Protein AF-A0A3B8VCW3-F1 (afdb_monomer)

pLDDT: mean 78.39, std 17.63, range [24.77, 97.19]

Sequence (398 aa):
MPLDTHRVPENSAFFQGHLKQFFSKDKFSFEIVANYEDRDKSAQINVAKYKPIFLRLINNFVSKRQKEGYSVDLVSADNLIIHGIKFVDNEKDDGLSGLFRLSPQAAICKKDKCNQYFLVDEGRKCGHTDDDEWEQITFLAFCDDCGRYVPMHLMTNINHDCKKCAQKNSLKKLKWAKKDDLGSYSVECIHCHATERLYFYECDHTIHKTNQVLSSKPKKRFKGVPSRAQTIIHPYVVSIPDIPQEYEIDSSGRRNRDGMFLSEAFRELFSPDLEESLLYLSEFHEAIKQDASFWELRRIEDLCEELNLNILNKSGWGSNEVQRLIRSIIKDVKLKVSEGGNPDLLKSRYGIEKISNALNQVKDIGIDENDLQGLFLLTSVSSIESGKLVPKKRKIPN

Radius of gyration: 28.36 Å; Cα contacts (8 Å, |Δi|>4): 592; chains: 1; bounding box: 59×70×83 Å

Solvent-accessible surface area (backbone atoms only — not comparable to full-atom values): 23328 Å² total; per-residue (Å²): 134,94,75,69,83,63,60,47,75,41,60,38,76,74,45,79,52,55,73,75,38,30,33,47,61,92,92,43,41,29,26,34,72,42,64,30,69,24,65,68,56,17,58,68,57,63,34,83,83,49,47,62,57,51,47,51,53,53,34,53,53,38,54,52,42,37,76,73,34,36,55,65,78,75,72,46,80,91,75,61,77,63,77,26,67,27,76,29,87,50,98,84,53,90,74,53,4,28,31,32,28,67,36,48,58,32,29,28,38,48,54,93,73,55,28,37,55,34,39,63,89,77,43,69,88,79,86,58,63,87,86,50,56,63,45,69,43,57,47,27,27,34,27,88,85,54,68,52,69,45,53,41,58,81,42,30,61,44,53,30,59,28,89,89,76,69,42,72,51,28,14,34,25,57,46,58,85,42,89,91,39,69,90,47,28,27,32,23,21,78,84,78,65,53,72,43,76,58,50,54,42,69,40,76,36,55,45,76,93,75,68,46,56,37,28,76,60,80,72,41,59,33,42,82,40,51,49,64,80,63,35,60,79,69,96,83,76,90,78,77,81,78,73,75,45,66,83,19,40,42,93,83,72,42,78,54,63,53,51,63,51,44,55,53,30,46,62,72,76,45,60,93,88,58,64,77,72,52,72,73,37,68,68,30,53,50,44,53,71,66,36,62,75,49,71,69,28,67,53,49,52,54,48,27,57,77,65,74,46,66,71,93,49,53,88,76,55,53,72,64,60,53,43,51,53,54,50,49,46,46,46,51,46,44,52,43,37,74,74,70,43,63,58,69,64,45,34,60,52,60,34,48,62,52,52,50,53,28,48,65,75,47,59,84,61,84,73,51,75,68,52,52,54,50,51,54,60,63,70,54,61,85,68,81,72,76,92,60,98,58,82,78,76,78,79,76,81,132

Mean predicted aligned error: 16.87 Å

Foldseek 3Di:
DDDDQPWDFAQDPVLVDDAQFWADDDQFIKGFHWFDFDPVVQVVCLDPVCLVVVLVVVQVVVVVVVVVFFDDDRADSVNDGDGDFDHRDDPPDDDGRGIMGTPPQKKAFPVVPQQFIDGVNVADPSPDDNPHDMHGDQKWFADPSLRDIDRLCVFKCQLQADPVPRRHRFQGHWDAPDPVDLQRIWTAGPPPRDIGRIAGHWDPQAPVVVRDRGGPDDIDTTDMDGSCVRYDYDPDDDDDPPDQAPVQQDLLRDGDCLVVLLVVLDPVLADPLFDPLLLLDPQLLVLCLPPPVLVPQPVLVVLCVVVVHDPVCSVVDDSQSSSVSVSCLSNVLSVCVVVVDDNVVSCVNSVVVSSNVSRVVCSPPDQDPVNSVVSRVVRRPDPPPDPDSDPPDDDDDD

Nearest PDB structures (foldseek):
  5t3t-assembly2_C  TM=1.889E-01  e=2.517E+00  Ebola virus - Mayinga, Zaire, 1976
  5t3t-assembly5_I  TM=1.869E-01  e=3.558E+00  Ebola virus - Mayinga, Zaire, 1976
  5t3t-assembly1_A  TM=1.933E-01  e=4.482E+00  Ebola virus - Mayinga, Zaire, 1976
  1yby-assembly1_A  TM=1.930E-01  e=3.994E+00  Acetivibrio thermocellus

Structure (mmCIF, N/CA/C/O backbone):
data_AF-A0A3B8VCW3-F1
#
_entry.id   AF-A0A3B8VCW3-F1
#
loop_
_atom_site.group_PDB
_atom_site.id
_atom_site.type_symbol
_atom_site.label_atom_id
_atom_site.label_alt_id
_atom_site.label_comp_id
_atom_site.label_asym_id
_atom_site.label_entity_id
_atom_site.label_seq_id
_atom_site.pdbx_PDB_ins_code
_atom_site.Cartn_x
_atom_site.Cartn_y
_atom_site.Cartn_z
_atom_site.occupancy
_atom_site.B_iso_or_equiv
_atom_site.auth_seq_id
_atom_site.auth_comp_id
_atom_site.auth_asym_id
_atom_site.auth_atom_id
_atom_site.pdbx_PDB_model_num
ATOM 1 N N . MET A 1 1 ? 13.083 -22.599 -19.992 1.00 27.66 1 MET A N 1
ATOM 2 C CA . MET A 1 1 ? 11.923 -23.391 -19.527 1.00 27.66 1 MET A CA 1
ATOM 3 C C . MET A 1 1 ? 10.663 -22.583 -19.793 1.00 27.66 1 MET A C 1
ATOM 5 O O . MET A 1 1 ? 10.642 -21.434 -19.375 1.00 27.66 1 MET A O 1
ATOM 9 N N . PRO A 1 2 ? 9.653 -23.099 -20.509 1.00 29.97 2 PRO A N 1
ATOM 10 C CA . PRO A 1 2 ? 8.351 -22.453 -20.558 1.00 29.97 2 PRO A CA 1
ATOM 11 C C . PRO A 1 2 ? 7.545 -22.912 -19.340 1.00 29.97 2 PRO A C 1
ATOM 13 O O . PRO A 1 2 ? 7.327 -24.110 -19.209 1.00 29.97 2 PRO A O 1
ATOM 16 N N . LEU A 1 3 ? 7.160 -21.990 -18.455 1.00 35.69 3 LEU A N 1
ATOM 17 C CA . LEU A 1 3 ? 5.918 -22.001 -17.663 1.00 35.69 3 LEU A CA 1
ATOM 18 C C . LEU A 1 3 ? 5.981 -20.940 -16.560 1.00 35.69 3 LEU A C 1
ATOM 20 O O . LEU A 1 3 ? 6.992 -20.779 -15.888 1.00 35.69 3 LEU A O 1
ATOM 24 N N . ASP A 1 4 ? 4.839 -20.281 -16.399 1.00 36.16 4 ASP A N 1
ATOM 25 C CA . ASP A 1 4 ? 4.403 -19.526 -15.235 1.00 36.16 4 ASP A CA 1
ATOM 26 C C . ASP A 1 4 ? 5.202 -18.276 -14.853 1.00 36.16 4 ASP A C 1
ATOM 28 O O . ASP A 1 4 ? 6.322 -18.307 -14.355 1.00 36.16 4 ASP A O 1
ATOM 32 N N . THR A 1 5 ? 4.525 -17.122 -14.940 1.00 48.28 5 THR A N 1
ATOM 33 C CA . THR A 1 5 ? 4.690 -16.069 -13.929 1.00 48.28 5 THR A CA 1
ATOM 34 C C . THR A 1 5 ? 4.888 -16.754 -12.577 1.00 48.28 5 THR A C 1
ATOM 36 O O . THR A 1 5 ? 3.926 -17.364 -12.123 1.00 48.28 5 THR A O 1
ATOM 39 N N . HIS A 1 6 ? 6.095 -16.709 -11.992 1.00 54.59 6 HIS A N 1
ATOM 40 C CA . HIS A 1 6 ? 6.428 -17.360 -10.720 1.00 54.59 6 HIS A CA 1
ATOM 41 C C . HIS A 1 6 ? 5.480 -16.867 -9.624 1.00 54.59 6 HIS A C 1
ATOM 43 O O . HIS A 1 6 ? 5.740 -15.861 -8.962 1.00 54.59 6 HIS A O 1
ATOM 49 N N . ARG A 1 7 ? 4.331 -17.531 -9.516 1.00 65.44 7 ARG A N 1
ATOM 50 C CA . ARG A 1 7 ? 3.314 -17.297 -8.508 1.00 65.44 7 ARG A CA 1
ATOM 51 C C . ARG A 1 7 ? 3.640 -18.251 -7.390 1.00 65.44 7 ARG A C 1
ATOM 53 O O . ARG A 1 7 ? 3.498 -19.458 -7.555 1.00 65.44 7 ARG A O 1
ATOM 60 N N . VAL A 1 8 ? 4.142 -17.702 -6.302 1.00 63.84 8 VAL A N 1
ATOM 61 C CA . VAL A 1 8 ? 4.567 -18.509 -5.172 1.00 63.84 8 VAL A CA 1
ATOM 62 C C . VAL A 1 8 ? 3.393 -18.591 -4.198 1.00 63.84 8 VAL A C 1
ATOM 64 O O . VAL A 1 8 ? 2.874 -17.543 -3.792 1.00 63.84 8 VAL A O 1
ATOM 67 N N . PRO A 1 9 ? 2.924 -19.809 -3.890 1.00 67.56 9 PRO A N 1
ATOM 68 C CA . PRO A 1 9 ? 1.949 -20.033 -2.839 1.00 67.56 9 PRO A CA 1
ATOM 69 C C . PRO A 1 9 ? 2.592 -19.827 -1.471 1.00 67.56 9 PRO A C 1
ATOM 71 O O . PRO A 1 9 ? 3.718 -20.275 -1.264 1.00 67.56 9 PRO A O 1
ATOM 74 N N . GLU A 1 10 ? 1.908 -19.155 -0.543 1.00 67.69 10 GLU A N 1
ATOM 75 C CA . GLU A 1 10 ? 2.518 -18.866 0.758 1.00 67.69 10 GLU A CA 1
ATOM 76 C C . GLU A 1 10 ? 1.519 -18.852 1.925 1.00 67.69 10 GLU A C 1
ATOM 78 O O . GLU A 1 10 ? 0.373 -18.411 1.801 1.00 67.69 10 GLU A O 1
ATOM 83 N N . ASN A 1 11 ? 2.005 -19.359 3.058 1.00 65.19 11 ASN A N 1
ATOM 84 C CA . ASN A 1 11 ? 1.342 -19.445 4.357 1.00 65.19 11 ASN A CA 1
ATOM 85 C C . ASN A 1 11 ? 1.899 -18.291 5.185 1.00 65.19 11 ASN A C 1
ATOM 87 O O . ASN A 1 11 ? 2.961 -18.417 5.791 1.00 65.19 11 ASN A O 1
ATOM 91 N N . SER A 1 12 ? 1.323 -17.096 5.038 1.00 61.22 12 SER A N 1
ATOM 92 C CA . SER A 1 12 ? 1.926 -15.901 5.634 1.00 61.22 12 SER A CA 1
ATOM 93 C C . SER A 1 12 ? 0.951 -14.756 5.871 1.00 61.22 12 SER A C 1
ATOM 95 O O . SER A 1 12 ? -0.068 -14.623 5.188 1.00 61.22 12 SER A O 1
ATOM 97 N N . ALA A 1 13 ? 1.324 -13.877 6.807 1.00 56.03 13 ALA A N 1
ATOM 98 C CA . ALA A 1 13 ? 0.597 -12.662 7.168 1.00 56.03 13 ALA A CA 1
ATOM 99 C C . ALA A 1 13 ? 0.682 -11.594 6.072 1.00 56.03 13 ALA A C 1
ATOM 101 O O . ALA A 1 13 ? -0.134 -10.676 6.044 1.00 56.03 13 ALA A O 1
ATOM 102 N N . PHE A 1 14 ? 1.601 -11.742 5.106 1.00 53.91 14 PHE A N 1
ATOM 103 C CA . PHE A 1 14 ? 1.700 -10.842 3.952 1.00 53.91 14 PHE A CA 1
ATOM 104 C C . PHE A 1 14 ? 0.395 -10.750 3.142 1.00 53.91 14 PHE A C 1
ATOM 106 O O . PHE A 1 14 ? 0.152 -9.728 2.503 1.00 53.91 14 PHE A O 1
ATOM 113 N N . PHE A 1 15 ? -0.472 -11.766 3.202 1.00 61.38 15 PHE A N 1
ATOM 114 C CA . PHE A 1 15 ? -1.764 -11.769 2.505 1.00 61.38 15 PHE A CA 1
ATOM 115 C C . PHE A 1 15 ? -2.864 -10.972 3.200 1.00 61.38 15 PHE A C 1
ATOM 117 O O . PHE A 1 15 ? -3.930 -10.807 2.620 1.00 61.38 15 PHE A O 1
ATOM 124 N N . GLN A 1 16 ? -2.600 -10.391 4.374 1.00 56.78 16 GLN A N 1
ATOM 125 C CA . GLN A 1 16 ? -3.441 -9.318 4.912 1.00 56.78 16 GLN A CA 1
ATOM 126 C C . GLN A 1 16 ? -3.346 -8.030 4.065 1.00 56.78 16 GLN A C 1
ATOM 128 O O . GLN A 1 16 ? -4.188 -7.143 4.188 1.00 56.78 16 GLN A O 1
ATOM 133 N N . GLY A 1 17 ? -2.345 -7.921 3.179 1.00 62.34 17 GLY A N 1
ATOM 134 C CA . GLY A 1 17 ? -2.224 -6.830 2.216 1.00 62.34 17 GLY A CA 1
ATOM 135 C C . GLY A 1 17 ? -3.258 -6.894 1.086 1.00 62.34 17 GLY A C 1
ATOM 136 O O . GLY A 1 17 ? -3.784 -7.950 0.725 1.00 62.34 17 GLY A O 1
ATOM 137 N N . HIS A 1 18 ? -3.546 -5.743 0.484 1.00 70.31 18 HIS A N 1
ATOM 138 C CA . HIS A 1 18 ? -4.458 -5.660 -0.652 1.00 70.31 18 HIS A CA 1
ATOM 139 C C . HIS A 1 18 ? -3.820 -6.231 -1.924 1.00 70.31 18 HIS A C 1
ATOM 141 O O . HIS A 1 18 ? -2.610 -6.135 -2.141 1.00 70.31 18 HIS A O 1
ATOM 147 N N . LEU A 1 19 ? -4.648 -6.759 -2.831 1.00 76.50 19 LEU A N 1
ATOM 148 C CA . LEU A 1 19 ? -4.204 -7.064 -4.193 1.00 76.50 19 LEU A CA 1
ATOM 149 C C . LEU A 1 19 ? -3.494 -5.843 -4.785 1.00 76.50 19 LEU A C 1
ATOM 151 O O . LEU A 1 19 ? -3.951 -4.717 -4.576 1.00 76.50 19 LEU A O 1
ATOM 155 N N . LYS A 1 20 ? -2.424 -6.072 -5.556 1.00 75.81 20 LYS A N 1
ATOM 156 C CA . LYS A 1 20 ? -1.570 -5.024 -6.152 1.00 75.81 20 LYS A CA 1
ATOM 157 C C . LYS A 1 20 ? -0.665 -4.276 -5.170 1.00 75.81 20 LYS A C 1
ATOM 159 O O . LYS A 1 20 ? 0.076 -3.389 -5.591 1.00 75.81 20 LYS A O 1
ATOM 164 N N . GLN A 1 21 ? -0.692 -4.623 -3.887 1.00 76.94 21 GLN A N 1
ATOM 165 C CA . GLN A 1 21 ? 0.281 -4.127 -2.925 1.00 76.94 21 GLN A CA 1
ATOM 166 C C . GLN A 1 21 ? 1.617 -4.857 -3.104 1.00 76.94 21 GLN A C 1
ATOM 168 O O . GLN A 1 21 ? 1.661 -6.019 -3.524 1.00 76.94 21 GLN A O 1
ATOM 173 N N . PHE A 1 22 ? 2.710 -4.154 -2.811 1.00 76.12 22 PHE A N 1
ATOM 174 C CA . PHE A 1 22 ? 4.064 -4.667 -2.974 1.00 76.12 22 PHE A CA 1
ATOM 175 C C . PHE A 1 22 ? 4.667 -5.041 -1.624 1.00 76.12 22 PHE A C 1
ATOM 177 O O . PHE A 1 22 ? 4.412 -4.385 -0.617 1.00 76.12 22 PHE A O 1
ATOM 184 N N . PHE A 1 23 ? 5.521 -6.056 -1.610 1.00 71.44 23 PHE A N 1
ATOM 185 C CA . PHE A 1 23 ? 6.408 -6.340 -0.488 1.00 71.44 23 PHE A CA 1
ATOM 186 C C . PHE A 1 23 ? 7.810 -6.689 -0.999 1.00 71.44 23 PHE A C 1
ATOM 188 O O . PHE A 1 23 ? 8.036 -6.807 -2.207 1.00 71.44 23 PHE A O 1
ATOM 195 N N . SER A 1 24 ? 8.783 -6.799 -0.099 1.00 69.00 24 SER A N 1
ATOM 196 C CA . SER A 1 24 ? 10.140 -7.229 -0.444 1.00 69.00 24 SER A CA 1
ATOM 197 C C . SER A 1 24 ? 10.551 -8.406 0.427 1.00 69.00 24 SER A C 1
ATOM 199 O O . SER A 1 24 ? 10.340 -8.380 1.636 1.00 69.00 24 SER A O 1
ATOM 201 N N . LYS A 1 25 ? 11.152 -9.417 -0.199 1.00 66.69 25 LYS A N 1
ATOM 202 C CA . LYS A 1 25 ? 11.750 -10.589 0.449 1.00 66.69 25 LYS A CA 1
ATOM 203 C C . LYS A 1 25 ? 13.138 -10.758 -0.168 1.00 66.69 25 LYS A C 1
ATOM 205 O O . LYS A 1 25 ? 13.285 -10.748 -1.393 1.00 66.69 25 LYS A O 1
ATOM 210 N N . ASP A 1 26 ? 14.160 -10.791 0.681 1.00 69.12 26 ASP A N 1
ATOM 211 C CA . ASP A 1 26 ? 15.572 -10.718 0.290 1.00 69.12 26 ASP A CA 1
ATOM 212 C C . ASP A 1 26 ? 15.898 -9.487 -0.582 1.00 69.12 26 ASP A C 1
ATOM 214 O O . ASP A 1 26 ? 15.672 -8.340 -0.193 1.00 69.12 26 ASP A O 1
ATOM 218 N N . LYS A 1 27 ? 16.453 -9.709 -1.780 1.00 71.56 27 LYS A N 1
ATOM 219 C CA . LYS A 1 27 ? 16.816 -8.658 -2.745 1.00 71.56 27 LYS A CA 1
ATOM 220 C C . LYS A 1 27 ? 15.682 -8.332 -3.720 1.00 71.56 27 LYS A C 1
ATOM 222 O O . LYS A 1 27 ? 15.837 -7.414 -4.527 1.00 71.56 27 LYS A O 1
ATOM 227 N N . PHE A 1 28 ? 14.561 -9.047 -3.637 1.00 76.75 28 PHE A N 1
ATOM 228 C CA . PHE A 1 28 ? 13.482 -8.997 -4.612 1.00 76.75 28 PHE A CA 1
ATOM 229 C C . PHE A 1 28 ? 12.233 -8.296 -4.076 1.00 76.75 28 PHE A C 1
ATOM 231 O O . PHE A 1 28 ? 11.945 -8.296 -2.881 1.00 76.75 28 PHE A O 1
ATOM 238 N N . SER A 1 29 ? 11.485 -7.696 -4.994 1.00 78.44 29 SER A N 1
ATOM 239 C CA . SER A 1 29 ? 10.187 -7.076 -4.773 1.00 78.44 29 SER A CA 1
ATOM 240 C C . SER A 1 29 ? 9.104 -7.926 -5.426 1.00 78.44 29 SER A C 1
ATOM 242 O O . SER A 1 29 ? 9.250 -8.376 -6.567 1.00 78.44 29 SER A O 1
ATOM 244 N N . PHE A 1 30 ? 8.021 -8.135 -4.689 1.00 78.56 30 PHE A N 1
ATOM 245 C CA . PHE A 1 30 ? 6.890 -8.969 -5.057 1.00 78.56 30 PHE A CA 1
ATOM 246 C C . PHE A 1 30 ? 5.594 -8.165 -4.986 1.00 78.56 30 PHE A C 1
ATOM 248 O O . PHE A 1 30 ? 5.501 -7.189 -4.248 1.00 78.56 30 PHE A O 1
ATOM 255 N N . GLU A 1 31 ? 4.597 -8.578 -5.757 1.00 82.25 31 GLU A N 1
ATOM 256 C CA . GLU A 1 31 ? 3.242 -8.029 -5.779 1.00 82.25 31 GLU A CA 1
ATOM 257 C C . GLU A 1 31 ? 2.251 -9.125 -5.389 1.00 82.25 31 GLU A C 1
ATOM 259 O O . GLU A 1 31 ? 2.334 -10.248 -5.900 1.00 82.25 31 GLU A O 1
ATOM 264 N N . ILE A 1 32 ? 1.295 -8.789 -4.524 1.00 81.06 32 ILE A N 1
ATOM 265 C CA . ILE A 1 32 ? 0.192 -9.678 -4.152 1.00 81.06 32 ILE A CA 1
ATOM 266 C C . ILE A 1 32 ? -0.768 -9.794 -5.340 1.00 81.06 32 ILE A C 1
ATOM 268 O O . ILE A 1 32 ? -1.357 -8.804 -5.788 1.00 81.06 32 ILE A O 1
ATOM 272 N N . VAL A 1 33 ? -0.922 -11.011 -5.863 1.00 84.81 33 VAL A N 1
ATOM 273 C CA . VAL A 1 33 ? -1.740 -11.299 -7.054 1.00 84.81 33 VAL A CA 1
ATOM 274 C C . VAL A 1 33 ? -3.109 -11.834 -6.670 1.00 84.81 33 VAL A C 1
ATOM 276 O O . VAL A 1 33 ? -4.087 -11.550 -7.360 1.00 84.81 33 VAL A O 1
ATOM 279 N N . ALA A 1 34 ? -3.175 -12.614 -5.594 1.00 84.94 34 ALA A N 1
ATOM 280 C CA . ALA A 1 34 ? -4.407 -13.189 -5.084 1.00 84.94 34 ALA A CA 1
ATOM 281 C C . ALA A 1 34 ? -4.314 -13.391 -3.570 1.00 84.94 34 ALA A C 1
ATOM 283 O O . ALA A 1 34 ? -3.280 -13.841 -3.079 1.00 84.94 34 ALA A O 1
ATOM 284 N N . ASN A 1 35 ? -5.425 -13.136 -2.884 1.00 83.56 35 ASN A N 1
ATOM 285 C CA . ASN A 1 35 ? -5.671 -13.578 -1.516 1.00 83.56 35 ASN A CA 1
ATOM 286 C C . ASN A 1 35 ? -6.698 -14.705 -1.596 1.00 83.56 35 ASN A C 1
ATOM 288 O O . ASN A 1 35 ? -7.682 -14.581 -2.332 1.00 83.56 35 ASN A O 1
ATOM 292 N N . TYR A 1 36 ? -6.458 -15.806 -0.894 1.00 85.69 36 TYR A N 1
ATOM 293 C CA . TYR A 1 36 ? -7.431 -16.885 -0.817 1.00 85.69 36 TYR A CA 1
ATOM 294 C C . TYR A 1 36 ? -8.487 -16.577 0.237 1.00 85.69 36 TYR A C 1
ATOM 296 O O . TYR A 1 36 ? -8.228 -15.906 1.233 1.00 85.69 36 TYR A O 1
ATOM 304 N N . GLU A 1 37 ? -9.704 -17.031 -0.030 1.00 85.06 37 GLU A N 1
ATOM 305 C CA . GLU A 1 37 ? -10.868 -16.732 0.792 1.00 85.06 37 GLU A CA 1
ATOM 306 C C . GLU A 1 37 ? -10.995 -17.726 1.949 1.00 85.06 37 GLU A C 1
ATOM 308 O O . GLU A 1 37 ? -10.949 -18.943 1.751 1.00 85.06 37 GLU A O 1
ATOM 313 N N . ASP A 1 38 ? -11.211 -17.196 3.148 1.00 83.94 38 ASP A N 1
ATOM 314 C CA . ASP A 1 38 ? -11.774 -17.931 4.274 1.00 83.94 38 ASP A CA 1
ATOM 315 C C . ASP A 1 38 ? -13.297 -17.897 4.139 1.00 83.94 38 ASP A C 1
ATOM 317 O O . ASP A 1 38 ? -13.931 -16.857 4.345 1.00 83.94 38 ASP A O 1
ATOM 321 N N . ARG A 1 39 ? -13.890 -19.021 3.734 1.00 84.75 39 ARG A N 1
ATOM 322 C CA . ARG A 1 39 ? -15.329 -19.096 3.451 1.00 84.75 39 ARG A CA 1
ATOM 323 C C . ARG A 1 39 ? -16.176 -18.902 4.702 1.00 84.75 39 ARG A C 1
ATOM 325 O O . ARG A 1 39 ? -17.222 -18.261 4.614 1.00 84.75 39 ARG A O 1
ATOM 332 N N . ASP A 1 40 ? -15.716 -19.398 5.844 1.00 82.19 40 ASP A N 1
ATOM 333 C CA . ASP A 1 40 ? -16.471 -19.340 7.092 1.00 82.19 40 ASP A CA 1
ATOM 334 C C . ASP A 1 40 ? -16.471 -17.910 7.638 1.00 82.19 40 ASP A C 1
ATOM 336 O O . ASP A 1 40 ? -17.536 -17.356 7.922 1.00 82.19 40 ASP A O 1
ATOM 340 N N . LYS A 1 41 ? -15.308 -17.242 7.663 1.00 78.56 41 LYS A N 1
ATOM 341 C CA . LYS A 1 41 ? -15.235 -15.811 8.015 1.00 78.56 41 LYS A CA 1
ATOM 342 C C . LYS A 1 41 ? -15.997 -14.936 7.024 1.00 78.56 41 LYS A C 1
ATOM 344 O O . LYS A 1 41 ? -16.705 -14.013 7.425 1.00 78.56 41 LYS A O 1
ATOM 349 N N . SER A 1 42 ? -15.901 -15.231 5.728 1.00 83.56 42 SER A N 1
ATOM 350 C CA . SER A 1 42 ? -16.654 -14.496 4.705 1.00 83.56 42 SER A CA 1
ATOM 351 C C . SER A 1 42 ? -18.159 -14.609 4.939 1.00 83.56 42 SER A C 1
ATOM 353 O O . SER A 1 42 ? -18.864 -13.603 4.857 1.00 83.56 42 SER A O 1
ATOM 355 N N . ALA A 1 43 ? -18.665 -15.795 5.285 1.00 82.25 43 ALA A N 1
ATOM 356 C CA . ALA A 1 43 ? -20.078 -15.989 5.597 1.00 82.25 43 ALA A CA 1
ATOM 357 C C . ALA A 1 43 ? -20.523 -15.180 6.829 1.00 82.25 43 ALA A C 1
ATOM 359 O O . ALA A 1 43 ? -21.603 -14.590 6.811 1.00 82.25 43 ALA A O 1
ATOM 360 N N . GLN A 1 44 ? -19.681 -15.089 7.863 1.00 78.94 44 GLN A N 1
ATOM 361 C CA . GLN A 1 44 ? -19.966 -14.311 9.076 1.00 78.94 44 GLN A CA 1
ATOM 362 C C . GLN A 1 44 ? -20.026 -12.797 8.815 1.00 78.94 44 GLN A C 1
ATOM 364 O O . GLN A 1 44 ? -20.862 -12.099 9.390 1.00 78.94 44 GLN A O 1
ATOM 369 N N . ILE A 1 45 ? -19.168 -12.276 7.930 1.00 72.75 45 ILE A N 1
ATOM 370 C CA . ILE A 1 45 ? -19.086 -10.834 7.637 1.00 72.75 45 ILE A CA 1
ATOM 371 C C . ILE A 1 45 ? -20.160 -10.396 6.630 1.00 72.75 45 ILE A C 1
ATOM 373 O O . ILE A 1 45 ? -20.731 -9.309 6.759 1.00 72.75 45 ILE A O 1
ATOM 377 N N . ASN A 1 46 ? -20.484 -11.236 5.640 1.00 75.88 46 ASN A N 1
ATOM 378 C CA . ASN A 1 46 ? -21.465 -10.933 4.587 1.00 75.88 46 ASN A CA 1
ATOM 379 C C . ASN A 1 46 ? -22.927 -11.071 5.044 1.00 75.88 46 ASN A C 1
ATOM 381 O O . ASN A 1 46 ? -23.798 -11.495 4.284 1.00 75.88 46 ASN A O 1
ATOM 385 N N . VAL A 1 47 ? -23.224 -10.662 6.273 1.00 76.81 47 VAL A N 1
ATOM 386 C CA . VAL A 1 47 ? -24.585 -10.610 6.807 1.00 76.81 47 VAL A CA 1
ATOM 387 C C . VAL A 1 47 ? -25.228 -9.242 6.574 1.00 76.81 47 VAL A C 1
ATOM 389 O O . VAL A 1 47 ? -24.565 -8.202 6.482 1.00 76.81 47 VAL A O 1
ATOM 392 N N . ALA A 1 48 ? -26.562 -9.225 6.532 1.00 73.19 48 ALA A N 1
ATOM 393 C CA . ALA A 1 48 ? -27.362 -8.024 6.271 1.00 73.19 48 ALA A CA 1
ATOM 394 C C . ALA A 1 48 ? -27.121 -6.875 7.270 1.00 73.19 48 ALA A C 1
ATOM 396 O O . ALA A 1 48 ? -27.414 -5.725 6.959 1.00 73.19 48 ALA A O 1
ATOM 397 N N . LYS A 1 49 ? -26.559 -7.166 8.450 1.00 72.62 49 LYS A N 1
ATOM 398 C CA . LYS A 1 49 ? -26.229 -6.171 9.478 1.00 72.62 49 LYS A CA 1
ATOM 399 C C . LYS A 1 49 ? -25.132 -5.195 9.029 1.00 72.62 49 LYS A C 1
ATOM 401 O O . LYS A 1 49 ? -25.273 -3.992 9.225 1.00 72.62 49 LYS A O 1
ATOM 406 N N . TYR A 1 50 ? -24.054 -5.690 8.416 1.00 64.44 50 TYR A N 1
ATOM 407 C CA . TYR A 1 50 ? -22.861 -4.882 8.108 1.00 64.44 50 TYR A CA 1
ATOM 408 C C . TYR A 1 50 ? -22.836 -4.375 6.664 1.00 64.44 50 TYR A C 1
ATOM 410 O O . TYR A 1 50 ? -22.358 -3.270 6.389 1.00 64.44 50 TYR A O 1
ATOM 418 N N . LYS A 1 51 ? -23.411 -5.153 5.741 1.00 73.19 51 LYS A N 1
ATOM 419 C CA . LYS A 1 51 ? -23.387 -4.878 4.301 1.00 73.19 51 LYS A CA 1
ATOM 420 C C . LYS A 1 51 ? -23.928 -3.485 3.922 1.00 73.19 51 LYS A C 1
ATOM 422 O O . LYS A 1 51 ? -23.244 -2.791 3.169 1.00 73.19 51 LYS A O 1
ATOM 427 N N . PRO A 1 52 ? -25.070 -3.000 4.457 1.00 75.94 52 PRO A N 1
ATOM 428 C CA . PRO A 1 52 ? -25.594 -1.673 4.118 1.00 75.94 52 PRO A CA 1
ATOM 429 C C . PRO A 1 52 ? -24.700 -0.529 4.610 1.00 75.94 52 PRO A C 1
ATOM 431 O O . PRO A 1 52 ? -24.541 0.478 3.918 1.00 75.94 52 PRO A O 1
ATOM 434 N N . ILE A 1 53 ? -24.092 -0.686 5.792 1.00 73.88 53 ILE A N 1
ATOM 435 C CA . ILE A 1 53 ? -23.198 0.319 6.381 1.00 73.88 53 ILE A CA 1
ATOM 436 C C . ILE A 1 53 ? -21.938 0.440 5.524 1.00 73.88 53 ILE A C 1
ATOM 438 O O . ILE A 1 53 ? -21.581 1.546 5.114 1.00 73.88 53 ILE A O 1
ATOM 442 N N . PHE A 1 54 ? -21.316 -0.695 5.195 1.00 75.25 54 PHE A N 1
ATOM 443 C CA . PHE A 1 54 ? -20.133 -0.734 4.343 1.00 75.25 54 PHE A CA 1
ATOM 444 C C . PHE A 1 54 ? -20.420 -0.171 2.948 1.00 75.25 54 PHE A C 1
ATOM 446 O O . PHE A 1 54 ? -19.678 0.679 2.459 1.00 75.25 54 PHE A O 1
ATOM 453 N N . LEU A 1 55 ? -21.540 -0.573 2.337 1.00 81.19 55 LEU A N 1
ATOM 454 C CA . LEU A 1 55 ? -21.966 -0.093 1.024 1.00 81.19 55 LEU A CA 1
ATOM 455 C C . LEU A 1 55 ? -22.127 1.432 0.995 1.00 81.19 55 LEU A C 1
ATOM 457 O O . LEU A 1 55 ? -21.656 2.099 0.075 1.00 81.19 55 LEU A O 1
ATOM 461 N N . ARG A 1 56 ? -22.759 2.003 2.027 1.00 79.81 56 ARG A N 1
ATOM 462 C CA . ARG A 1 56 ? -22.908 3.455 2.162 1.00 79.81 56 ARG A CA 1
ATOM 463 C C . ARG A 1 56 ? -21.549 4.144 2.283 1.00 79.81 56 ARG A C 1
ATOM 465 O O . ARG A 1 56 ? -21.319 5.153 1.619 1.00 79.81 56 ARG A O 1
ATOM 472 N N . LEU A 1 57 ? -20.650 3.610 3.111 1.00 75.94 57 LEU A N 1
ATOM 473 C CA . LEU A 1 57 ? -19.310 4.168 3.303 1.00 75.94 57 LEU A CA 1
ATOM 474 C C . LEU A 1 57 ? -18.502 4.142 2.002 1.00 75.94 57 LEU A C 1
ATOM 476 O O . LEU A 1 57 ? -18.013 5.190 1.576 1.00 75.94 57 LEU A O 1
ATOM 480 N N . ILE A 1 58 ? -18.409 2.988 1.335 1.00 79.00 58 ILE A N 1
ATOM 481 C CA . ILE A 1 58 ? -17.609 2.860 0.114 1.00 79.00 58 ILE A CA 1
ATOM 482 C C . ILE A 1 58 ? -18.168 3.734 -1.011 1.00 79.00 58 ILE A C 1
ATOM 484 O O . ILE A 1 58 ? -17.408 4.462 -1.648 1.00 79.00 58 ILE A O 1
ATOM 488 N N . ASN A 1 59 ? -19.491 3.782 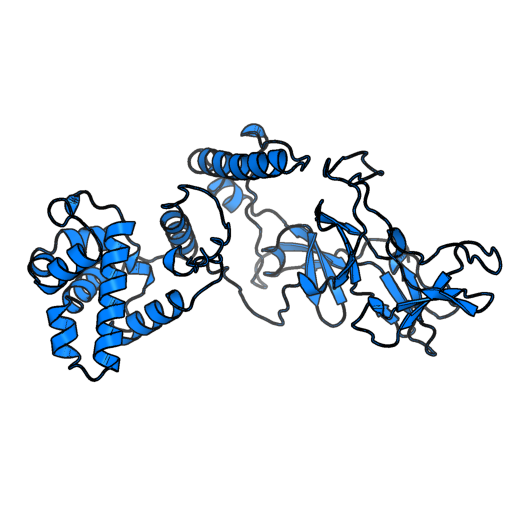-1.191 1.00 83.75 59 ASN A N 1
ATOM 489 C CA . ASN A 1 59 ? -20.111 4.618 -2.219 1.00 83.75 59 ASN A CA 1
ATOM 490 C C . ASN A 1 59 ? -19.961 6.112 -1.943 1.00 83.75 59 ASN A C 1
ATOM 492 O O . ASN A 1 59 ? -19.816 6.890 -2.888 1.00 83.75 59 ASN A O 1
ATOM 496 N N . ASN A 1 60 ? -19.917 6.530 -0.677 1.00 78.88 60 ASN A N 1
ATOM 497 C CA . ASN A 1 60 ? -19.571 7.906 -0.331 1.00 78.88 60 ASN A CA 1
ATOM 498 C C . ASN A 1 60 ? -18.137 8.250 -0.765 1.00 78.88 60 ASN A C 1
ATOM 500 O O . ASN A 1 60 ? -17.905 9.337 -1.299 1.00 78.88 60 ASN A O 1
ATOM 504 N N . PHE A 1 61 ? -17.174 7.342 -0.574 1.00 73.94 61 PHE A N 1
ATOM 505 C CA . PHE A 1 61 ? -15.799 7.539 -1.046 1.00 73.94 61 PHE A CA 1
ATOM 506 C C . PHE A 1 61 ? -15.700 7.525 -2.575 1.00 73.94 61 PHE A C 1
ATOM 508 O O . PHE A 1 61 ? -15.087 8.428 -3.149 1.00 73.94 61 PHE A O 1
ATOM 515 N N . VAL A 1 62 ? -16.346 6.564 -3.239 1.00 79.69 62 VAL A N 1
ATOM 516 C CA . VAL A 1 62 ? -16.395 6.474 -4.706 1.00 79.69 62 VAL A CA 1
ATOM 517 C C . VAL A 1 62 ? -17.007 7.740 -5.302 1.00 79.69 62 VAL A C 1
ATOM 519 O O . VAL A 1 62 ? -16.397 8.355 -6.170 1.00 79.69 62 VAL A O 1
ATOM 522 N N . SER A 1 63 ? -18.142 8.208 -4.778 1.00 79.94 63 SER A N 1
ATOM 523 C CA . SER A 1 63 ? -18.803 9.436 -5.246 1.00 79.94 63 SER A CA 1
ATOM 524 C C . SER A 1 63 ? -17.904 10.668 -5.120 1.00 79.94 63 SER A C 1
ATOM 526 O O . SER A 1 63 ? -17.916 11.551 -5.978 1.00 79.94 63 SER A O 1
ATOM 528 N N . LYS A 1 64 ? -17.101 10.756 -4.051 1.00 75.19 64 LYS A N 1
ATOM 529 C CA . LYS A 1 64 ? -16.113 11.835 -3.896 1.00 75.19 64 LYS A CA 1
ATOM 530 C C . LYS A 1 64 ? -15.030 11.748 -4.972 1.00 75.19 64 LYS A C 1
ATOM 532 O O . LYS A 1 64 ? -14.728 12.759 -5.597 1.00 75.19 64 LYS A O 1
ATOM 537 N N . ARG A 1 65 ? -14.505 10.550 -5.245 1.00 73.94 65 ARG A N 1
ATOM 538 C CA . ARG A 1 65 ? -13.523 10.331 -6.318 1.00 73.94 65 ARG A CA 1
ATOM 539 C C . ARG A 1 65 ? -14.100 10.627 -7.702 1.00 73.94 65 ARG A C 1
ATOM 541 O O . ARG A 1 65 ? -13.434 11.280 -8.497 1.00 73.94 65 ARG A O 1
ATOM 548 N N . GLN A 1 66 ? -15.348 10.261 -7.978 1.00 79.88 66 GLN A N 1
ATOM 549 C CA . GLN A 1 66 ? -16.014 10.621 -9.235 1.00 79.88 66 GLN A CA 1
ATOM 550 C C . GLN A 1 66 ? -16.041 12.141 -9.453 1.00 79.88 66 GLN A C 1
ATOM 552 O O . GLN A 1 66 ? -15.687 12.617 -10.529 1.00 79.88 66 GLN A O 1
ATOM 557 N N . LYS A 1 67 ? -16.358 12.925 -8.411 1.00 84.19 67 LYS A N 1
ATOM 558 C CA . LYS A 1 67 ? -16.333 14.402 -8.470 1.00 84.19 67 LYS A CA 1
ATOM 559 C C . LYS A 1 67 ? -14.941 14.981 -8.734 1.00 84.19 67 LYS A C 1
ATOM 561 O O . LYS A 1 67 ? -14.829 16.066 -9.291 1.00 84.19 67 LYS A O 1
ATOM 566 N N . GLU A 1 68 ? -13.886 14.268 -8.351 1.00 78.38 68 GLU A N 1
ATOM 567 C CA . GLU A 1 68 ? -12.496 14.630 -8.648 1.00 78.38 68 GLU A CA 1
ATOM 568 C C . GLU A 1 68 ? -12.066 14.243 -10.079 1.00 78.38 68 GLU A C 1
ATOM 570 O O . GLU A 1 68 ? -10.925 14.511 -10.456 1.00 78.38 68 GLU A O 1
ATOM 575 N N . GLY A 1 69 ? -12.940 13.619 -10.879 1.00 78.38 69 GLY A N 1
ATOM 576 C CA . GLY A 1 69 ? -12.653 13.188 -12.251 1.00 78.38 69 GLY A CA 1
ATOM 577 C C . GLY A 1 69 ? -12.060 11.780 -12.360 1.00 78.38 69 GLY A C 1
ATOM 578 O O . GLY A 1 69 ? -11.378 11.472 -13.338 1.00 78.38 69 GLY A O 1
ATOM 579 N N . TYR A 1 70 ? -12.257 10.922 -11.356 1.00 78.31 70 TYR A N 1
ATOM 580 C CA . TYR A 1 70 ? -11.904 9.499 -11.436 1.00 78.31 70 TYR A CA 1
ATOM 581 C C . TYR A 1 70 ? -13.064 8.691 -12.015 1.00 78.31 70 TYR A C 1
ATOM 583 O O . TYR A 1 70 ? -14.223 8.927 -11.681 1.00 78.31 70 TYR A O 1
ATOM 591 N N . SER A 1 71 ? -12.747 7.708 -12.852 1.00 77.12 71 SER A N 1
ATOM 592 C CA . SER A 1 71 ? -13.732 6.824 -13.472 1.00 77.12 71 SER A CA 1
ATOM 593 C C . SER A 1 71 ? -13.825 5.528 -12.668 1.00 77.12 71 SER A C 1
ATOM 595 O O . SER A 1 71 ? -13.111 4.560 -12.927 1.00 77.12 71 SER A O 1
ATOM 597 N N . VAL A 1 72 ? -14.660 5.556 -11.631 1.00 78.56 72 VAL A N 1
ATOM 598 C CA . VAL A 1 72 ? -14.933 4.437 -10.719 1.00 78.56 72 VAL A CA 1
ATOM 599 C C . VAL A 1 72 ? -16.436 4.288 -10.550 1.00 78.56 72 VAL A C 1
ATOM 601 O O . VAL A 1 72 ? -17.114 5.288 -10.330 1.00 78.56 72 VAL A O 1
ATOM 604 N N . ASP A 1 73 ? -16.950 3.066 -10.642 1.00 79.00 73 ASP A N 1
ATOM 605 C CA . ASP A 1 73 ? -18.383 2.787 -10.530 1.00 79.00 73 A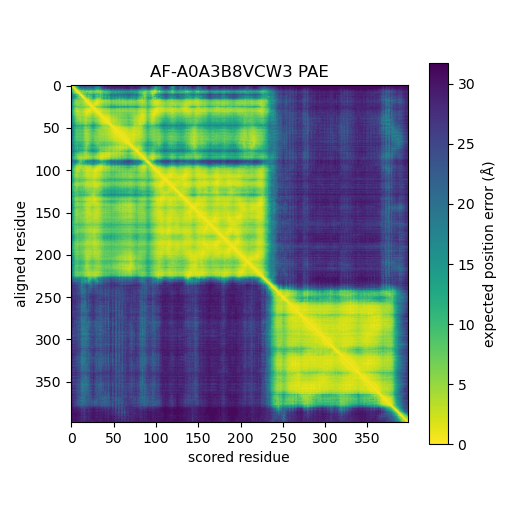SP A CA 1
ATOM 606 C C . ASP A 1 73 ? -18.824 2.667 -9.072 1.00 79.00 73 ASP A C 1
ATOM 608 O O . ASP A 1 73 ? -18.070 2.209 -8.208 1.00 79.00 73 ASP A O 1
ATOM 612 N N . LEU A 1 74 ? -20.069 3.065 -8.799 1.00 81.25 74 LEU A N 1
ATOM 613 C CA . LEU A 1 74 ? -20.690 2.805 -7.505 1.00 81.25 74 LEU A CA 1
ATOM 614 C C . LEU A 1 74 ? -20.857 1.297 -7.313 1.00 81.25 74 LEU A C 1
ATOM 616 O O . LEU A 1 74 ? -21.271 0.570 -8.215 1.00 81.25 74 LEU A O 1
ATOM 620 N N . VAL A 1 75 ? -20.566 0.841 -6.104 1.00 83.00 75 VAL A N 1
ATOM 621 C CA . VAL A 1 75 ? -20.764 -0.543 -5.697 1.00 83.00 75 VAL A CA 1
ATOM 622 C C . VAL A 1 75 ? -22.258 -0.744 -5.447 1.00 83.00 75 VAL A C 1
ATOM 624 O O . VAL A 1 75 ? -22.881 0.040 -4.730 1.00 83.00 75 VAL A O 1
ATOM 627 N N . SER A 1 76 ? -22.860 -1.778 -6.030 1.00 81.50 76 SER A N 1
ATOM 628 C CA . SER A 1 76 ? -24.230 -2.181 -5.694 1.00 81.50 76 SER A CA 1
ATOM 629 C C . SER A 1 76 ? -24.224 -3.190 -4.545 1.00 81.50 76 SER A C 1
ATOM 631 O O . SER A 1 76 ? -23.222 -3.861 -4.295 1.00 81.50 76 SER A O 1
ATOM 633 N N . ALA A 1 77 ? -25.351 -3.318 -3.843 1.00 72.44 77 ALA A N 1
ATOM 634 C CA . ALA A 1 77 ? -25.495 -4.319 -2.787 1.00 72.44 77 ALA A CA 1
ATOM 635 C C . ALA A 1 77 ? -25.301 -5.748 -3.322 1.00 72.44 77 ALA A C 1
ATOM 637 O O . ALA A 1 77 ? -24.696 -6.574 -2.641 1.00 72.44 77 ALA A O 1
ATOM 638 N N . ASP A 1 78 ? -25.759 -6.016 -4.544 1.00 72.19 78 ASP A N 1
ATOM 639 C CA . ASP A 1 78 ? -25.650 -7.329 -5.188 1.00 72.19 78 ASP A CA 1
ATOM 640 C C . ASP A 1 78 ? -24.209 -7.656 -5.601 1.00 72.19 78 ASP A C 1
ATOM 642 O O . ASP A 1 78 ? -23.808 -8.815 -5.584 1.00 72.19 78 ASP A O 1
ATOM 646 N N . ASN A 1 79 ? -23.403 -6.629 -5.889 1.00 71.00 79 ASN A N 1
ATOM 647 C CA . ASN A 1 79 ? -22.006 -6.777 -6.305 1.00 71.00 79 ASN A CA 1
ATOM 648 C C . ASN A 1 79 ? -21.014 -6.705 -5.135 1.00 71.00 79 ASN A C 1
ATOM 650 O O . ASN A 1 79 ? -19.817 -6.914 -5.330 1.00 71.00 79 ASN A O 1
ATOM 654 N N . LEU A 1 80 ? -21.478 -6.373 -3.926 1.00 77.44 80 LEU A N 1
ATOM 655 C CA . LEU A 1 80 ? -20.625 -6.301 -2.747 1.00 77.44 80 LEU A CA 1
ATOM 656 C C . LEU A 1 80 ? -20.493 -7.687 -2.110 1.00 77.44 80 LEU A C 1
ATOM 658 O O . LEU A 1 80 ? -21.461 -8.220 -1.566 1.00 77.44 80 LEU A O 1
ATOM 662 N N . ILE A 1 81 ? -19.280 -8.228 -2.122 1.00 79.25 81 ILE A N 1
ATOM 663 C CA . ILE A 1 81 ? -18.882 -9.389 -1.325 1.00 79.25 81 ILE A CA 1
ATOM 664 C C . ILE A 1 81 ? -17.614 -8.995 -0.571 1.00 79.25 81 ILE A C 1
ATOM 666 O O . ILE A 1 81 ? -16.635 -8.552 -1.171 1.00 79.25 81 ILE A O 1
ATOM 670 N N . ILE A 1 82 ? -17.657 -9.098 0.753 1.00 75.69 82 ILE A N 1
ATOM 671 C CA . ILE A 1 82 ? -16.511 -8.846 1.623 1.00 75.69 82 ILE A CA 1
ATOM 672 C C . ILE A 1 82 ? -15.816 -10.184 1.850 1.00 75.69 82 ILE A C 1
ATOM 674 O O . ILE A 1 82 ? -16.314 -11.022 2.595 1.00 75.69 82 ILE A O 1
ATOM 678 N N . HIS A 1 83 ? -14.684 -10.403 1.193 1.00 76.81 83 HIS A N 1
ATOM 679 C CA . HIS A 1 83 ? -13.922 -11.633 1.378 1.00 76.81 83 HIS A CA 1
ATOM 680 C C . HIS A 1 83 ? -13.127 -11.573 2.685 1.00 76.81 83 HIS A C 1
ATOM 682 O O . HIS A 1 83 ? -12.267 -10.708 2.859 1.00 76.81 83 HIS A O 1
ATOM 688 N N . GLY A 1 84 ? -13.405 -12.510 3.587 1.00 75.44 84 GLY A N 1
ATOM 689 C CA . GLY A 1 84 ? -12.500 -12.869 4.669 1.00 75.44 84 GLY A CA 1
ATOM 690 C C . GLY A 1 84 ? -11.250 -13.513 4.077 1.00 75.44 84 GLY A C 1
ATOM 691 O O . GLY A 1 84 ? -11.340 -14.369 3.197 1.00 75.44 84 GLY A O 1
ATOM 692 N N . ILE A 1 85 ? -10.076 -13.077 4.518 1.00 76.94 85 ILE A N 1
ATOM 693 C CA . ILE A 1 85 ? -8.803 -13.582 4.000 1.00 76.94 85 ILE A CA 1
ATOM 694 C C . ILE A 1 85 ? -8.432 -14.846 4.775 1.00 76.94 85 ILE A C 1
ATOM 696 O O . ILE A 1 85 ? -8.381 -14.821 6.006 1.00 76.94 85 ILE A O 1
ATOM 700 N N . LYS A 1 86 ? -8.152 -15.937 4.054 1.00 79.81 86 LYS A N 1
ATOM 701 C CA . LYS A 1 86 ? -7.607 -17.161 4.643 1.00 79.81 86 LYS A CA 1
ATOM 702 C C . LYS A 1 86 ? -6.204 -16.880 5.146 1.00 79.81 86 LYS A C 1
ATOM 704 O O . LYS A 1 86 ? -5.339 -16.433 4.395 1.00 79.81 86 LYS A O 1
ATOM 709 N N . PHE A 1 87 ? -5.993 -17.173 6.420 1.00 75.69 87 PHE A N 1
ATOM 710 C CA . PHE A 1 87 ? -4.709 -17.027 7.072 1.00 75.69 87 PHE A CA 1
ATOM 711 C C . PHE A 1 87 ? -4.252 -18.390 7.582 1.00 75.69 87 PHE A C 1
ATOM 713 O O . PHE A 1 87 ? -4.921 -18.998 8.411 1.00 75.69 87 PHE A O 1
ATOM 720 N N . VAL A 1 88 ? -3.147 -18.880 7.025 1.00 71.44 88 VAL A N 1
ATOM 721 C CA . VAL A 1 88 ? -2.491 -20.128 7.421 1.00 71.44 88 VAL A CA 1
ATOM 722 C C . VAL A 1 88 ? -1.209 -19.750 8.155 1.00 71.44 88 VAL A C 1
ATOM 724 O O . VAL A 1 88 ? -0.259 -19.302 7.512 1.00 71.44 88 VAL A O 1
ATOM 727 N N . ASP A 1 89 ? -1.214 -19.875 9.484 1.00 61.59 89 ASP A N 1
ATOM 728 C CA . ASP A 1 89 ? -0.091 -19.480 10.357 1.00 61.59 89 ASP A CA 1
ATOM 729 C C . ASP A 1 89 ? 0.661 -20.690 10.938 1.00 61.59 89 ASP A C 1
ATOM 731 O O . ASP A 1 89 ? 1.850 -20.615 11.234 1.00 61.59 89 ASP A O 1
ATOM 735 N N . ASN A 1 90 ? -0.020 -21.833 11.084 1.00 56.66 90 ASN A N 1
ATOM 736 C CA . ASN A 1 90 ? 0.524 -23.031 11.722 1.00 56.66 90 ASN A CA 1
ATOM 737 C C . ASN A 1 90 ? 0.913 -24.106 10.700 1.00 56.66 90 ASN A C 1
ATOM 739 O O . ASN A 1 90 ? 0.157 -24.391 9.776 1.00 56.66 90 ASN A O 1
ATOM 743 N N . GLU A 1 91 ? 2.028 -24.810 10.939 1.00 52.88 91 GLU A N 1
ATOM 744 C CA . GLU A 1 91 ? 2.469 -25.973 10.136 1.00 52.88 91 GLU A CA 1
ATOM 745 C C . GLU A 1 91 ? 1.438 -27.120 10.083 1.00 52.88 91 GLU A C 1
ATOM 747 O O . GLU A 1 91 ? 1.568 -28.036 9.275 1.00 52.88 91 GLU A O 1
ATOM 752 N N . LYS A 1 92 ? 0.423 -27.085 10.956 1.00 54.81 92 LYS A N 1
ATOM 753 C CA . LYS A 1 92 ? -0.670 -28.064 11.027 1.00 54.81 92 LYS A CA 1
ATOM 754 C C . LYS A 1 92 ? -1.908 -27.680 10.212 1.00 54.81 92 LYS A C 1
ATOM 756 O O . LYS A 1 92 ? -2.782 -28.528 10.055 1.00 54.81 92 LYS A O 1
ATOM 761 N N . ASP A 1 93 ? -2.006 -26.436 9.745 1.00 60.53 93 ASP A N 1
ATOM 762 C CA . ASP A 1 93 ? -3.145 -25.973 8.955 1.00 60.53 93 ASP A CA 1
ATOM 763 C C . ASP A 1 93 ? -2.903 -26.233 7.466 1.00 60.53 93 ASP A C 1
ATOM 765 O O . ASP A 1 93 ? -1.936 -25.753 6.871 1.00 60.53 93 ASP A O 1
ATOM 769 N N . ASP A 1 94 ? -3.818 -26.972 6.839 1.00 64.06 94 ASP A N 1
ATOM 770 C CA . ASP A 1 94 ? -3.723 -27.294 5.420 1.00 64.06 94 ASP A CA 1
ATOM 771 C C . ASP A 1 94 ? -4.077 -26.091 4.523 1.00 64.06 94 ASP A C 1
ATOM 773 O O . ASP A 1 94 ? -5.132 -25.441 4.624 1.00 64.06 94 ASP A O 1
ATOM 777 N N . GLY A 1 95 ? -3.217 -25.849 3.533 1.00 73.38 95 GLY A N 1
ATOM 778 C CA . GLY A 1 95 ? -3.455 -24.925 2.428 1.00 73.38 95 GLY A CA 1
ATOM 779 C C . GLY A 1 95 ? -2.558 -23.694 2.454 1.00 73.38 95 GLY A C 1
ATOM 780 O O . GLY A 1 95 ? -1.464 -23.733 2.998 1.00 73.38 95 GLY A O 1
ATOM 781 N N . LEU A 1 96 ? -3.020 -22.632 1.788 1.00 76.69 96 LEU A N 1
ATOM 782 C CA . LEU A 1 96 ? -2.259 -21.422 1.477 1.00 76.69 96 LEU A CA 1
ATOM 783 C C . LEU A 1 96 ? -3.090 -20.176 1.793 1.00 76.69 96 LEU A C 1
ATOM 785 O O . LEU A 1 96 ? -4.319 -20.225 1.686 1.00 76.69 96 LEU A O 1
ATOM 789 N N . SER A 1 97 ? -2.434 -19.058 2.103 1.00 79.81 97 SER A N 1
ATOM 790 C CA . SER A 1 97 ? -3.094 -17.759 2.317 1.00 79.81 97 SER A CA 1
ATOM 791 C C . SER A 1 97 ? -3.302 -16.981 1.005 1.00 79.81 97 SER A C 1
ATOM 793 O O . SER A 1 97 ? -4.239 -16.192 0.881 1.00 79.81 97 SER A O 1
ATOM 795 N N . GLY A 1 98 ? -2.469 -17.213 -0.015 1.00 84.25 98 GLY A N 1
ATOM 796 C CA . GLY A 1 98 ? -2.619 -16.578 -1.327 1.00 84.25 98 GLY A CA 1
ATOM 797 C C . GLY A 1 98 ? -1.468 -16.844 -2.300 1.00 84.25 98 GLY A C 1
ATOM 798 O O . GLY A 1 98 ? -0.706 -17.798 -2.138 1.00 84.25 98 GLY A O 1
ATOM 799 N N . LEU A 1 99 ? -1.353 -15.984 -3.322 1.00 83.69 99 LEU A N 1
ATOM 800 C CA . LEU A 1 99 ? -0.288 -15.999 -4.333 1.00 83.69 99 LEU A CA 1
ATOM 801 C C . LEU A 1 99 ? 0.344 -14.618 -4.520 1.00 83.69 99 LEU A C 1
ATOM 803 O O . LEU A 1 99 ? -0.351 -13.620 -4.741 1.00 83.69 99 LEU A O 1
ATOM 807 N N . PHE A 1 100 ? 1.671 -14.580 -4.570 1.00 82.62 100 PHE A N 1
ATOM 808 C CA . PHE A 1 100 ? 2.427 -13.395 -4.970 1.00 82.62 100 PHE A CA 1
ATOM 809 C C . PHE A 1 100 ? 3.316 -13.675 -6.176 1.00 82.62 100 PHE A C 1
ATOM 811 O O . PHE A 1 100 ? 3.654 -14.822 -6.454 1.00 82.62 100 PHE A O 1
ATOM 818 N N . ARG A 1 101 ? 3.714 -12.624 -6.896 1.00 84.19 101 ARG A N 1
ATOM 819 C CA . ARG A 1 101 ? 4.641 -12.721 -8.036 1.00 84.19 101 ARG A CA 1
ATOM 820 C C . ARG A 1 101 ? 5.768 -11.712 -7.932 1.00 84.19 101 ARG A C 1
ATOM 822 O O . ARG A 1 101 ? 5.558 -10.620 -7.414 1.00 84.19 101 ARG A O 1
ATOM 829 N N . LEU A 1 102 ? 6.927 -12.029 -8.503 1.00 82.69 102 LEU A N 1
ATOM 830 C CA . LEU A 1 102 ? 8.007 -11.055 -8.681 1.00 82.69 102 LEU A CA 1
ATOM 831 C C . LEU A 1 102 ? 7.490 -9.840 -9.472 1.00 82.69 102 LEU A C 1
ATOM 833 O O . LEU A 1 102 ? 6.924 -10.006 -10.554 1.00 82.69 102 LEU A O 1
ATOM 837 N N . SER A 1 103 ? 7.670 -8.628 -8.947 1.00 84.62 103 SER A N 1
ATOM 838 C CA . SER A 1 103 ? 7.192 -7.403 -9.588 1.00 84.62 103 SER A CA 1
ATOM 839 C C . SER A 1 103 ? 8.052 -6.193 -9.196 1.00 84.62 103 SER A C 1
ATOM 841 O O . SER A 1 103 ? 8.280 -5.974 -8.008 1.00 84.62 103 SER A O 1
ATOM 843 N N . PRO A 1 104 ? 8.536 -5.388 -10.159 1.00 83.88 104 PRO A N 1
ATOM 844 C CA . PRO A 1 104 ? 8.398 -5.574 -11.603 1.00 83.88 104 PRO A CA 1
ATOM 845 C C . PRO A 1 104 ? 9.169 -6.808 -12.100 1.00 83.88 104 PRO A C 1
ATOM 847 O O . PRO A 1 104 ? 10.224 -7.141 -11.562 1.00 83.88 104 PRO A O 1
ATOM 850 N N . GLN A 1 105 ? 8.692 -7.450 -13.171 1.00 87.88 105 GLN A N 1
ATOM 851 C CA . GLN A 1 105 ? 9.396 -8.552 -13.853 1.00 87.88 105 GLN A CA 1
ATOM 852 C C . GLN A 1 105 ? 10.508 -8.028 -14.774 1.00 87.88 105 GLN A C 1
ATOM 854 O O . GLN A 1 105 ? 10.604 -8.375 -15.947 1.00 87.88 105 GLN A O 1
ATOM 859 N N . ALA A 1 106 ? 11.331 -7.133 -14.243 1.00 90.06 106 ALA A N 1
ATOM 860 C CA . ALA A 1 106 ? 12.380 -6.451 -14.974 1.00 90.06 106 ALA A CA 1
ATOM 861 C C . ALA A 1 106 ? 13.688 -6.491 -14.196 1.00 90.06 106 ALA A C 1
ATOM 863 O O . ALA A 1 106 ? 13.701 -6.351 -12.973 1.00 90.06 106 ALA A O 1
ATOM 864 N N . ALA A 1 107 ? 14.789 -6.630 -14.920 1.00 91.44 107 ALA A N 1
ATOM 865 C CA . ALA A 1 107 ? 16.106 -6.828 -14.349 1.00 91.44 107 ALA A CA 1
ATOM 866 C C . ALA A 1 107 ? 17.207 -6.202 -15.209 1.00 91.44 107 ALA A C 1
ATOM 868 O O . ALA A 1 107 ? 16.987 -5.806 -16.355 1.00 91.44 107 ALA A O 1
ATOM 869 N N . ILE A 1 108 ? 18.407 -6.122 -14.638 1.00 93.25 108 ILE A N 1
ATOM 870 C CA . ILE A 1 108 ? 19.645 -5.760 -15.324 1.00 93.25 108 ILE A CA 1
ATOM 871 C C . ILE A 1 108 ? 20.700 -6.846 -15.137 1.00 93.25 108 ILE A C 1
ATOM 873 O O . ILE A 1 108 ? 20.876 -7.388 -14.045 1.00 93.25 108 ILE A O 1
ATOM 877 N N . CYS A 1 109 ? 21.429 -7.156 -16.207 1.00 94.44 109 CYS A N 1
ATOM 878 C CA . CYS A 1 109 ? 22.569 -8.065 -16.131 1.00 94.44 109 CYS A CA 1
ATOM 879 C C . CYS A 1 109 ? 23.739 -7.375 -15.415 1.00 94.44 109 CYS A C 1
ATOM 881 O O . CYS A 1 109 ? 24.135 -6.278 -15.811 1.00 94.44 109 CYS A O 1
ATOM 883 N N . LYS A 1 110 ? 24.320 -8.013 -14.395 1.00 93.00 110 LYS A N 1
ATOM 884 C CA . LYS A 1 110 ? 25.418 -7.443 -13.593 1.00 93.00 110 LYS A CA 1
ATOM 885 C C . LYS A 1 110 ? 26.788 -7.987 -13.974 1.00 93.00 110 LYS A C 1
ATOM 887 O O . LYS A 1 110 ? 27.773 -7.271 -13.789 1.00 93.00 110 LYS A O 1
ATOM 892 N N . LYS A 1 111 ? 26.837 -9.174 -14.587 1.00 93.00 111 LYS A N 1
ATOM 893 C CA . LYS A 1 111 ? 28.070 -9.741 -15.143 1.00 93.00 111 LYS A CA 1
ATOM 894 C C . LYS A 1 111 ? 28.794 -8.737 -16.034 1.00 93.00 111 LYS A C 1
ATOM 896 O O . LYS A 1 111 ? 28.165 -8.071 -16.862 1.00 93.00 111 LYS A O 1
ATOM 901 N N . ASP A 1 112 ? 30.091 -8.587 -15.788 1.00 91.62 112 ASP A N 1
ATOM 902 C CA . ASP A 1 112 ? 31.006 -7.703 -16.516 1.00 91.62 112 ASP A CA 1
ATOM 903 C C . ASP A 1 112 ? 30.501 -6.259 -16.659 1.00 91.62 112 ASP A C 1
ATOM 905 O O . ASP A 1 112 ? 30.769 -5.574 -17.645 1.00 91.62 112 ASP A O 1
ATOM 909 N N . LYS A 1 113 ? 29.732 -5.782 -15.666 1.00 89.50 113 LYS A N 1
ATOM 910 C CA . LYS A 1 113 ? 29.099 -4.450 -15.663 1.00 89.50 113 LYS A CA 1
ATOM 911 C C . LYS A 1 113 ? 28.229 -4.201 -16.909 1.00 89.50 113 LYS A C 1
ATOM 913 O O . LYS A 1 113 ? 28.103 -3.064 -17.362 1.00 89.50 113 LYS A O 1
ATOM 918 N N . CYS A 1 114 ? 27.609 -5.255 -17.448 1.00 93.38 114 CYS A N 1
ATOM 919 C CA . CYS A 1 114 ? 26.800 -5.213 -18.667 1.00 93.38 114 CYS A CA 1
ATOM 920 C C . CYS A 1 114 ? 25.660 -4.186 -18.596 1.00 93.38 114 CYS A C 1
ATOM 922 O O . CYS A 1 114 ? 25.448 -3.430 -19.546 1.00 93.38 114 CYS A O 1
ATOM 924 N N . ASN A 1 115 ? 24.928 -4.174 -17.476 1.00 94.50 115 ASN A N 1
ATOM 925 C CA . ASN A 1 115 ? 23.773 -3.322 -17.179 1.00 94.50 115 ASN A CA 1
ATOM 926 C C . ASN A 1 115 ? 22.679 -3.315 -18.264 1.00 94.50 115 ASN A C 1
ATOM 928 O O . ASN A 1 115 ? 21.883 -2.377 -18.349 1.00 94.50 115 ASN A O 1
ATOM 932 N N . GLN A 1 116 ? 22.623 -4.349 -19.107 1.00 95.31 116 GLN A N 1
ATOM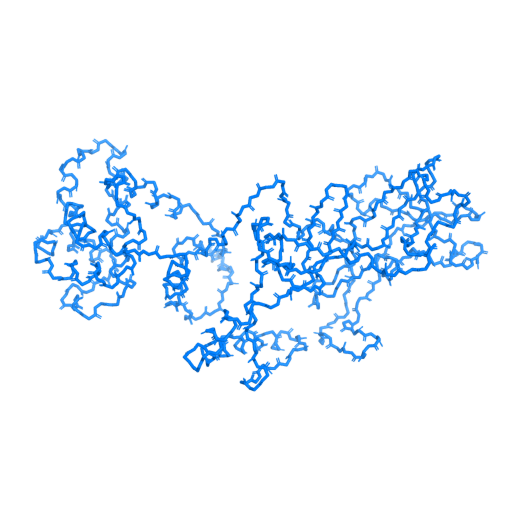 933 C CA . GLN A 1 116 ? 21.564 -4.486 -20.098 1.00 95.31 116 GLN A CA 1
ATOM 934 C C . GLN A 1 116 ? 20.257 -4.858 -19.400 1.00 95.31 116 GLN A C 1
ATOM 936 O O . GLN A 1 116 ? 20.201 -5.850 -18.671 1.00 95.31 116 GLN A O 1
ATOM 941 N N . TYR A 1 117 ? 19.227 -4.051 -19.640 1.00 94.75 117 TYR A N 1
ATOM 942 C CA . TYR A 1 117 ? 17.862 -4.271 -19.193 1.00 94.75 117 TYR A CA 1
ATOM 943 C C . TYR A 1 117 ? 17.254 -5.471 -19.916 1.00 94.75 117 TYR A C 1
ATOM 945 O O . TYR A 1 117 ? 17.412 -5.629 -21.132 1.00 94.75 117 TYR A O 1
ATOM 953 N N . PHE A 1 118 ? 16.536 -6.301 -19.172 1.00 92.75 118 PHE A N 1
ATOM 954 C CA . PHE A 1 118 ? 15.784 -7.423 -19.710 1.00 92.75 118 PHE A CA 1
ATOM 955 C C . PHE A 1 118 ? 14.530 -7.687 -18.876 1.00 92.75 118 PHE A C 1
ATOM 957 O O . PHE A 1 118 ? 14.422 -7.247 -17.727 1.00 92.75 118 PHE A O 1
ATOM 964 N N . LEU A 1 119 ? 13.571 -8.380 -19.483 1.00 90.75 119 LEU A N 1
ATOM 965 C CA . LEU A 1 119 ? 12.414 -8.908 -18.774 1.00 90.75 119 LEU A CA 1
ATOM 966 C C . LEU A 1 119 ? 12.759 -10.301 -18.274 1.00 90.75 119 LEU A C 1
ATOM 968 O O . LEU A 1 119 ? 13.362 -11.082 -19.005 1.00 90.75 119 LEU A O 1
ATOM 972 N N . VAL A 1 120 ? 12.434 -10.576 -17.014 1.00 87.44 120 VAL A N 1
ATOM 973 C CA . VAL A 1 120 ? 12.863 -11.814 -16.343 1.00 87.44 120 VAL A CA 1
ATOM 974 C C . VAL A 1 120 ? 12.308 -13.048 -17.062 1.00 87.44 120 VAL A C 1
ATOM 976 O O . VAL A 1 120 ? 13.008 -14.044 -17.188 1.00 87.44 120 VAL A O 1
ATOM 979 N N . ASP A 1 121 ? 11.088 -12.954 -17.584 1.00 82.19 121 ASP A N 1
ATOM 980 C CA . ASP A 1 121 ? 10.407 -13.997 -18.355 1.00 82.19 121 ASP A CA 1
ATOM 981 C C . ASP A 1 121 ? 10.934 -14.154 -19.791 1.00 82.19 121 ASP A C 1
ATOM 983 O O . ASP A 1 121 ? 10.914 -15.254 -20.339 1.00 82.19 121 ASP A O 1
ATOM 987 N N . GLU A 1 122 ? 11.437 -13.082 -20.405 1.00 86.19 122 GLU A N 1
ATOM 988 C CA . GLU A 1 122 ? 12.053 -13.135 -21.738 1.00 86.19 122 GLU A CA 1
ATOM 989 C C . GLU A 1 122 ? 13.523 -13.583 -21.727 1.00 86.19 122 GLU A C 1
ATOM 991 O O . GLU A 1 122 ? 14.097 -13.824 -22.794 1.00 86.19 122 GLU A O 1
ATOM 996 N N . GLY A 1 123 ? 14.145 -13.649 -20.550 1.00 84.94 123 GLY A N 1
ATOM 997 C CA . GLY A 1 123 ? 15.560 -13.970 -20.394 1.00 84.94 123 GLY A CA 1
ATOM 998 C C . GLY A 1 123 ? 16.507 -12.887 -20.926 1.00 84.94 123 GLY A C 1
ATOM 999 O O . GLY A 1 123 ? 16.118 -11.807 -21.396 1.00 84.94 123 GLY A O 1
ATOM 1000 N N . ARG A 1 124 ? 17.813 -13.152 -20.827 1.00 87.31 124 ARG A N 1
ATOM 1001 C CA . ARG A 1 124 ? 18.844 -12.184 -21.226 1.00 87.31 124 ARG A CA 1
ATOM 1002 C C . ARG A 1 124 ? 19.070 -12.184 -22.729 1.00 87.31 124 ARG A C 1
ATOM 1004 O O . ARG A 1 124 ? 19.187 -13.213 -23.379 1.00 87.31 124 ARG A O 1
ATOM 1011 N N . LYS A 1 125 ? 19.266 -10.982 -23.274 1.00 85.81 125 LYS A N 1
ATOM 1012 C CA . LYS A 1 125 ? 19.608 -10.754 -24.692 1.00 85.81 125 LYS A CA 1
ATOM 1013 C C . LYS A 1 125 ? 21.004 -10.143 -24.864 1.00 85.81 125 LYS A C 1
ATOM 1015 O O . LYS A 1 125 ? 21.250 -9.444 -25.841 1.00 85.81 125 LYS A O 1
ATOM 1020 N N . CYS A 1 126 ? 21.878 -10.312 -23.868 1.00 89.00 126 CYS A N 1
ATOM 1021 C CA . CYS A 1 126 ? 23.228 -9.732 -23.835 1.00 89.00 126 CYS A CA 1
ATOM 1022 C C . CYS A 1 126 ? 24.349 -10.747 -24.114 1.00 89.00 126 CYS A C 1
ATOM 1024 O O . CYS A 1 126 ? 25.514 -10.376 -24.050 1.00 89.00 126 CYS A O 1
ATOM 1026 N N . GLY A 1 127 ? 24.009 -12.009 -24.404 1.00 86.50 127 GLY A N 1
ATOM 1027 C CA . GLY A 1 127 ? 24.977 -13.095 -24.603 1.00 86.50 127 GLY A CA 1
ATOM 1028 C C . GLY A 1 127 ? 25.477 -13.756 -23.310 1.00 86.50 127 GLY A C 1
ATOM 1029 O O . GLY A 1 127 ? 26.171 -14.762 -23.385 1.00 86.50 127 GLY A O 1
ATOM 1030 N N . HIS A 1 128 ? 25.107 -13.228 -22.140 1.00 90.75 128 HIS A N 1
ATOM 1031 C CA . HIS A 1 128 ? 25.329 -13.867 -20.838 1.00 90.75 128 HIS A CA 1
ATOM 1032 C C . HIS A 1 128 ? 24.258 -14.919 -20.536 1.00 90.75 128 HIS A C 1
ATOM 1034 O O . HIS A 1 128 ? 23.126 -14.793 -21.012 1.00 90.75 128 HIS A O 1
ATOM 1040 N N . THR A 1 129 ? 24.616 -15.931 -19.745 1.00 86.19 129 THR A N 1
ATOM 1041 C CA . THR A 1 129 ? 23.724 -17.039 -19.383 1.00 86.19 129 THR A CA 1
ATOM 1042 C C . THR A 1 129 ? 22.731 -16.613 -18.303 1.00 86.19 129 THR A C 1
ATOM 1044 O O . THR A 1 129 ? 22.901 -15.586 -17.638 1.00 86.19 129 THR A O 1
ATOM 1047 N N . ASP A 1 130 ? 21.670 -17.398 -18.117 1.00 78.75 130 ASP A N 1
ATOM 1048 C CA . ASP A 1 130 ? 20.648 -17.092 -17.113 1.00 78.75 130 ASP A CA 1
ATOM 1049 C C . ASP A 1 130 ? 21.168 -17.237 -15.670 1.00 78.75 130 ASP A C 1
ATOM 1051 O O . ASP A 1 130 ? 20.699 -16.506 -14.795 1.00 78.75 130 ASP A O 1
ATOM 1055 N N . ASP A 1 131 ? 22.200 -18.061 -15.456 1.00 84.00 131 ASP A N 1
ATOM 1056 C CA . ASP A 1 131 ? 22.869 -18.278 -14.160 1.00 84.00 131 ASP A CA 1
ATOM 1057 C C . ASP A 1 131 ? 23.816 -17.137 -13.749 1.00 84.00 131 ASP A C 1
ATOM 1059 O O . ASP A 1 131 ? 24.224 -17.039 -12.592 1.00 84.00 131 ASP A O 1
ATOM 1063 N N . ASP A 1 132 ? 24.192 -16.264 -14.687 1.00 88.31 132 ASP A N 1
ATOM 1064 C CA . ASP A 1 132 ? 25.125 -15.171 -14.418 1.00 88.31 132 ASP A CA 1
ATOM 1065 C C . ASP A 1 132 ? 24.528 -14.139 -13.435 1.00 88.31 132 ASP A C 1
ATOM 1067 O O . ASP A 1 132 ? 23.317 -14.028 -13.278 1.00 88.31 132 ASP A O 1
ATOM 1071 N N . GLU A 1 133 ? 25.322 -13.285 -12.789 1.00 89.56 133 GLU A N 1
ATOM 1072 C CA . GLU A 1 133 ? 24.760 -12.333 -11.814 1.00 89.56 133 GLU A CA 1
ATOM 1073 C C . GLU A 1 133 ? 23.790 -11.320 -12.468 1.00 89.56 133 GLU A C 1
ATOM 1075 O O . GLU A 1 133 ? 24.092 -10.715 -13.508 1.00 89.56 133 GLU A O 1
ATOM 1080 N N . TRP A 1 134 ? 22.626 -11.104 -11.848 1.00 91.06 134 TRP A N 1
ATOM 1081 C CA . TRP A 1 134 ? 21.633 -10.104 -12.243 1.00 91.06 134 TRP A CA 1
ATOM 1082 C C . TRP A 1 134 ? 20.994 -9.426 -11.032 1.00 91.06 134 TRP A C 1
ATOM 1084 O O . TRP A 1 134 ? 21.060 -9.912 -9.906 1.00 91.06 134 TRP A O 1
ATOM 1094 N N . GLU A 1 135 ? 20.371 -8.278 -11.274 1.00 89.50 135 GLU A N 1
ATOM 1095 C CA . GLU A 1 135 ? 19.680 -7.503 -10.250 1.00 89.50 135 GLU A CA 1
ATOM 1096 C C . GLU A 1 135 ? 18.298 -7.067 -10.744 1.00 89.50 135 GLU A C 1
ATOM 1098 O O . GLU A 1 135 ? 18.164 -6.590 -11.872 1.00 89.50 135 GLU A O 1
ATOM 1103 N N . GLN A 1 136 ? 17.269 -7.209 -9.904 1.00 87.44 136 GLN A N 1
ATOM 1104 C CA . GLN A 1 136 ? 15.924 -6.734 -10.225 1.00 87.44 136 GLN A CA 1
ATOM 1105 C C . GLN A 1 136 ? 15.879 -5.202 -10.248 1.00 87.44 136 GLN A C 1
ATOM 1107 O O . GLN A 1 136 ? 16.396 -4.527 -9.359 1.00 87.44 136 GLN A O 1
ATOM 1112 N N . ILE A 1 137 ? 15.181 -4.644 -11.235 1.00 86.81 137 ILE A N 1
ATOM 1113 C CA . ILE A 1 137 ? 14.808 -3.232 -11.236 1.00 86.81 137 ILE A CA 1
ATOM 1114 C C . ILE A 1 137 ? 13.616 -3.042 -10.301 1.00 86.81 137 ILE A C 1
ATOM 1116 O O . ILE A 1 137 ? 12.502 -3.459 -10.603 1.00 86.81 137 ILE A O 1
ATOM 1120 N N . THR A 1 138 ? 13.838 -2.362 -9.179 1.00 78.94 138 THR A N 1
ATOM 1121 C CA . THR A 1 138 ? 12.820 -2.099 -8.149 1.00 78.94 138 THR A CA 1
ATOM 1122 C C . THR A 1 138 ? 12.086 -0.776 -8.366 1.00 78.94 138 THR A C 1
ATOM 1124 O O . THR A 1 138 ? 11.660 -0.143 -7.406 1.00 78.94 138 THR A O 1
ATOM 1127 N N . PHE A 1 139 ? 11.983 -0.300 -9.605 1.00 83.62 139 PHE A N 1
ATOM 1128 C CA . PHE A 1 139 ? 11.308 0.952 -9.943 1.00 83.62 139 PHE A CA 1
ATOM 1129 C C . PHE A 1 139 ? 10.142 0.697 -10.900 1.00 83.62 139 PHE A C 1
ATOM 1131 O O . PHE A 1 139 ? 10.224 -0.125 -11.813 1.00 83.62 139 PHE A O 1
ATOM 1138 N N . LEU A 1 140 ? 9.061 1.445 -10.701 1.00 87.00 140 LEU A N 1
ATOM 1139 C CA . LEU A 1 140 ? 7.841 1.429 -11.504 1.00 87.00 140 LEU A CA 1
ATOM 1140 C C . LEU A 1 140 ? 7.586 2.818 -12.079 1.00 87.00 140 LEU A C 1
ATOM 1142 O O . LEU A 1 140 ? 7.887 3.823 -11.439 1.00 87.00 140 LEU A O 1
ATOM 1146 N N . ALA A 1 141 ? 6.979 2.881 -13.259 1.00 88.94 141 ALA A N 1
ATOM 1147 C CA . ALA A 1 141 ? 6.368 4.108 -13.748 1.00 88.94 141 ALA A CA 1
ATOM 1148 C C . ALA A 1 141 ? 4.972 4.234 -13.127 1.00 88.94 141 ALA A C 1
ATOM 1150 O O . ALA A 1 141 ? 4.132 3.366 -13.348 1.00 88.94 141 ALA A O 1
ATOM 1151 N N . PHE A 1 142 ? 4.721 5.300 -12.368 1.00 86.69 142 PHE A N 1
ATOM 1152 C CA . PHE A 1 142 ? 3.466 5.560 -11.659 1.00 86.69 142 PHE A CA 1
ATOM 1153 C C . PHE A 1 142 ? 2.839 6.896 -12.068 1.00 86.69 142 PHE A C 1
ATOM 1155 O O . PHE A 1 142 ? 3.538 7.899 -12.230 1.00 86.69 142 PHE A O 1
ATOM 1162 N N . CYS A 1 143 ? 1.519 6.917 -12.231 1.00 82.62 143 CYS A N 1
ATOM 1163 C CA . CYS A 1 143 ? 0.745 8.128 -12.463 1.00 82.62 143 CYS A CA 1
ATOM 1164 C C . CYS A 1 143 ? 0.038 8.559 -11.172 1.00 82.62 143 CYS A C 1
ATOM 1166 O O . CYS A 1 143 ? -0.856 7.866 -10.695 1.00 82.62 143 CYS A O 1
ATOM 1168 N N . ASP A 1 144 ? 0.385 9.739 -10.653 1.00 76.81 144 ASP A N 1
ATOM 1169 C CA . ASP A 1 144 ? -0.236 10.305 -9.442 1.00 76.81 144 ASP A CA 1
ATOM 1170 C C . ASP A 1 144 ? -1.732 10.596 -9.587 1.00 76.81 144 ASP A C 1
ATOM 1172 O O . ASP A 1 144 ? -2.448 10.674 -8.591 1.00 76.81 144 ASP A O 1
ATOM 1176 N N . ASP A 1 145 ? -2.204 10.786 -10.820 1.00 78.94 145 ASP A N 1
ATOM 1177 C CA . ASP A 1 145 ? -3.576 11.220 -11.055 1.00 78.94 145 ASP A CA 1
ATOM 1178 C C . ASP A 1 145 ? -4.537 10.048 -11.173 1.00 78.94 145 ASP A C 1
ATOM 1180 O O . ASP A 1 145 ? -5.596 10.122 -10.571 1.00 78.94 145 ASP A O 1
ATOM 1184 N N . CYS A 1 146 ? -4.189 8.974 -11.889 1.00 76.62 146 CYS A N 1
ATOM 1185 C CA . CYS A 1 146 ? -5.067 7.808 -12.047 1.00 76.62 146 CYS A CA 1
ATOM 1186 C C . CYS A 1 146 ? -4.624 6.569 -11.254 1.00 76.62 146 CYS A C 1
ATOM 1188 O O . CYS A 1 146 ? -5.302 5.546 -11.294 1.00 76.62 146 CYS A O 1
ATOM 1190 N N . GLY A 1 147 ? -3.480 6.624 -10.564 1.00 78.50 147 GLY A N 1
ATOM 1191 C CA . GLY A 1 147 ? -2.940 5.502 -9.789 1.00 78.50 147 GLY A CA 1
ATOM 1192 C C . GLY A 1 147 ? -2.384 4.351 -10.635 1.00 78.50 147 GLY A C 1
ATOM 1193 O O . GLY A 1 147 ? -1.953 3.337 -10.088 1.00 78.50 147 GLY A O 1
ATOM 1194 N N . ARG A 1 148 ? -2.371 4.480 -11.969 1.00 83.00 148 ARG A N 1
ATOM 1195 C CA . ARG A 1 148 ? -1.807 3.466 -12.864 1.00 83.00 148 ARG A CA 1
ATOM 1196 C C . ARG A 1 148 ? -0.310 3.321 -12.609 1.00 83.00 148 ARG A C 1
ATOM 1198 O O . ARG A 1 148 ? 0.425 4.305 -12.677 1.00 83.00 148 ARG A O 1
ATOM 1205 N N . TYR A 1 149 ? 0.138 2.085 -12.414 1.00 85.94 149 TYR A N 1
ATOM 1206 C CA . TYR A 1 149 ? 1.550 1.723 -12.423 1.00 85.94 149 TYR A CA 1
ATOM 1207 C C . TYR A 1 149 ? 1.840 0.681 -13.500 1.00 85.94 149 TYR A C 1
ATOM 1209 O O . TYR A 1 149 ? 0.995 -0.157 -13.816 1.00 85.94 149 TYR A O 1
ATOM 1217 N N . VAL A 1 150 ? 3.041 0.740 -14.066 1.00 87.50 150 VAL A N 1
ATOM 1218 C CA . VAL A 1 150 ? 3.554 -0.236 -15.033 1.00 87.50 150 VAL A CA 1
ATOM 1219 C C . VAL A 1 150 ? 5.076 -0.378 -14.903 1.00 87.50 150 VAL A C 1
ATOM 1221 O O . VAL A 1 150 ? 5.736 0.527 -14.379 1.00 87.50 150 VAL A O 1
ATOM 1224 N N . PRO A 1 151 ? 5.670 -1.484 -15.389 1.00 89.06 151 PRO A N 1
ATOM 1225 C CA . PRO A 1 151 ? 7.116 -1.589 -15.545 1.00 89.06 151 PRO A CA 1
ATOM 1226 C C . PRO A 1 151 ? 7.695 -0.419 -16.346 1.00 89.06 151 PRO A C 1
ATOM 1228 O O . PRO A 1 151 ? 7.074 0.068 -17.291 1.00 89.06 151 PRO A O 1
ATOM 1231 N N . MET A 1 152 ? 8.910 0.009 -15.994 1.00 90.06 152 MET A N 1
ATOM 1232 C CA . MET A 1 152 ? 9.520 1.205 -16.584 1.00 90.06 152 MET A CA 1
ATOM 1233 C C . MET A 1 152 ? 9.584 1.175 -18.111 1.00 90.06 152 MET A C 1
ATOM 1235 O O . MET A 1 152 ? 9.265 2.183 -18.727 1.00 90.06 152 MET A O 1
ATOM 1239 N N . HIS A 1 153 ? 9.952 0.045 -18.721 1.00 92.00 153 HIS A N 1
ATOM 1240 C CA . HIS A 1 153 ? 10.122 -0.056 -20.174 1.00 92.00 153 HIS A CA 1
ATOM 1241 C C . HIS A 1 153 ? 8.853 0.225 -20.986 1.00 92.00 153 HIS A C 1
ATOM 1243 O O . HIS A 1 153 ? 8.953 0.485 -22.175 1.00 92.00 153 HIS A O 1
ATOM 1249 N N . LEU A 1 154 ? 7.667 0.179 -20.371 1.00 91.44 15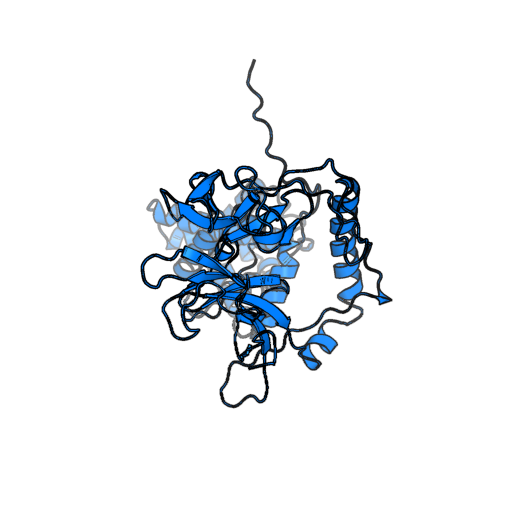4 LEU A N 1
ATOM 1250 C CA . LEU A 1 154 ? 6.423 0.516 -21.063 1.00 91.44 154 LEU A CA 1
ATOM 1251 C C . LEU A 1 154 ? 6.174 2.023 -21.134 1.00 91.44 154 LEU A C 1
ATOM 1253 O O . LEU A 1 154 ? 5.383 2.464 -21.960 1.00 91.44 154 LEU A O 1
ATOM 1257 N N . MET A 1 155 ? 6.790 2.807 -20.245 1.00 93.00 155 MET A N 1
ATOM 1258 C CA . MET A 1 155 ? 6.527 4.244 -20.099 1.00 93.00 155 MET A CA 1
ATOM 1259 C C . MET A 1 155 ? 7.813 5.071 -20.030 1.00 93.00 155 MET A C 1
ATOM 1261 O O . MET A 1 155 ? 7.795 6.195 -19.528 1.00 93.00 155 MET A O 1
ATOM 1265 N N . THR A 1 156 ? 8.917 4.535 -20.547 1.00 94.75 156 THR A N 1
ATOM 1266 C CA . THR A 1 156 ? 10.193 5.234 -20.725 1.00 94.75 156 THR A CA 1
ATOM 1267 C C . THR A 1 156 ? 10.827 4.861 -22.059 1.00 94.75 156 THR A C 1
ATOM 1269 O O . THR A 1 156 ? 10.372 3.946 -22.732 1.00 94.75 156 THR A O 1
ATOM 1272 N N . ASN A 1 157 ? 11.916 5.530 -22.432 1.00 95.50 157 ASN A N 1
ATOM 1273 C CA . ASN A 1 157 ? 12.689 5.228 -23.641 1.00 95.50 157 ASN A CA 1
ATOM 1274 C C . ASN A 1 157 ? 13.566 3.959 -23.559 1.00 95.50 157 ASN A C 1
ATOM 1276 O O . ASN A 1 157 ? 14.471 3.786 -24.376 1.00 95.50 157 ASN A O 1
ATOM 1280 N N . ILE A 1 158 ? 13.343 3.075 -22.584 1.00 95.31 158 ILE A N 1
ATOM 1281 C CA . ILE A 1 158 ? 14.000 1.761 -22.537 1.00 95.31 158 ILE A CA 1
ATOM 1282 C C . ILE A 1 158 ? 13.386 0.867 -23.618 1.00 95.31 158 ILE A C 1
ATOM 1284 O O . ILE A 1 158 ? 12.178 0.857 -23.803 1.00 95.31 158 ILE A O 1
ATOM 1288 N N . ASN A 1 159 ? 14.216 0.083 -24.305 1.00 93.62 159 ASN A N 1
ATOM 1289 C CA . ASN A 1 159 ? 13.847 -0.754 -25.449 1.00 93.62 159 ASN A CA 1
ATOM 1290 C C . ASN A 1 159 ? 13.290 0.032 -26.644 1.00 93.62 159 ASN A C 1
ATOM 1292 O O . ASN A 1 159 ? 12.633 -0.560 -27.488 1.00 93.62 159 ASN A O 1
ATOM 1296 N N . HIS A 1 160 ? 13.571 1.331 -26.750 1.00 94.12 160 HIS A N 1
ATOM 1297 C CA . HIS A 1 160 ? 13.196 2.139 -27.910 1.00 94.12 160 HIS A CA 1
ATOM 1298 C C . HIS A 1 160 ? 14.300 2.174 -28.976 1.00 94.12 160 HIS A C 1
ATOM 1300 O O . HIS A 1 160 ? 15.448 1.773 -28.748 1.00 94.12 160 HIS A O 1
ATOM 1306 N N . ASP A 1 161 ? 13.938 2.667 -30.157 1.00 96.12 161 ASP A N 1
ATOM 1307 C CA . ASP A 1 161 ? 14.840 2.865 -31.288 1.00 96.12 161 ASP A CA 1
ATOM 1308 C C . ASP A 1 161 ? 15.883 3.946 -30.978 1.00 96.12 161 ASP A C 1
ATOM 1310 O O . ASP A 1 161 ? 15.583 4.984 -30.383 1.00 96.12 161 ASP A O 1
ATOM 1314 N N . CYS A 1 162 ? 17.126 3.725 -31.401 1.00 95.94 162 CYS A N 1
ATOM 1315 C CA . CYS A 1 162 ? 18.183 4.710 -31.204 1.00 95.94 162 CYS A CA 1
ATOM 1316 C C . CYS A 1 162 ? 18.079 5.816 -32.254 1.00 95.94 162 CYS A C 1
ATOM 1318 O O . CYS A 1 162 ? 18.247 5.559 -33.446 1.00 95.94 162 CYS A O 1
ATOM 1320 N N . LYS A 1 163 ? 17.930 7.071 -31.822 1.00 93.81 163 LYS A N 1
ATOM 1321 C CA . LYS A 1 163 ? 17.823 8.219 -32.740 1.00 93.81 163 LYS A CA 1
ATOM 1322 C C . LYS A 1 163 ? 19.081 8.460 -33.580 1.00 93.81 163 LYS A C 1
ATOM 1324 O O . LYS A 1 163 ? 18.989 9.029 -34.659 1.00 93.81 163 LYS A O 1
ATOM 1329 N N . LYS A 1 164 ? 20.256 8.031 -33.098 1.00 95.38 164 LYS A N 1
ATOM 1330 C CA . LYS A 1 164 ? 21.547 8.245 -33.777 1.00 95.38 164 LYS A CA 1
ATOM 1331 C C . LYS A 1 164 ? 21.819 7.242 -34.901 1.00 95.38 164 LYS A C 1
ATOM 1333 O O . LYS A 1 164 ? 22.406 7.617 -35.905 1.00 95.38 164 LYS A O 1
ATOM 1338 N N . CYS A 1 165 ? 21.455 5.972 -34.716 1.00 95.12 165 CYS A N 1
ATOM 1339 C CA . CYS A 1 165 ? 21.754 4.904 -35.686 1.00 95.12 165 CYS A CA 1
ATOM 1340 C C . CYS A 1 165 ? 20.510 4.227 -36.276 1.00 95.12 165 CYS A C 1
ATOM 1342 O O . CYS A 1 165 ? 20.653 3.277 -37.033 1.00 95.12 165 CYS A O 1
ATOM 1344 N N . ALA A 1 166 ? 19.307 4.682 -35.908 1.00 93.88 166 ALA A N 1
ATOM 1345 C CA . ALA A 1 166 ? 18.008 4.144 -36.328 1.00 93.88 166 ALA A CA 1
ATOM 1346 C C . ALA A 1 166 ? 17.779 2.649 -36.022 1.00 93.88 166 ALA A C 1
ATOM 1348 O O . ALA A 1 166 ? 16.797 2.059 -36.471 1.00 93.88 166 ALA A O 1
ATOM 1349 N N . GLN A 1 167 ? 18.660 2.023 -35.238 1.00 94.44 167 GLN A N 1
ATOM 1350 C CA . GLN A 1 167 ? 18.533 0.618 -34.891 1.00 94.44 167 GLN A CA 1
ATOM 1351 C C . GLN A 1 167 ? 17.348 0.398 -33.953 1.00 94.44 167 GLN A C 1
ATOM 1353 O O . GLN A 1 167 ? 17.244 1.043 -32.900 1.00 94.44 167 GLN A O 1
ATOM 1358 N N . LYS A 1 168 ? 16.493 -0.558 -34.318 1.00 95.44 168 LYS A N 1
ATOM 1359 C CA . LYS A 1 168 ? 15.247 -0.825 -33.605 1.00 95.44 168 LYS A CA 1
ATOM 1360 C C . LYS A 1 168 ? 15.469 -1.412 -32.216 1.00 95.44 168 LYS A C 1
ATOM 1362 O O . LYS A 1 168 ? 16.342 -2.263 -32.040 1.00 95.44 168 LYS A O 1
ATOM 1367 N N . ASN A 1 169 ? 14.661 -0.980 -31.248 1.00 92.12 169 ASN A N 1
ATOM 1368 C CA . ASN A 1 169 ? 14.657 -1.446 -29.858 1.00 92.12 169 ASN A CA 1
ATOM 1369 C C . ASN A 1 169 ? 16.058 -1.535 -29.218 1.00 92.12 169 ASN A C 1
ATOM 1371 O O . ASN A 1 169 ? 16.346 -2.474 -28.478 1.00 92.12 169 ASN A O 1
ATOM 1375 N N . SER A 1 170 ? 16.974 -0.624 -29.549 1.00 94.56 170 SER A N 1
ATOM 1376 C CA . SER A 1 170 ? 18.406 -0.758 -29.237 1.00 94.56 170 SER A CA 1
ATOM 1377 C C . SER A 1 170 ? 18.854 -0.044 -27.963 1.00 94.56 170 SER A C 1
ATOM 1379 O O . SER A 1 170 ? 19.940 -0.338 -27.454 1.00 94.56 170 SER A O 1
ATOM 1381 N N . LEU A 1 171 ? 18.031 0.853 -27.415 1.00 96.31 171 LEU A N 1
ATOM 1382 C CA . LEU A 1 171 ? 18.273 1.530 -26.140 1.00 96.31 171 LEU A CA 1
ATOM 1383 C C . LEU A 1 171 ? 18.022 0.567 -24.968 1.00 96.31 171 LEU A C 1
ATOM 1385 O O . LEU A 1 171 ? 16.936 0.549 -24.396 1.00 96.31 171 LEU A O 1
ATOM 1389 N N . LYS A 1 172 ? 19.009 -0.268 -24.618 1.00 95.38 172 LYS A N 1
ATOM 1390 C CA . LYS A 1 172 ? 18.833 -1.330 -23.604 1.00 95.38 172 LYS A CA 1
ATOM 1391 C C . LYS A 1 172 ? 19.773 -1.254 -22.408 1.00 95.38 172 LYS A C 1
ATOM 1393 O O . LYS A 1 172 ? 19.498 -1.904 -21.406 1.00 95.38 172 LYS A O 1
ATOM 1398 N N . LYS A 1 173 ? 20.888 -0.527 -22.480 1.00 96.00 173 LYS A N 1
ATOM 1399 C CA . LYS A 1 173 ? 2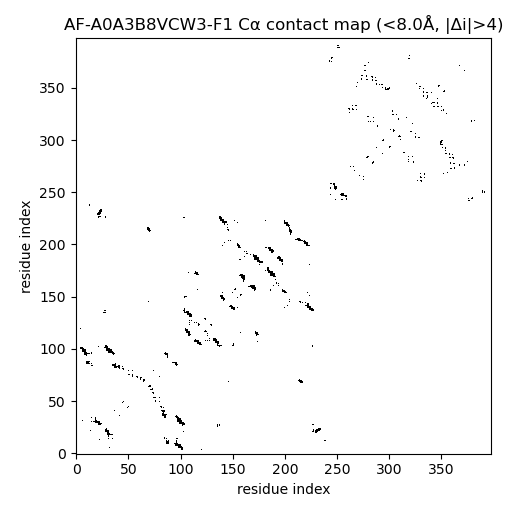1.848 -0.463 -21.366 1.00 96.00 173 LYS A CA 1
ATOM 1400 C C . LYS A 1 173 ? 21.508 0.688 -20.439 1.00 96.00 173 LYS A C 1
ATOM 1402 O O . LYS A 1 173 ? 21.464 1.828 -20.881 1.00 96.00 173 LYS A O 1
ATOM 1407 N N . LEU A 1 174 ? 21.284 0.408 -19.161 1.00 95.12 174 LEU A N 1
ATOM 1408 C CA . LEU A 1 174 ? 21.060 1.454 -18.168 1.00 95.12 174 LEU A CA 1
ATOM 1409 C C . LEU A 1 174 ? 22.390 1.933 -17.588 1.00 95.12 174 LEU A C 1
ATOM 1411 O O . LEU A 1 174 ? 23.256 1.137 -17.231 1.00 95.12 174 LEU A O 1
ATOM 1415 N N . LYS A 1 175 ? 22.534 3.251 -17.472 1.00 94.19 175 LYS A N 1
ATOM 1416 C CA . LYS A 1 175 ? 23.649 3.912 -16.791 1.00 94.19 175 LYS A CA 1
ATOM 1417 C C . LYS A 1 175 ? 23.104 4.921 -15.796 1.00 94.19 175 LYS A C 1
ATOM 1419 O O . LYS A 1 175 ? 22.115 5.592 -16.077 1.00 94.19 175 LYS A O 1
ATOM 1424 N N . TRP A 1 176 ? 23.768 5.064 -14.660 1.00 92.44 176 TRP A N 1
ATOM 1425 C CA . TRP A 1 176 ? 23.372 5.990 -13.604 1.00 92.44 176 TRP A CA 1
ATOM 1426 C C . TRP A 1 176 ? 24.606 6.544 -12.901 1.00 92.44 176 TRP A C 1
ATOM 1428 O O . TRP A 1 176 ? 25.614 5.851 -12.763 1.00 92.44 176 TRP A O 1
ATOM 1438 N N . ALA A 1 177 ? 24.507 7.785 -12.427 1.00 88.38 177 ALA A N 1
ATOM 1439 C CA . ALA A 1 177 ? 25.493 8.342 -11.502 1.00 88.38 177 ALA A CA 1
ATOM 1440 C C . ALA A 1 177 ? 25.160 7.956 -10.052 1.00 88.38 177 ALA A C 1
ATOM 1442 O O . ALA A 1 177 ? 26.046 7.602 -9.279 1.00 88.38 177 ALA A O 1
ATOM 1443 N N . LYS A 1 178 ? 23.868 7.981 -9.695 1.00 82.75 178 LYS A N 1
ATOM 1444 C CA . LYS A 1 178 ? 23.345 7.606 -8.377 1.00 82.75 178 LYS A CA 1
ATOM 1445 C C . LYS A 1 178 ? 22.223 6.591 -8.547 1.00 82.75 178 LYS A C 1
ATOM 1447 O O . LYS A 1 178 ? 21.201 6.881 -9.158 1.00 82.75 178 LYS A O 1
ATOM 1452 N N . LYS A 1 179 ? 22.410 5.396 -7.991 1.00 79.06 179 LYS A N 1
ATOM 1453 C CA . LYS A 1 179 ? 21.492 4.267 -8.190 1.00 79.06 179 LYS A CA 1
ATOM 1454 C C . LYS A 1 179 ? 20.086 4.529 -7.638 1.00 79.06 179 LYS A C 1
ATOM 1456 O O . LYS A 1 179 ? 19.114 4.132 -8.267 1.00 79.06 179 LYS A O 1
ATOM 1461 N N . ASP A 1 180 ? 19.967 5.250 -6.531 1.00 73.25 180 ASP A N 1
ATOM 1462 C CA . ASP A 1 180 ? 18.663 5.523 -5.910 1.00 73.25 180 ASP A CA 1
ATOM 1463 C C . ASP A 1 180 ? 17.969 6.775 -6.473 1.00 73.25 180 ASP A C 1
ATOM 1465 O O . ASP A 1 180 ? 16.834 7.077 -6.114 1.00 73.25 180 ASP A O 1
ATOM 1469 N N . ASP A 1 181 ? 18.627 7.495 -7.387 1.00 79.62 181 ASP A N 1
ATOM 1470 C CA . ASP A 1 181 ? 18.092 8.691 -8.035 1.00 79.62 181 ASP A CA 1
ATOM 1471 C C . ASP A 1 181 ? 17.873 8.433 -9.528 1.00 79.62 181 ASP A C 1
ATOM 1473 O O . ASP A 1 181 ? 18.779 8.591 -10.354 1.00 79.62 181 ASP A O 1
ATOM 1477 N N . LEU A 1 182 ? 16.632 8.086 -9.875 1.00 83.56 182 LEU A N 1
ATOM 1478 C CA . LEU A 1 182 ? 16.175 7.915 -11.256 1.00 83.56 182 LEU A CA 1
ATOM 1479 C C . LEU A 1 182 ? 16.402 9.150 -12.136 1.00 83.56 182 LEU A C 1
ATOM 1481 O O . LEU A 1 182 ? 16.530 9.013 -13.352 1.00 83.56 182 LEU A O 1
ATOM 1485 N N . GLY A 1 183 ? 16.483 10.349 -11.554 1.00 84.69 183 GLY A N 1
ATOM 1486 C CA . GLY A 1 183 ? 16.798 11.572 -12.287 1.00 84.69 183 GLY A CA 1
ATOM 1487 C C . GLY A 1 183 ? 18.194 11.557 -12.916 1.00 84.69 183 GLY A C 1
ATOM 1488 O O . GLY A 1 183 ? 18.409 12.270 -13.904 1.00 84.69 183 GLY A O 1
ATOM 1489 N N . SER A 1 184 ? 19.098 10.722 -12.384 1.00 88.38 184 SER A N 1
ATOM 1490 C CA . SER A 1 184 ? 20.473 10.517 -12.855 1.00 88.38 184 SER A CA 1
ATOM 1491 C C . SER A 1 184 ? 20.621 9.410 -13.907 1.00 88.38 184 SER A C 1
ATOM 1493 O O . SER A 1 184 ? 21.728 9.174 -14.399 1.00 88.38 184 SER A O 1
ATOM 1495 N N . TYR A 1 185 ? 19.532 8.712 -14.244 1.00 93.25 185 TYR A N 1
ATOM 1496 C CA . TYR A 1 185 ? 19.576 7.576 -15.156 1.00 93.25 185 TYR A CA 1
ATOM 1497 C C . TYR A 1 185 ? 19.617 8.018 -16.621 1.00 93.25 185 TYR A C 1
ATOM 1499 O O . TYR A 1 185 ? 19.038 9.023 -17.045 1.00 93.25 185 TYR A O 1
ATOM 1507 N N . SER A 1 186 ? 20.282 7.196 -17.420 1.00 96.31 186 SER A N 1
ATOM 1508 C CA . SER A 1 186 ? 20.374 7.301 -18.869 1.00 96.31 186 SER A CA 1
ATOM 1509 C C . SER A 1 186 ? 20.306 5.914 -19.500 1.00 96.31 186 SER A C 1
ATOM 1511 O O . SER A 1 186 ? 20.586 4.904 -18.848 1.00 96.31 186 SER A O 1
ATOM 1513 N N . VAL A 1 187 ? 19.896 5.872 -20.764 1.00 96.81 187 VAL A N 1
ATOM 1514 C CA . VAL A 1 187 ? 19.788 4.654 -21.560 1.00 96.81 187 VAL A CA 1
ATOM 1515 C C . VAL A 1 187 ? 20.770 4.744 -22.722 1.00 96.81 187 VAL A C 1
ATOM 1517 O O . VAL A 1 187 ? 20.790 5.725 -23.463 1.00 96.81 187 VAL A O 1
ATOM 1520 N N . GLU A 1 188 ? 21.601 3.723 -22.874 1.00 97.19 188 GLU A N 1
ATOM 1521 C CA . GLU A 1 188 ? 22.604 3.602 -23.922 1.00 97.19 188 GLU A CA 1
ATOM 1522 C C . GLU A 1 188 ? 22.166 2.588 -24.989 1.00 97.19 188 GLU A C 1
ATOM 1524 O O . GLU A 1 188 ? 21.661 1.496 -24.695 1.00 97.19 188 GLU A O 1
ATOM 1529 N N . CYS A 1 189 ? 22.409 2.956 -26.248 1.00 96.88 189 CYS A N 1
ATOM 1530 C CA . CYS A 1 189 ? 22.272 2.080 -27.401 1.00 96.88 189 CYS A CA 1
ATOM 1531 C C . CYS A 1 189 ? 23.349 0.989 -27.398 1.00 96.88 189 CYS A C 1
ATOM 1533 O O . CYS A 1 189 ? 24.542 1.289 -27.408 1.00 96.88 189 CYS A O 1
ATOM 1535 N N . ILE A 1 190 ? 22.938 -0.275 -27.491 1.00 94.81 190 ILE A N 1
ATOM 1536 C CA . ILE A 1 190 ? 23.869 -1.415 -27.510 1.00 94.81 190 ILE A CA 1
ATOM 1537 C C . ILE A 1 190 ? 24.714 -1.515 -28.789 1.00 94.81 190 ILE A C 1
ATOM 1539 O O . ILE A 1 190 ? 25.693 -2.251 -28.793 1.00 94.81 190 ILE A O 1
ATOM 1543 N N . HIS A 1 191 ? 24.348 -0.796 -29.856 1.00 94.06 191 HIS A N 1
ATOM 1544 C CA . HIS A 1 191 ? 25.034 -0.861 -31.151 1.00 94.06 191 HIS A CA 1
ATOM 1545 C C . HIS A 1 191 ? 26.006 0.298 -31.388 1.00 94.06 191 HIS A C 1
ATOM 1547 O O . HIS A 1 191 ? 27.105 0.081 -31.881 1.00 94.06 191 HIS A O 1
ATOM 1553 N N . CYS A 1 192 ? 25.608 1.534 -31.074 1.00 95.38 192 CYS A N 1
ATOM 1554 C CA . CYS A 1 192 ? 26.412 2.728 -31.372 1.00 95.38 192 CYS A CA 1
ATOM 1555 C C . CYS A 1 192 ? 26.855 3.508 -30.127 1.00 95.38 192 CYS A C 1
ATOM 1557 O O . CYS A 1 192 ? 27.442 4.582 -30.265 1.00 95.38 192 CYS A O 1
ATOM 1559 N N . HIS A 1 193 ? 26.526 3.012 -28.928 1.00 96.00 193 HIS A N 1
ATOM 1560 C CA . HIS A 1 193 ? 26.862 3.611 -27.630 1.00 96.00 193 HIS A CA 1
ATOM 1561 C C . HIS A 1 193 ? 26.367 5.053 -27.424 1.00 96.00 193 HIS A C 1
ATOM 1563 O O . HIS A 1 193 ? 26.767 5.743 -26.485 1.00 96.00 193 HIS A O 1
ATOM 1569 N N . ALA A 1 194 ? 25.455 5.527 -28.278 1.00 96.69 194 ALA A N 1
ATOM 1570 C CA . ALA A 1 194 ? 24.754 6.779 -28.044 1.00 96.69 194 ALA A CA 1
ATOM 1571 C C . ALA A 1 194 ? 23.951 6.672 -26.747 1.00 96.69 194 ALA A C 1
ATOM 1573 O O . ALA A 1 194 ? 23.226 5.698 -26.542 1.00 96.69 194 ALA A O 1
ATOM 1574 N N . THR A 1 195 ? 24.091 7.677 -25.890 1.00 96.19 195 THR A N 1
ATOM 1575 C CA . THR A 1 195 ? 23.403 7.744 -24.603 1.00 96.19 195 THR A CA 1
ATOM 1576 C C . THR A 1 195 ? 22.321 8.814 -24.663 1.00 96.19 195 THR A C 1
ATOM 1578 O O . THR A 1 195 ? 22.573 9.938 -25.094 1.00 96.19 195 THR A O 1
ATOM 1581 N N . GLU A 1 196 ? 21.123 8.468 -24.208 1.00 95.62 196 GLU A N 1
ATOM 1582 C CA . GLU A 1 196 ? 19.994 9.379 -24.046 1.00 95.62 196 GLU A CA 1
ATOM 1583 C C . GLU A 1 196 ? 19.596 9.431 -22.568 1.00 95.62 196 GLU A C 1
ATOM 1585 O O . GLU A 1 196 ? 19.694 8.434 -21.851 1.00 95.62 196 GLU A O 1
ATOM 1590 N N . ARG A 1 197 ? 19.126 10.583 -22.077 1.00 95.12 197 ARG A N 1
ATOM 1591 C CA . ARG A 1 197 ? 18.577 10.662 -20.714 1.00 95.12 197 ARG A CA 1
ATOM 1592 C C . ARG A 1 197 ? 17.373 9.722 -20.595 1.00 95.12 197 ARG A C 1
ATOM 1594 O O . ARG A 1 197 ? 16.601 9.603 -21.545 1.00 95.12 197 ARG A O 1
ATOM 1601 N N . LEU A 1 198 ? 17.190 9.083 -19.440 1.00 94.38 198 LEU A N 1
ATOM 1602 C CA . LEU A 1 198 ? 15.952 8.365 -19.156 1.00 94.38 198 LEU A CA 1
ATOM 1603 C C . LEU A 1 198 ? 14.824 9.388 -18.957 1.00 94.38 198 LEU A C 1
ATOM 1605 O O . LEU A 1 198 ? 14.937 10.288 -18.123 1.00 94.38 198 LEU A O 1
ATOM 1609 N N . TYR A 1 199 ? 13.733 9.262 -19.705 1.00 92.81 199 TYR A N 1
ATOM 1610 C CA . TYR A 1 199 ? 12.553 10.111 -19.533 1.00 92.81 199 TYR A CA 1
ATOM 1611 C C . TYR A 1 199 ? 11.275 9.281 -19.553 1.00 92.81 199 TYR A C 1
ATOM 1613 O O . TYR A 1 199 ? 11.233 8.201 -20.135 1.00 92.81 199 TYR A O 1
ATOM 1621 N N . PHE A 1 200 ? 10.242 9.801 -18.894 1.00 92.25 200 PHE A N 1
ATOM 1622 C CA . PHE A 1 200 ? 8.949 9.145 -18.749 1.00 92.25 200 PHE A CA 1
ATOM 1623 C C . PHE A 1 200 ? 7.921 9.748 -19.708 1.00 92.25 200 PHE A C 1
ATOM 1625 O O . PHE A 1 200 ? 7.891 10.967 -19.900 1.00 92.25 200 PHE A O 1
ATOM 1632 N N . TYR A 1 201 ? 7.072 8.897 -20.279 1.00 94.06 201 TYR A N 1
ATOM 1633 C CA . TYR A 1 201 ? 5.964 9.302 -21.143 1.00 94.06 201 TYR A CA 1
ATOM 1634 C C . TYR A 1 201 ? 4.761 9.817 -20.344 1.00 94.06 201 TYR A C 1
ATOM 1636 O O . TYR A 1 201 ? 4.714 9.747 -19.112 1.00 94.06 201 TYR A O 1
ATOM 1644 N N . GLU A 1 202 ? 3.792 10.387 -21.052 1.00 95.06 202 GLU A N 1
ATOM 1645 C CA . GLU A 1 202 ? 2.538 10.853 -20.467 1.00 95.06 202 GLU A CA 1
ATOM 1646 C C . GLU A 1 202 ? 1.529 9.717 -20.320 1.00 95.06 202 GLU A C 1
ATOM 1648 O O . GLU A 1 202 ? 1.381 8.873 -21.198 1.00 95.06 202 GLU A O 1
ATOM 1653 N N . CYS A 1 203 ? 0.817 9.719 -19.197 1.00 91.44 203 CYS A N 1
ATOM 1654 C CA . CYS A 1 203 ? -0.366 8.912 -18.987 1.00 91.44 203 CYS A CA 1
ATOM 1655 C C . CYS A 1 203 ? -1.577 9.647 -19.556 1.00 91.44 203 CYS A C 1
ATOM 1657 O O . CYS A 1 203 ? -1.850 10.787 -19.177 1.00 91.44 203 CYS A O 1
ATOM 1659 N N . ASP A 1 204 ? -2.313 8.970 -20.428 1.00 92.94 204 ASP A N 1
ATOM 1660 C CA . ASP A 1 204 ? -3.627 9.380 -20.926 1.00 92.94 204 ASP A CA 1
ATOM 1661 C C . ASP A 1 204 ? -4.784 8.773 -20.119 1.00 92.94 204 ASP A C 1
ATOM 1663 O O . ASP A 1 204 ? -5.933 8.782 -20.555 1.00 92.94 204 ASP A O 1
ATOM 1667 N N . HIS A 1 205 ? -4.454 8.205 -18.956 1.00 89.38 205 HIS A N 1
ATOM 1668 C CA . HIS A 1 205 ? -5.370 7.564 -18.018 1.00 89.38 205 HIS A CA 1
ATOM 1669 C C . HIS A 1 205 ? -6.201 6.423 -18.617 1.00 89.38 205 HIS A C 1
ATOM 1671 O O . HIS A 1 205 ? -7.191 6.026 -18.009 1.00 89.38 205 HIS A O 1
ATOM 1677 N N . THR A 1 206 ? -5.784 5.846 -19.751 1.00 90.19 206 THR A N 1
ATOM 1678 C CA . THR A 1 206 ? -6.510 4.763 -20.430 1.00 90.19 206 THR A CA 1
ATOM 1679 C C . THR A 1 206 ? -5.701 3.470 -20.441 1.00 90.19 206 THR A C 1
ATOM 1681 O O . THR A 1 206 ? -4.558 3.412 -20.900 1.00 90.19 206 THR A O 1
ATOM 1684 N N . ILE A 1 207 ? -6.285 2.377 -19.951 1.00 86.88 207 ILE A N 1
ATOM 1685 C CA . ILE A 1 207 ? -5.706 1.041 -20.106 1.00 86.88 207 ILE A CA 1
ATOM 1686 C C . ILE A 1 207 ? -6.057 0.537 -21.509 1.00 86.88 207 ILE A C 1
ATOM 1688 O O . ILE A 1 207 ? -7.083 -0.101 -21.704 1.00 86.88 207 ILE A O 1
ATOM 1692 N N . HIS A 1 208 ? -5.189 0.780 -22.493 1.00 85.19 208 HIS A N 1
ATOM 1693 C CA . HIS A 1 208 ? -5.450 0.425 -23.901 1.00 85.19 208 HIS A CA 1
ATOM 1694 C C . HIS A 1 208 ? -5.776 -1.052 -24.155 1.00 85.19 208 HIS A C 1
ATOM 1696 O O . HIS A 1 208 ? -6.455 -1.369 -25.121 1.00 85.19 208 HIS A O 1
ATOM 1702 N N . LYS A 1 209 ? -5.328 -1.971 -23.289 1.00 86.06 209 LYS A N 1
ATOM 1703 C CA . LYS A 1 209 ? -5.672 -3.395 -23.418 1.00 86.06 209 LYS A CA 1
ATOM 1704 C C . LYS A 1 209 ? -7.166 -3.660 -23.189 1.00 86.06 209 LYS A C 1
ATOM 1706 O O . LYS A 1 209 ? -7.716 -4.571 -23.792 1.00 86.06 209 LYS A O 1
ATOM 1711 N N . THR A 1 210 ? -7.797 -2.901 -22.296 1.00 86.94 210 THR A N 1
ATOM 1712 C CA . THR A 1 210 ? -9.205 -3.075 -21.901 1.00 86.94 210 THR A CA 1
ATOM 1713 C C . THR A 1 210 ? -10.089 -1.910 -22.339 1.00 86.94 210 THR A C 1
ATOM 1715 O O . THR A 1 210 ? -11.292 -1.951 -22.116 1.00 86.94 210 THR A O 1
ATOM 1718 N N . ASN A 1 211 ? -9.501 -0.860 -22.921 1.00 87.19 211 ASN A N 1
ATOM 1719 C CA . ASN A 1 211 ? -10.123 0.445 -23.159 1.00 87.19 211 ASN A CA 1
ATOM 1720 C C . ASN A 1 211 ? -10.752 1.078 -21.905 1.00 87.19 211 ASN A C 1
ATOM 1722 O O . ASN A 1 211 ? -11.588 1.972 -22.007 1.00 87.19 211 ASN A O 1
ATOM 1726 N N . GLN A 1 212 ? -10.333 0.646 -20.712 1.00 87.88 212 GLN A N 1
ATOM 1727 C CA . GLN A 1 212 ? -10.826 1.207 -19.463 1.00 87.88 212 GLN A CA 1
ATOM 1728 C C . GLN A 1 212 ? -10.190 2.576 -19.223 1.00 87.88 212 GLN A C 1
ATOM 1730 O O . GLN A 1 212 ? -8.969 2.687 -19.082 1.00 87.88 212 GLN A O 1
ATOM 1735 N N . VAL A 1 213 ? -11.026 3.606 -19.130 1.00 88.31 213 VAL A N 1
ATOM 1736 C CA . VAL A 1 213 ? -10.619 4.942 -18.688 1.00 88.31 213 VAL A CA 1
ATOM 1737 C C . VAL A 1 213 ? -10.604 4.958 -17.163 1.00 88.31 213 VAL A C 1
ATOM 1739 O O . VAL A 1 213 ? -11.569 4.546 -16.528 1.00 88.31 213 VAL A O 1
ATOM 1742 N N . LEU A 1 214 ? -9.501 5.409 -16.569 1.00 84.06 214 LEU A N 1
ATOM 1743 C CA . LEU A 1 214 ? -9.304 5.481 -15.117 1.00 84.06 214 LEU A CA 1
ATOM 1744 C C . LEU A 1 214 ? -9.557 6.890 -14.566 1.00 84.06 214 LEU A C 1
ATOM 1746 O O . LEU A 1 214 ? -9.930 7.056 -13.405 1.00 84.06 214 LEU A O 1
ATOM 1750 N N . SER A 1 215 ? -9.347 7.921 -15.385 1.00 86.38 215 SER A N 1
ATOM 1751 C CA . SER A 1 215 ? -9.578 9.317 -15.013 1.00 86.38 215 SER A CA 1
ATOM 1752 C C . SER A 1 215 ? -9.810 10.188 -16.246 1.00 86.38 215 SER A C 1
ATOM 1754 O O . SER A 1 215 ? -9.224 9.948 -17.296 1.00 86.38 215 SER A O 1
ATOM 1756 N N . SER A 1 216 ? -10.637 11.222 -16.099 1.00 86.44 216 SER A N 1
ATOM 1757 C CA . SER A 1 216 ? -10.862 12.275 -17.096 1.00 86.44 216 SER A CA 1
ATOM 1758 C C . SER A 1 216 ? -9.941 13.491 -16.920 1.00 86.44 216 SER A C 1
ATOM 1760 O O . SER A 1 216 ? -10.084 14.487 -17.631 1.00 86.44 216 SER A O 1
ATOM 1762 N N . LYS A 1 217 ? -9.003 13.444 -15.965 1.00 85.44 217 LYS A N 1
ATOM 1763 C CA . LYS A 1 217 ? -8.035 14.522 -15.731 1.00 85.44 217 LYS A CA 1
ATOM 1764 C C . LYS A 1 217 ? -7.118 14.733 -16.949 1.00 85.44 217 LYS A C 1
ATOM 1766 O O . LYS A 1 217 ? -6.939 13.817 -17.752 1.00 85.44 217 LYS A O 1
ATOM 1771 N N . PRO A 1 218 ? -6.485 15.915 -17.084 1.00 91.00 218 PRO A N 1
ATOM 1772 C CA . PRO A 1 218 ? -5.478 16.147 -18.116 1.00 91.00 218 PRO A CA 1
ATOM 1773 C C . PRO A 1 218 ? -4.351 15.112 -18.072 1.00 91.00 218 PRO A C 1
ATOM 1775 O O . PRO A 1 218 ? -4.042 14.552 -17.016 1.00 91.00 218 PRO A O 1
ATOM 1778 N N . LYS A 1 219 ? -3.712 14.879 -19.223 1.00 92.69 219 LYS A N 1
ATOM 1779 C CA . LYS A 1 219 ? -2.564 13.972 -19.310 1.00 92.69 219 LYS A CA 1
ATOM 1780 C C . LYS A 1 219 ? -1.470 14.409 -18.344 1.00 92.69 219 LYS A C 1
ATOM 1782 O O . LYS A 1 219 ? -1.196 15.599 -18.192 1.00 92.69 219 LYS A O 1
ATOM 1787 N N . LYS A 1 220 ? -0.823 13.434 -17.711 1.00 87.12 220 LYS A N 1
ATOM 1788 C CA . LYS A 1 220 ? 0.249 13.692 -16.747 1.00 87.12 220 LYS A CA 1
ATOM 1789 C C . LYS A 1 220 ? 1.395 12.733 -16.952 1.00 87.12 220 LYS A C 1
ATOM 1791 O O . LYS A 1 220 ? 1.188 11.537 -17.135 1.00 87.12 220 LYS A O 1
ATOM 1796 N N . ARG A 1 221 ? 2.617 13.256 -16.892 1.00 88.12 221 ARG A N 1
ATOM 1797 C CA . ARG A 1 221 ? 3.825 12.441 -17.007 1.00 88.12 221 ARG A CA 1
ATOM 1798 C C . ARG A 1 221 ? 3.869 11.387 -15.903 1.00 88.12 221 ARG A C 1
ATOM 1800 O O . ARG A 1 221 ? 3.639 11.706 -14.736 1.00 88.12 221 ARG A O 1
ATOM 1807 N N . PHE A 1 222 ? 4.190 10.150 -16.270 1.00 86.50 222 PHE A N 1
ATOM 1808 C CA . PHE A 1 222 ? 4.561 9.143 -15.286 1.00 86.50 222 PHE A CA 1
ATOM 1809 C C . PHE A 1 222 ? 5.785 9.624 -14.500 1.00 86.50 222 PHE A C 1
ATOM 1811 O O . PHE A 1 222 ? 6.676 10.281 -15.040 1.00 86.50 222 PHE A O 1
ATOM 1818 N N . LYS A 1 223 ? 5.856 9.273 -13.223 1.00 83.19 223 LYS A N 1
ATOM 1819 C CA . LYS A 1 223 ? 7.075 9.415 -12.430 1.00 83.19 223 LYS A CA 1
ATOM 1820 C C . LYS A 1 223 ? 7.599 8.038 -12.079 1.00 83.19 223 LYS A C 1
ATOM 1822 O O . LYS A 1 223 ? 6.825 7.098 -11.914 1.00 83.19 223 LYS A O 1
ATOM 1827 N N . GLY A 1 224 ? 8.909 7.916 -11.952 1.00 81.56 224 GLY A N 1
ATOM 1828 C CA . GLY A 1 224 ? 9.476 6.692 -11.427 1.00 81.56 224 GLY A CA 1
ATOM 1829 C C . GLY A 1 224 ? 9.383 6.672 -9.907 1.00 81.56 224 GLY A C 1
ATOM 1830 O O . GLY A 1 224 ? 9.807 7.618 -9.245 1.00 81.56 224 GLY A O 1
ATOM 1831 N N . VAL A 1 225 ? 8.809 5.606 -9.362 1.00 77.25 225 VAL A N 1
ATOM 1832 C CA . VAL A 1 225 ? 8.717 5.363 -7.920 1.00 77.25 225 VAL A CA 1
ATOM 1833 C C . VAL A 1 225 ? 9.378 4.030 -7.596 1.00 77.25 225 VAL A C 1
ATOM 1835 O O . VAL A 1 225 ? 9.256 3.093 -8.390 1.00 77.25 225 VAL A O 1
ATOM 1838 N N . PRO A 1 226 ? 10.077 3.900 -6.460 1.00 74.38 226 PRO A N 1
ATOM 1839 C CA . PRO A 1 226 ? 10.499 2.590 -5.996 1.00 74.38 226 PRO A CA 1
ATOM 1840 C C . PRO A 1 226 ? 9.259 1.719 -5.751 1.00 74.38 226 PRO A C 1
ATOM 1842 O O . PRO A 1 226 ? 8.332 2.166 -5.079 1.00 74.38 226 PRO A O 1
ATOM 1845 N N . SER A 1 227 ? 9.251 0.464 -6.206 1.00 62.28 227 SER A N 1
ATOM 1846 C CA . SER A 1 227 ? 8.266 -0.537 -5.759 1.00 62.28 227 SER A CA 1
ATOM 1847 C C . SER A 1 227 ? 8.318 -0.707 -4.232 1.00 62.28 227 SER A C 1
ATOM 1849 O O . SER A 1 227 ? 7.310 -0.973 -3.580 1.00 62.28 227 SER A O 1
ATOM 1851 N N . ARG A 1 228 ? 9.489 -0.412 -3.647 1.00 56.50 228 ARG A N 1
ATOM 1852 C CA . ARG A 1 228 ? 9.737 -0.328 -2.204 1.00 56.50 228 ARG A CA 1
ATOM 1853 C C . ARG A 1 228 ? 9.033 0.823 -1.480 1.00 56.50 228 ARG A C 1
ATOM 1855 O O . ARG A 1 228 ? 8.841 0.737 -0.276 1.00 56.50 228 ARG A O 1
ATOM 1862 N N . ALA A 1 229 ? 8.610 1.881 -2.173 1.00 46.06 229 ALA A N 1
ATOM 1863 C CA . ALA A 1 229 ? 7.963 3.033 -1.535 1.00 46.06 229 ALA A CA 1
ATOM 1864 C C . ALA A 1 229 ? 6.530 2.738 -1.043 1.00 46.06 229 ALA A C 1
ATOM 1866 O O . ALA A 1 229 ? 5.945 3.559 -0.345 1.00 46.06 229 ALA A O 1
ATOM 1867 N N . GLN A 1 230 ? 5.979 1.569 -1.391 1.00 41.62 230 GLN A N 1
ATOM 1868 C CA . GLN A 1 230 ? 4.723 1.027 -0.855 1.00 41.62 230 GLN A CA 1
ATOM 1869 C C . GLN A 1 230 ? 4.919 -0.378 -0.252 1.00 41.62 230 GLN A C 1
ATOM 1871 O O . GLN A 1 230 ? 3.970 -1.150 -0.157 1.00 41.62 230 GLN A O 1
ATOM 1876 N N . THR A 1 231 ? 6.163 -0.733 0.096 1.00 42.28 231 THR A N 1
ATOM 1877 C CA . THR A 1 231 ? 6.520 -2.063 0.599 1.00 42.28 231 THR A CA 1
ATOM 1878 C C . THR A 1 231 ? 6.339 -2.169 2.105 1.00 42.28 231 THR A C 1
ATOM 1880 O O . THR A 1 231 ? 6.879 -1.361 2.859 1.00 42.28 231 THR A O 1
ATOM 1883 N N . ILE A 1 232 ? 5.658 -3.231 2.532 1.00 41.19 232 ILE A N 1
ATOM 1884 C CA . ILE A 1 232 ? 5.765 -3.764 3.892 1.00 41.19 232 ILE A CA 1
ATOM 1885 C C . ILE A 1 232 ? 7.119 -4.488 3.967 1.00 41.19 232 ILE A C 1
ATOM 1887 O O . ILE A 1 232 ? 7.328 -5.488 3.279 1.00 41.19 232 ILE A O 1
ATOM 1891 N N . ILE A 1 233 ? 8.080 -3.946 4.719 1.00 36.91 233 ILE A N 1
ATOM 1892 C CA . ILE A 1 233 ? 9.380 -4.592 4.961 1.00 36.91 233 ILE A CA 1
ATOM 1893 C C . ILE A 1 233 ? 9.226 -5.421 6.234 1.00 36.91 233 ILE A C 1
ATOM 1895 O O . ILE A 1 233 ? 9.009 -4.823 7.285 1.00 36.91 233 ILE A O 1
ATOM 1899 N N . HIS A 1 234 ? 9.343 -6.756 6.177 1.00 34.69 234 HIS A N 1
ATOM 1900 C CA . HIS A 1 234 ? 9.389 -7.528 7.422 1.00 34.69 234 HIS A CA 1
ATOM 1901 C C . HIS A 1 234 ? 10.132 -8.878 7.369 1.00 34.69 234 HIS A C 1
ATOM 1903 O O . HIS A 1 234 ? 9.774 -9.730 6.561 1.00 34.69 234 HIS A O 1
ATOM 1909 N N . PRO A 1 235 ? 11.094 -9.127 8.284 1.00 37.84 235 PRO A N 1
ATOM 1910 C CA . PRO A 1 235 ? 11.671 -10.447 8.547 1.00 37.84 235 PRO A CA 1
ATOM 1911 C C . PRO A 1 235 ? 11.140 -11.083 9.859 1.00 37.84 235 PRO A C 1
ATOM 1913 O O . PRO A 1 235 ? 11.953 -11.443 10.689 1.00 37.84 235 PRO A O 1
ATOM 1916 N N . TYR A 1 236 ? 9.810 -11.230 10.029 1.00 39.25 236 TYR A N 1
ATOM 1917 C CA . TYR A 1 236 ? 9.025 -11.634 11.242 1.00 39.25 236 TYR A CA 1
ATOM 1918 C C . TYR A 1 236 ? 8.355 -10.478 11.989 1.00 39.25 236 TYR A C 1
ATOM 1920 O O . TYR A 1 236 ? 9.028 -9.848 12.790 1.00 39.25 236 TYR A O 1
ATOM 1928 N N . VAL A 1 237 ? 7.056 -10.233 11.765 1.00 41.59 237 VAL A N 1
ATOM 1929 C CA . VAL A 1 237 ? 6.107 -9.622 12.727 1.00 41.59 237 VAL A CA 1
ATOM 1930 C C . VAL A 1 237 ? 4.685 -9.965 12.269 1.00 41.59 237 VAL A C 1
ATOM 1932 O O . VAL A 1 237 ? 4.341 -9.799 11.098 1.00 41.59 237 VAL A O 1
ATOM 1935 N N . VAL A 1 238 ? 3.855 -10.368 13.230 1.00 29.75 238 VAL A N 1
ATOM 1936 C CA . VAL A 1 238 ? 2.390 -10.305 13.165 1.00 29.75 238 VAL A CA 1
ATOM 1937 C C . VAL A 1 238 ? 1.993 -8.838 13.329 1.00 29.75 238 VAL A C 1
ATOM 1939 O O . VAL A 1 238 ? 2.152 -8.264 14.403 1.00 29.75 238 VAL A O 1
ATOM 1942 N N . SER A 1 239 ? 1.573 -8.188 12.243 1.00 31.33 239 SER A N 1
ATOM 1943 C CA . SER A 1 239 ? 1.131 -6.790 12.278 1.00 31.33 239 SER A CA 1
ATOM 1944 C C . SER A 1 239 ? -0.383 -6.749 12.407 1.00 31.33 239 SER A C 1
ATOM 1946 O O . SER A 1 239 ? -1.083 -6.884 11.411 1.00 31.33 239 SER A O 1
ATOM 1948 N N . ILE A 1 240 ? -0.890 -6.522 13.615 1.00 35.91 240 ILE A N 1
ATOM 1949 C CA . ILE A 1 240 ? -2.276 -6.088 13.789 1.00 35.91 240 ILE A CA 1
ATOM 1950 C C . ILE A 1 240 ? -2.307 -4.616 13.352 1.00 35.91 240 ILE A C 1
ATOM 1952 O O . ILE A 1 240 ? -1.571 -3.808 13.932 1.00 35.91 240 ILE A O 1
ATOM 1956 N N . PRO A 1 241 ? -3.063 -4.233 12.305 1.00 41.44 241 PRO A N 1
ATOM 1957 C CA . PRO A 1 241 ? -3.220 -2.835 11.951 1.00 41.44 241 PRO A CA 1
ATOM 1958 C C . PRO A 1 241 ? -3.974 -2.152 13.087 1.00 41.44 241 PRO A C 1
ATOM 1960 O O . PRO A 1 241 ? -5.194 -2.200 13.174 1.00 41.44 241 PRO A O 1
ATOM 1963 N N . ASP A 1 242 ? -3.212 -1.525 13.967 1.00 44.25 242 ASP A N 1
ATOM 1964 C CA . ASP A 1 242 ? -3.715 -0.641 15.000 1.00 44.25 242 ASP A CA 1
ATOM 1965 C C . ASP A 1 242 ? -4.533 0.458 14.294 1.00 44.25 242 ASP A C 1
ATOM 1967 O O . ASP A 1 242 ? -3.987 1.210 13.487 1.00 44.25 242 ASP A O 1
ATOM 1971 N N . ILE A 1 243 ? -5.859 0.487 14.437 1.00 56.31 243 ILE A N 1
ATOM 1972 C CA . ILE A 1 243 ? -6.689 1.517 13.798 1.00 56.31 243 ILE A CA 1
ATOM 1973 C C . ILE A 1 243 ? -6.626 2.731 14.720 1.00 56.31 243 ILE A C 1
ATOM 1975 O O . ILE A 1 243 ? -7.206 2.668 15.806 1.00 56.31 243 ILE A O 1
ATOM 1979 N N . PRO A 1 244 ? -5.941 3.824 14.321 1.00 57.25 244 PRO A N 1
ATOM 1980 C CA . PRO A 1 244 ? -5.797 4.966 15.201 1.00 57.25 244 PRO A CA 1
ATOM 1981 C C . PRO A 1 244 ? -7.178 5.533 15.517 1.00 57.25 244 PRO A C 1
ATOM 1983 O O . PRO A 1 244 ? -7.977 5.799 14.613 1.00 57.25 244 PRO A O 1
ATOM 1986 N N . GLN A 1 245 ? -7.454 5.702 16.803 1.00 64.19 245 GLN A N 1
ATOM 1987 C CA . GLN A 1 245 ? -8.681 6.321 17.277 1.00 64.19 245 GLN A CA 1
ATOM 1988 C C . GLN A 1 245 ? -8.689 7.810 16.908 1.00 64.19 245 GLN A C 1
ATOM 1990 O O . GLN A 1 245 ? -7.647 8.412 16.658 1.00 64.19 245 GLN A O 1
ATOM 1995 N N . GLU A 1 246 ? -9.862 8.444 16.884 1.00 64.31 246 GLU A N 1
ATOM 1996 C CA . GLU A 1 246 ? -10.004 9.838 16.433 1.00 64.31 246 GLU A CA 1
ATOM 1997 C C . GLU A 1 246 ? -9.060 10.811 17.164 1.00 64.31 246 GLU A C 1
ATOM 1999 O O . GLU A 1 246 ? -8.445 11.676 16.545 1.00 64.31 246 GLU A O 1
ATOM 2004 N N . TYR A 1 247 ? -8.889 10.629 18.476 1.00 65.31 247 TYR A N 1
ATOM 2005 C CA . TYR A 1 247 ? -8.004 11.459 19.298 1.00 65.31 247 TYR A CA 1
ATOM 2006 C C . TYR A 1 247 ? -6.514 11.192 19.050 1.00 65.31 247 TYR A C 1
ATOM 2008 O O . TYR A 1 247 ? -5.674 11.965 19.501 1.00 65.31 247 TYR A O 1
ATOM 2016 N N . GLU A 1 248 ? -6.172 10.105 18.362 1.00 67.00 248 GLU A N 1
ATOM 2017 C CA . GLU A 1 248 ? -4.800 9.731 18.019 1.00 67.00 248 GLU A CA 1
ATOM 2018 C C . GLU A 1 248 ? -4.371 10.328 16.685 1.00 67.00 248 GLU A C 1
ATOM 2020 O O . GLU A 1 248 ? -3.225 10.166 16.277 1.00 67.00 248 GLU A O 1
ATOM 2025 N N . ILE A 1 249 ? -5.278 11.016 15.991 1.00 67.50 249 ILE A N 1
ATOM 2026 C CA . ILE A 1 249 ? -5.027 11.647 14.705 1.00 67.50 249 ILE A CA 1
ATOM 2027 C C . ILE A 1 249 ? -5.038 13.162 14.907 1.00 67.50 249 ILE A C 1
ATOM 2029 O O . ILE A 1 249 ? -6.032 13.758 15.314 1.00 67.50 249 ILE A O 1
ATOM 2033 N N . ASP A 1 250 ? -3.916 13.815 14.616 1.00 67.75 250 ASP A N 1
ATOM 2034 C CA . ASP A 1 250 ? -3.835 15.267 14.671 1.00 67.75 250 ASP A CA 1
ATOM 2035 C C . ASP A 1 250 ? -4.662 15.935 13.557 1.00 67.75 250 ASP A C 1
ATOM 2037 O O . ASP A 1 250 ? -5.120 15.315 12.595 1.00 67.75 250 ASP A O 1
ATOM 2041 N N . SER A 1 251 ? -4.801 17.260 13.636 1.00 65.38 251 SER A N 1
ATOM 2042 C CA . SER A 1 251 ? -5.514 18.054 12.621 1.00 65.38 251 SER A CA 1
ATOM 2043 C C . SER A 1 251 ? -4.972 17.925 11.182 1.00 65.38 251 SER A C 1
ATOM 2045 O O . SER A 1 251 ? -5.615 18.391 10.241 1.00 65.38 251 SER A O 1
ATOM 2047 N N . SER A 1 252 ? -3.791 17.323 10.996 1.00 58.34 252 SER A N 1
ATOM 2048 C CA . SER A 1 252 ? -3.164 17.054 9.700 1.00 58.34 252 SER A CA 1
ATOM 2049 C C . SER A 1 252 ? -3.354 15.614 9.208 1.00 58.34 252 SER A C 1
ATOM 2051 O O . SER A 1 252 ? -2.873 15.280 8.123 1.00 58.34 252 SER A O 1
ATOM 2053 N N . GLY A 1 253 ? -4.074 14.775 9.958 1.00 55.16 253 GLY A N 1
ATOM 2054 C CA . GLY A 1 253 ? -4.299 13.373 9.618 1.00 55.16 253 GLY A CA 1
ATOM 2055 C C . GLY A 1 253 ? -3.138 12.451 10.000 1.00 55.16 253 GLY A C 1
ATOM 2056 O O . GLY A 1 253 ? -3.081 11.324 9.509 1.00 55.16 253 GLY A O 1
ATOM 2057 N N . ARG A 1 254 ? -2.180 12.914 10.814 1.00 65.75 254 ARG A N 1
ATOM 2058 C CA . ARG A 1 254 ? 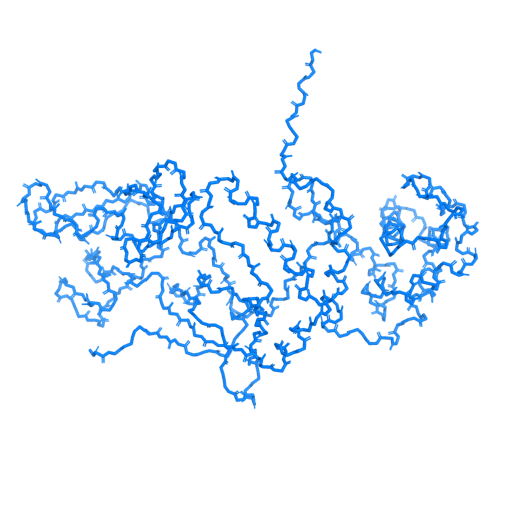-1.029 12.115 11.260 1.00 65.75 254 ARG A CA 1
ATOM 2059 C C . ARG A 1 254 ? -1.293 11.542 12.641 1.00 65.75 254 ARG A C 1
ATOM 2061 O O . ARG A 1 254 ? -1.922 12.204 13.460 1.00 65.75 254 ARG A O 1
ATOM 2068 N N . ARG A 1 255 ? -0.745 10.357 12.923 1.00 66.12 255 ARG A N 1
ATOM 2069 C CA . ARG A 1 255 ? -0.749 9.837 14.290 1.00 66.12 255 ARG A CA 1
ATOM 2070 C C . ARG A 1 255 ? 0.006 10.786 15.217 1.00 66.12 255 ARG A C 1
ATOM 2072 O O . ARG A 1 255 ? 1.166 11.111 14.953 1.00 66.12 255 ARG A O 1
ATOM 2079 N N . ASN A 1 256 ? -0.649 11.225 16.279 1.00 73.00 256 ASN A N 1
ATOM 2080 C CA . ASN A 1 256 ? -0.019 11.931 17.382 1.00 73.00 256 ASN A CA 1
ATOM 2081 C C . ASN A 1 256 ? 0.483 10.912 18.428 1.00 73.00 256 ASN A C 1
ATOM 2083 O O . ASN A 1 256 ? 0.521 9.706 18.181 1.00 73.00 256 ASN A O 1
ATOM 2087 N N . ARG A 1 257 ? 0.930 11.401 19.588 1.00 78.19 257 ARG A N 1
ATOM 2088 C CA . ARG A 1 257 ? 1.419 10.554 20.689 1.00 78.19 257 ARG A CA 1
ATOM 2089 C C . ARG A 1 257 ? 0.358 10.294 21.759 1.00 78.19 257 ARG A C 1
ATOM 2091 O O . ARG A 1 257 ? 0.680 9.725 22.794 1.00 78.19 257 ARG A O 1
ATOM 2098 N N . ASP A 1 258 ? -0.887 10.693 21.523 1.00 76.31 258 ASP A N 1
ATOM 2099 C CA . ASP A 1 258 ? -1.930 10.705 22.547 1.00 76.31 258 ASP A CA 1
ATOM 2100 C C . ASP A 1 258 ? -2.427 9.307 22.905 1.00 76.31 258 ASP A C 1
ATOM 2102 O O . ASP A 1 258 ? -2.865 9.113 24.039 1.00 76.31 258 ASP A O 1
ATOM 2106 N N . GLY A 1 259 ? -2.365 8.366 21.959 1.00 75.25 259 GLY A N 1
ATOM 2107 C CA . GLY A 1 259 ? -2.621 6.940 22.182 1.00 75.25 259 GLY A CA 1
ATOM 2108 C C . GLY A 1 259 ? -1.547 6.303 23.044 1.00 75.25 259 GLY A C 1
ATOM 2109 O O . GLY A 1 259 ? -1.824 5.802 24.125 1.00 75.25 259 GLY A O 1
ATOM 2110 N N . MET A 1 260 ? -0.288 6.458 22.624 1.00 76.88 260 MET A N 1
ATOM 2111 C CA . MET A 1 260 ? 0.875 5.993 23.386 1.00 76.88 260 MET A CA 1
ATOM 2112 C C . MET A 1 260 ? 0.869 6.546 24.818 1.00 76.88 260 MET A C 1
ATOM 2114 O O . MET A 1 260 ? 1.033 5.791 25.769 1.00 76.88 260 MET A O 1
ATOM 2118 N N . PHE A 1 261 ? 0.597 7.845 24.977 1.00 83.50 261 PHE A N 1
ATOM 2119 C CA . PHE A 1 261 ? 0.505 8.478 26.289 1.00 83.50 261 PHE A CA 1
ATOM 2120 C C . PHE A 1 261 ? -0.669 7.948 27.122 1.00 83.50 261 PHE A C 1
ATOM 2122 O O . PHE A 1 261 ? -0.523 7.783 28.330 1.00 83.50 261 PHE A O 1
ATOM 2129 N N . LEU A 1 262 ? -1.827 7.670 26.507 1.00 87.06 262 LEU A N 1
ATOM 2130 C CA . LEU A 1 262 ? -2.959 7.063 27.209 1.00 87.06 262 LEU A CA 1
ATOM 2131 C C . LEU A 1 262 ? -2.599 5.670 27.727 1.00 87.06 262 LEU A C 1
ATOM 2133 O O . LEU A 1 262 ? -2.829 5.401 28.902 1.00 87.06 262 LEU A O 1
ATOM 2137 N N . SER A 1 263 ? -1.998 4.822 26.892 1.00 83.69 263 SER A N 1
ATOM 2138 C CA . SER A 1 263 ? -1.616 3.466 27.288 1.00 83.69 263 SER A CA 1
ATOM 2139 C C . SER A 1 263 ? -0.523 3.446 28.351 1.00 83.69 263 SER A C 1
ATOM 2141 O O . SER A 1 263 ? -0.565 2.619 29.260 1.00 83.69 263 SER A O 1
ATOM 2143 N N . GLU A 1 264 ? 0.444 4.363 28.282 1.00 84.38 264 GLU A N 1
ATOM 2144 C CA . GLU A 1 264 ? 1.439 4.553 29.344 1.00 84.38 264 GLU A CA 1
ATOM 2145 C C . GLU A 1 264 ? 0.768 4.996 30.650 1.00 84.38 264 GLU A C 1
ATOM 2147 O O . GLU A 1 264 ? 0.982 4.386 31.697 1.00 84.38 264 GLU A O 1
ATOM 2152 N N . ALA A 1 265 ? -0.105 6.007 30.585 1.00 89.44 265 ALA A N 1
ATOM 2153 C CA . ALA A 1 265 ? -0.849 6.497 31.739 1.00 89.44 265 ALA A CA 1
ATOM 2154 C C . ALA A 1 265 ? -1.735 5.407 32.361 1.00 89.44 265 ALA A C 1
ATOM 2156 O O . ALA A 1 265 ? -1.789 5.284 33.583 1.00 89.44 265 ALA A O 1
ATOM 2157 N N . PHE A 1 266 ? -2.399 4.594 31.537 1.00 92.50 266 PHE A N 1
ATOM 2158 C CA . PHE A 1 266 ? -3.239 3.494 31.993 1.00 92.50 266 PHE A CA 1
ATOM 2159 C C . PHE A 1 266 ? -2.413 2.456 32.761 1.00 92.50 266 PHE A C 1
ATOM 2161 O O . PHE A 1 266 ? -2.726 2.157 33.912 1.00 92.50 266 PHE A O 1
ATOM 2168 N N . ARG A 1 267 ? -1.309 1.970 32.177 1.00 88.56 267 ARG A N 1
ATOM 2169 C CA . ARG A 1 267 ? -0.436 0.971 32.823 1.00 88.56 267 ARG A CA 1
ATOM 2170 C C . ARG A 1 267 ? 0.172 1.451 34.137 1.00 88.56 267 ARG A C 1
ATOM 2172 O O . ARG A 1 267 ? 0.450 0.635 35.006 1.00 88.56 267 ARG A O 1
ATOM 2179 N N . GLU A 1 268 ? 0.424 2.749 34.278 1.00 88.75 268 GLU A N 1
ATOM 2180 C CA . GLU A 1 268 ? 0.957 3.304 35.524 1.00 88.75 268 GLU A CA 1
ATOM 2181 C C . GLU A 1 268 ? -0.109 3.507 36.609 1.00 88.75 268 GLU A C 1
ATOM 2183 O O . GLU A 1 268 ? 0.188 3.441 37.807 1.00 88.75 268 GLU A O 1
ATOM 2188 N N . LEU A 1 269 ? -1.346 3.816 36.215 1.00 91.88 269 LEU A N 1
ATOM 2189 C CA . LEU A 1 269 ? -2.413 4.144 37.159 1.00 91.88 269 LEU A CA 1
ATOM 2190 C C . LEU A 1 269 ? -3.191 2.916 37.632 1.00 91.88 269 LEU A C 1
ATOM 2192 O O . LEU A 1 269 ? -3.646 2.922 38.782 1.00 91.88 269 LEU A O 1
ATOM 2196 N N . PHE A 1 270 ? -3.305 1.890 36.787 1.00 93.19 270 PHE A N 1
ATOM 2197 C CA . PHE A 1 270 ? -4.087 0.680 37.031 1.00 93.19 270 PHE A CA 1
ATOM 2198 C C . PHE A 1 270 ? -3.203 -0.560 37.197 1.00 93.19 270 PHE A C 1
ATOM 2200 O O . PHE A 1 270 ? -2.020 -0.566 36.867 1.00 93.19 270 PHE A O 1
ATOM 2207 N N . SER A 1 271 ? -3.785 -1.608 37.778 1.00 85.81 271 SER A N 1
ATOM 2208 C CA . SER A 1 271 ? -3.083 -2.860 38.057 1.00 85.81 271 SER A CA 1
ATOM 2209 C C . SER A 1 271 ? -2.799 -3.648 36.762 1.00 85.81 271 SER A C 1
ATOM 2211 O O . SER A 1 271 ? -3.601 -3.564 35.830 1.00 85.81 271 SER A O 1
ATOM 2213 N N . PRO A 1 272 ? -1.698 -4.427 36.674 1.00 82.88 272 PRO A N 1
ATOM 2214 C CA . PRO A 1 272 ? -1.327 -5.167 35.461 1.00 82.88 272 PRO A CA 1
ATOM 2215 C C . PRO A 1 272 ? -2.325 -6.240 35.004 1.00 82.88 272 PRO A C 1
ATOM 2217 O O . PRO A 1 272 ? -2.207 -6.726 33.885 1.00 82.88 272 PRO A O 1
ATOM 2220 N N . ASP A 1 273 ? -3.259 -6.645 35.867 1.00 84.12 273 ASP A N 1
ATOM 2221 C CA . ASP A 1 273 ? -4.341 -7.591 35.567 1.00 84.12 273 ASP A CA 1
ATOM 2222 C C . ASP A 1 273 ? -5.558 -6.935 34.893 1.00 84.12 273 ASP A C 1
ATOM 2224 O O . ASP A 1 273 ? -6.504 -7.633 34.539 1.00 84.12 273 ASP A O 1
ATOM 2228 N N . LEU A 1 274 ? -5.550 -5.611 34.710 1.00 86.50 274 LEU A N 1
ATOM 2229 C CA . LEU A 1 274 ? -6.590 -4.880 33.992 1.00 86.50 274 LEU A CA 1
ATOM 2230 C C . LEU A 1 274 ? -6.115 -4.512 32.587 1.00 86.50 274 LEU A C 1
ATOM 2232 O O . LEU A 1 274 ? -5.038 -3.942 32.404 1.00 86.50 274 LEU A O 1
ATOM 2236 N N . GLU A 1 275 ? -6.960 -4.774 31.595 1.00 83.06 275 GLU A N 1
ATOM 2237 C CA . GLU A 1 275 ? -6.698 -4.403 30.207 1.00 83.06 275 GLU A CA 1
ATOM 2238 C C . GLU A 1 275 ? -7.337 -3.052 29.848 1.00 83.06 275 GLU A C 1
ATOM 2240 O O . GLU A 1 275 ? -8.467 -2.754 30.239 1.00 83.06 275 GLU A O 1
ATOM 2245 N N . GLU A 1 276 ? -6.636 -2.228 29.058 1.00 85.88 276 GLU A N 1
ATOM 2246 C CA . GLU A 1 276 ? -7.149 -0.928 28.581 1.00 85.88 276 GLU A CA 1
ATOM 2247 C C . GLU A 1 276 ? -8.395 -1.092 27.689 1.00 85.88 276 GLU A C 1
ATOM 2249 O O . GLU A 1 276 ? -9.283 -0.240 27.682 1.00 85.88 276 GLU A O 1
ATOM 2254 N N . SER A 1 277 ? -8.491 -2.213 26.970 1.00 81.56 277 SER A N 1
ATOM 2255 C CA . SER A 1 277 ? -9.622 -2.605 26.116 1.00 81.56 277 SER A CA 1
ATOM 2256 C C . SER A 1 277 ? -10.964 -2.629 26.858 1.00 81.56 277 SER A C 1
ATOM 2258 O O . SER A 1 277 ? -12.002 -2.317 26.272 1.00 81.56 277 SER A O 1
ATOM 2260 N N . LEU A 1 278 ? -10.952 -2.906 28.164 1.00 85.94 278 LEU A N 1
ATOM 2261 C CA . LEU A 1 278 ? -12.146 -2.918 29.010 1.00 85.94 278 LEU A CA 1
ATOM 2262 C C . LEU A 1 278 ? -12.820 -1.539 29.092 1.00 85.94 278 LEU A C 1
ATOM 2264 O O . LEU A 1 278 ? -14.033 -1.463 29.276 1.00 85.94 278 LEU A O 1
ATOM 2268 N N . LEU A 1 279 ? -12.068 -0.448 28.878 1.00 88.12 279 LEU A N 1
ATOM 2269 C CA . LEU A 1 279 ? -12.609 0.917 28.823 1.00 88.12 279 LEU A CA 1
ATOM 2270 C C . LEU A 1 279 ? -13.610 1.132 27.682 1.00 88.12 279 LEU A C 1
ATOM 2272 O O . LEU A 1 279 ? -14.278 2.163 27.649 1.00 88.12 279 LEU A O 1
ATOM 2276 N N . TYR A 1 280 ? -13.676 0.208 26.723 1.00 82.94 280 TYR A N 1
ATOM 2277 C CA . TYR A 1 280 ? -14.534 0.302 25.549 1.00 82.94 280 TYR A CA 1
ATOM 2278 C C . TYR A 1 280 ? -15.837 -0.493 25.695 1.00 82.94 280 TYR A C 1
ATOM 2280 O O . TYR A 1 280 ? -16.744 -0.314 24.879 1.00 82.94 280 TYR A O 1
ATOM 2288 N N . LEU A 1 281 ? -15.951 -1.330 26.731 1.00 83.75 281 LEU A N 1
ATOM 2289 C CA . LEU A 1 281 ? -17.121 -2.168 26.966 1.00 83.75 281 LEU A CA 1
ATOM 2290 C C . LEU A 1 281 ? -18.330 -1.341 27.418 1.00 83.75 281 LEU A C 1
ATOM 2292 O O . LEU A 1 281 ? -18.224 -0.428 28.240 1.00 83.75 281 LEU A O 1
ATOM 2296 N N . SER A 1 282 ? -19.514 -1.703 26.922 1.00 84.31 282 SER A N 1
ATOM 2297 C CA . SER A 1 282 ? -20.783 -1.131 27.389 1.00 84.31 282 SER A CA 1
ATOM 2298 C C . SER A 1 282 ? -20.993 -1.347 28.885 1.00 84.31 282 SER A C 1
ATOM 2300 O O . SER A 1 282 ? -21.460 -0.456 29.583 1.00 84.31 282 SER A O 1
ATOM 2302 N N . GLU A 1 283 ? -20.592 -2.509 29.377 1.00 87.00 283 GLU A N 1
ATOM 2303 C CA . GLU A 1 283 ? -20.693 -2.959 30.755 1.00 87.00 283 GLU A CA 1
ATOM 2304 C C . GLU A 1 283 ? -19.861 -2.062 31.675 1.00 87.00 283 GLU A C 1
ATOM 2306 O O . GLU A 1 283 ? -20.336 -1.646 32.730 1.00 87.00 283 GLU A O 1
ATOM 2311 N N . PHE A 1 284 ? -18.661 -1.675 31.229 1.00 92.00 284 PHE A N 1
ATOM 2312 C CA . PHE A 1 284 ? -17.826 -0.709 31.938 1.00 92.00 284 PHE A CA 1
ATOM 2313 C C . PHE A 1 284 ? -18.483 0.676 31.969 1.00 92.00 284 PHE A C 1
ATOM 2315 O O . PHE A 1 284 ? -18.554 1.309 33.025 1.00 92.00 284 PHE A O 1
ATOM 2322 N N . HIS A 1 285 ? -19.001 1.150 30.830 1.00 91.06 285 HIS A N 1
ATOM 2323 C CA . HIS A 1 285 ? -19.671 2.451 30.768 1.00 91.06 285 HIS A CA 1
ATOM 2324 C C . HIS A 1 285 ? -20.894 2.513 31.690 1.00 91.06 285 HIS A C 1
ATOM 2326 O O . HIS A 1 285 ? -21.092 3.515 32.379 1.00 91.06 285 HIS A O 1
ATOM 2332 N N . GLU A 1 286 ? -21.704 1.456 31.725 1.00 89.50 286 GLU A N 1
ATOM 2333 C CA . GLU A 1 286 ? -22.872 1.379 32.599 1.00 89.50 286 GLU A CA 1
ATOM 2334 C C . GLU A 1 286 ? -22.472 1.301 34.078 1.00 89.50 286 GLU A C 1
ATOM 2336 O O . GLU A 1 286 ? -23.058 2.016 34.892 1.00 89.50 286 GLU A O 1
ATOM 2341 N N . ALA A 1 287 ? -21.421 0.548 34.423 1.00 91.94 287 ALA A N 1
ATOM 2342 C CA . ALA A 1 287 ? -20.886 0.512 35.785 1.00 91.94 287 ALA A CA 1
ATOM 2343 C C . ALA A 1 287 ? -20.461 1.910 36.276 1.00 91.94 287 ALA A C 1
ATOM 2345 O O . ALA A 1 287 ? -20.828 2.323 37.376 1.00 91.94 287 ALA A O 1
ATOM 2346 N N . ILE A 1 288 ? -19.765 2.688 35.439 1.00 94.00 288 ILE A N 1
ATOM 2347 C CA . ILE A 1 288 ? -19.378 4.072 35.763 1.00 94.00 288 ILE A CA 1
ATOM 2348 C C . ILE A 1 288 ? -20.593 4.997 35.883 1.00 94.00 288 ILE A C 1
ATOM 2350 O O . ILE A 1 288 ? -20.674 5.812 36.804 1.00 94.00 288 ILE A O 1
ATOM 2354 N N . LYS A 1 289 ? -21.561 4.903 34.967 1.00 90.94 289 LYS A N 1
ATOM 2355 C CA . LYS A 1 289 ? -22.772 5.741 35.012 1.00 90.94 289 LYS A CA 1
ATOM 2356 C C . LYS A 1 289 ? -23.589 5.511 36.285 1.00 90.94 289 LYS A C 1
ATOM 2358 O O . LYS A 1 289 ? -24.193 6.460 36.785 1.00 90.94 289 LYS A O 1
ATOM 2363 N N . GLN A 1 290 ? -23.596 4.283 36.799 1.00 90.69 290 GLN A N 1
ATOM 2364 C CA . GLN A 1 290 ? -24.332 3.895 38.002 1.00 90.69 290 GLN A CA 1
ATOM 2365 C C . GLN A 1 290 ? -23.581 4.200 39.309 1.00 90.69 290 GLN A C 1
ATOM 2367 O O . GLN A 1 290 ? -24.211 4.266 40.365 1.00 90.69 290 GLN A O 1
ATOM 2372 N N . ASP A 1 291 ? -22.268 4.445 39.266 1.00 93.25 291 ASP A N 1
ATOM 2373 C CA . ASP A 1 291 ? -21.485 4.797 40.454 1.00 93.25 291 ASP A CA 1
ATOM 2374 C C . ASP A 1 291 ? -21.748 6.249 40.892 1.00 93.25 291 ASP A C 1
ATOM 2376 O O . ASP A 1 291 ? -21.070 7.189 40.473 1.00 93.25 291 ASP A O 1
ATOM 2380 N N . ALA A 1 292 ? -22.728 6.450 41.779 1.00 91.62 292 ALA A N 1
ATOM 2381 C CA . ALA A 1 292 ? -23.054 7.766 42.335 1.00 91.62 292 ALA A CA 1
ATOM 2382 C C . ALA A 1 292 ? -21.832 8.468 42.954 1.00 91.62 292 ALA A C 1
ATOM 2384 O O . ALA A 1 292 ? -21.641 9.665 42.747 1.00 91.62 292 ALA A O 1
ATOM 2385 N N . SER A 1 293 ? -20.961 7.710 43.626 1.00 92.50 293 SER A N 1
ATOM 2386 C CA . SER A 1 293 ? -19.793 8.255 44.318 1.00 92.50 293 SER A CA 1
ATOM 2387 C C . SER A 1 293 ? -18.699 8.749 43.371 1.00 92.50 293 SER A C 1
ATOM 2389 O O . SER A 1 293 ? -17.905 9.602 43.755 1.00 92.50 293 SER A O 1
ATOM 2391 N N . PHE A 1 294 ? -18.657 8.252 42.131 1.00 94.31 294 PHE A N 1
ATOM 2392 C CA . PHE A 1 294 ? -17.813 8.818 41.078 1.00 94.31 294 PHE A CA 1
ATOM 2393 C C . PHE A 1 294 ? -18.310 10.208 40.666 1.00 94.31 294 PHE A C 1
ATOM 2395 O O . PHE A 1 294 ? -17.523 11.144 40.555 1.00 94.31 294 PHE A O 1
ATOM 2402 N N . TRP A 1 295 ? -19.623 10.370 40.497 1.00 92.75 295 TRP A N 1
ATOM 2403 C CA . TRP A 1 295 ? -20.224 11.628 40.042 1.00 92.75 295 TRP A CA 1
ATOM 2404 C C . TRP A 1 295 ? -20.328 12.708 41.124 1.00 92.75 295 TRP A C 1
ATOM 2406 O O . TRP A 1 295 ? -20.515 13.871 40.788 1.00 92.75 295 TRP A O 1
ATOM 2416 N N . GLU A 1 296 ? -20.207 12.345 42.401 1.00 91.81 296 GLU A N 1
ATOM 2417 C CA . GLU A 1 296 ? -20.142 13.288 43.530 1.00 91.81 296 GLU A CA 1
ATOM 2418 C C . GLU A 1 296 ? -18.767 13.971 43.667 1.00 91.81 296 GLU A C 1
ATOM 2420 O O . GLU A 1 296 ? -18.603 14.918 44.440 1.00 91.81 296 GLU A O 1
ATOM 2425 N N . LEU A 1 297 ? -17.754 13.513 42.924 1.00 93.25 297 LEU A N 1
ATOM 2426 C CA . LEU A 1 297 ? -16.422 14.104 42.953 1.00 93.25 297 LEU A CA 1
ATOM 2427 C C . LEU A 1 297 ? -16.413 15.451 42.223 1.00 93.25 297 LEU A C 1
ATOM 2429 O O . LEU A 1 297 ? -16.552 15.514 41.004 1.00 93.25 297 LEU A O 1
ATOM 2433 N N . ARG A 1 298 ? -16.112 16.530 42.954 1.00 91.50 298 ARG A N 1
ATOM 2434 C CA . ARG A 1 298 ? -16.018 17.895 42.401 1.00 91.50 298 ARG A CA 1
ATOM 2435 C C . ARG A 1 298 ? -15.136 17.998 41.151 1.00 91.50 298 ARG A C 1
ATOM 2437 O O . ARG A 1 298 ? -15.467 18.716 40.220 1.00 91.50 298 ARG A O 1
ATOM 2444 N N . ARG A 1 299 ? -14.020 17.261 41.096 1.00 92.50 299 ARG A N 1
ATOM 2445 C CA . ARG A 1 299 ? -13.129 17.317 39.926 1.00 92.50 299 ARG A CA 1
ATOM 2446 C C . ARG A 1 299 ? -13.766 16.714 38.671 1.00 92.50 299 ARG A C 1
ATOM 2448 O O . ARG A 1 299 ? -13.394 17.107 37.571 1.00 92.50 299 ARG A O 1
ATOM 2455 N N . ILE A 1 300 ? -14.696 15.773 38.823 1.00 92.69 300 ILE A N 1
ATOM 2456 C CA . ILE A 1 300 ? -15.445 15.202 37.700 1.00 92.69 300 ILE A CA 1
ATOM 2457 C C . ILE A 1 300 ? -16.404 16.244 37.134 1.00 92.69 300 ILE A C 1
ATOM 2459 O O . ILE A 1 300 ? -16.482 16.379 35.918 1.00 92.69 300 ILE A O 1
ATOM 2463 N N . GLU A 1 301 ? -17.063 17.021 37.995 1.00 90.25 301 GLU A N 1
ATOM 2464 C CA . GLU A 1 301 ? -17.878 18.168 37.584 1.00 90.25 301 GLU A CA 1
ATOM 2465 C C . GLU A 1 301 ? -17.035 19.205 36.823 1.00 90.25 301 GLU A C 1
ATOM 2467 O O . GLU A 1 301 ? -17.354 19.501 35.672 1.00 90.25 301 GLU A O 1
ATOM 2472 N N . ASP A 1 302 ? -15.897 19.636 37.390 1.00 90.62 302 ASP A N 1
ATOM 2473 C CA . ASP A 1 302 ? -14.973 20.577 36.732 1.00 90.62 302 ASP A CA 1
ATOM 2474 C C . ASP A 1 302 ? -14.527 20.061 35.344 1.00 90.62 302 ASP A C 1
ATOM 2476 O O . ASP A 1 302 ? -14.523 20.795 34.357 1.00 90.62 302 ASP A O 1
ATOM 2480 N N . LEU A 1 303 ? -14.165 18.775 35.240 1.00 91.31 303 LEU A N 1
ATOM 2481 C CA . LEU A 1 303 ? -13.743 18.160 33.976 1.00 91.31 303 LEU A CA 1
ATOM 2482 C C . LEU A 1 303 ? -14.885 18.062 32.961 1.00 91.31 303 LEU A C 1
ATOM 2484 O O . LEU A 1 303 ? -14.651 18.209 31.761 1.00 91.31 303 LEU A O 1
ATOM 2488 N N . CYS A 1 304 ? -16.117 17.818 33.409 1.00 90.75 304 CYS A N 1
ATOM 2489 C CA . CYS A 1 304 ? -17.277 17.832 32.525 1.00 90.75 304 CYS A CA 1
ATOM 2490 C C . CYS A 1 304 ? -17.494 19.230 31.937 1.00 90.75 304 CYS A C 1
ATOM 2492 O O . CYS A 1 304 ? -17.725 19.339 30.734 1.00 90.75 304 CYS A O 1
ATOM 2494 N N . GLU A 1 305 ? -17.345 20.291 32.735 1.00 89.25 305 GLU A N 1
ATOM 2495 C CA . GLU A 1 305 ? -17.409 21.674 32.249 1.00 89.25 305 GLU A CA 1
ATOM 2496 C C . GLU A 1 305 ? -16.282 21.988 31.255 1.00 89.25 305 GLU A C 1
ATOM 2498 O O . GLU A 1 305 ? -16.554 22.474 30.156 1.00 89.25 305 GLU A O 1
ATOM 2503 N N . GLU A 1 306 ? -15.031 21.635 31.582 1.00 90.06 306 GLU A N 1
ATOM 2504 C CA . GLU A 1 306 ? -13.866 21.796 30.694 1.00 90.06 306 GLU A CA 1
ATOM 2505 C C . GLU A 1 306 ? -14.075 21.075 29.343 1.00 90.06 306 GLU A C 1
ATOM 2507 O O . GLU A 1 306 ? -13.663 21.557 28.282 1.00 90.06 306 GLU A O 1
ATOM 2512 N N . LEU A 1 307 ? -14.767 19.931 29.361 1.00 87.69 307 LEU A N 1
ATOM 2513 C CA . LEU A 1 307 ? -15.112 19.143 28.180 1.00 87.69 307 LEU A CA 1
ATOM 2514 C C . LEU A 1 307 ? -16.466 19.528 27.552 1.00 87.69 307 LEU A C 1
ATOM 2516 O O . LEU A 1 307 ? -16.864 18.907 26.567 1.00 87.69 307 LEU A O 1
ATOM 2520 N N . ASN A 1 308 ? -17.183 20.544 28.028 1.00 87.75 308 ASN A N 1
ATOM 2521 C CA . ASN A 1 308 ? -18.536 20.870 27.550 1.00 87.75 308 ASN A CA 1
ATOM 2522 C C . ASN A 1 308 ? -19.500 19.657 27.553 1.00 87.75 308 ASN A C 1
ATOM 2524 O O . ASN A 1 308 ? -20.287 19.473 26.622 1.00 87.75 308 ASN A O 1
ATOM 2528 N N . LEU A 1 309 ? -19.415 18.799 28.571 1.00 88.00 309 LEU A N 1
ATOM 2529 C CA . LEU A 1 309 ? -20.285 17.642 28.774 1.00 88.00 309 LEU A 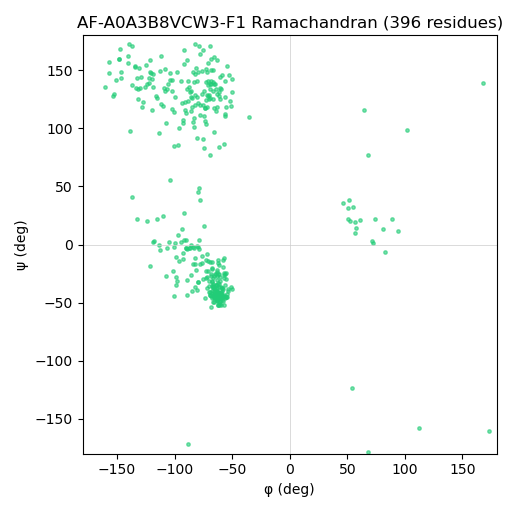CA 1
ATOM 2530 C C . LEU A 1 309 ? -21.369 17.980 29.805 1.00 88.00 309 LEU A C 1
ATOM 2532 O O . LEU A 1 309 ? -21.074 18.405 30.920 1.00 88.00 309 LEU A O 1
ATOM 2536 N N . ASN A 1 310 ? -22.641 17.770 29.456 1.00 85.94 310 ASN A N 1
ATOM 2537 C CA . ASN A 1 310 ? -23.752 18.052 30.367 1.00 85.94 310 ASN A CA 1
ATOM 2538 C C . ASN A 1 310 ? -23.984 16.883 31.338 1.00 85.94 310 ASN A C 1
ATOM 2540 O O . ASN A 1 310 ? -24.632 15.892 30.983 1.00 85.94 310 ASN A O 1
ATOM 2544 N N . ILE A 1 311 ? -23.491 17.030 32.571 1.00 86.06 311 ILE A N 1
ATOM 2545 C CA . ILE A 1 311 ? -23.587 16.022 33.639 1.00 86.06 311 ILE A CA 1
ATOM 2546 C C . ILE A 1 311 ? -25.037 15.679 34.026 1.00 86.06 311 ILE A C 1
ATOM 2548 O O . ILE A 1 311 ? -25.317 14.545 34.416 1.00 86.06 311 ILE A O 1
ATOM 2552 N N . LEU A 1 312 ? -25.985 16.613 33.855 1.00 83.81 312 LEU A N 1
ATOM 2553 C CA . LEU A 1 312 ? -27.406 16.393 34.165 1.00 83.81 312 LEU A CA 1
ATOM 2554 C C . LEU A 1 312 ? -28.061 15.372 33.222 1.00 83.81 312 LEU A C 1
ATOM 2556 O O . LEU A 1 312 ? -29.077 14.782 33.575 1.00 83.81 312 LEU A O 1
ATOM 2560 N N . ASN A 1 313 ? -27.471 15.137 32.045 1.00 83.88 313 ASN A N 1
ATOM 2561 C CA . ASN A 1 313 ? -27.935 14.156 31.063 1.00 83.88 313 ASN A CA 1
ATOM 2562 C C . ASN A 1 313 ? -26.983 12.950 30.932 1.00 83.88 313 ASN A C 1
ATOM 2564 O O . ASN A 1 313 ? -26.954 12.291 29.895 1.00 83.88 313 ASN A O 1
ATOM 2568 N N . LYS A 1 314 ? -26.185 12.644 31.965 1.00 81.31 314 LYS A N 1
ATOM 2569 C CA . LYS A 1 314 ? -25.187 11.555 31.927 1.00 81.31 314 LYS A CA 1
ATOM 2570 C C . LYS A 1 314 ? -25.755 10.171 31.594 1.00 81.31 314 LYS A C 1
ATOM 2572 O O . LYS A 1 314 ? -25.068 9.349 30.996 1.00 81.31 314 LYS A O 1
ATOM 2577 N N . SER A 1 315 ? -27.017 9.907 31.935 1.00 81.19 315 SER A N 1
ATOM 2578 C CA . SER A 1 315 ? -27.701 8.658 31.573 1.00 81.19 315 SER A CA 1
ATOM 2579 C C . SER A 1 315 ? -27.931 8.530 30.063 1.00 81.19 315 SER A C 1
ATOM 2581 O O . SER A 1 315 ? -27.935 7.418 29.542 1.00 81.19 315 SER A O 1
ATOM 2583 N N . GLY A 1 316 ? -28.068 9.654 29.355 1.00 81.06 316 GLY A N 1
ATOM 2584 C CA . GLY A 1 316 ? -28.201 9.715 27.902 1.00 81.06 316 GLY A CA 1
ATOM 2585 C C . GLY A 1 316 ? -26.873 9.726 27.143 1.00 81.06 316 GLY A C 1
ATOM 2586 O O . GLY A 1 316 ? -26.900 9.788 25.916 1.00 81.06 316 GLY A O 1
ATOM 2587 N N . TRP A 1 317 ? -25.726 9.686 27.835 1.00 85.12 317 TRP A N 1
ATOM 2588 C CA . TRP A 1 317 ? -24.423 9.735 27.176 1.00 85.12 317 TRP A CA 1
ATOM 2589 C C . TRP A 1 317 ? -24.133 8.464 26.377 1.00 85.12 317 TRP A C 1
ATOM 2591 O O . TRP A 1 317 ? -24.286 7.337 26.868 1.00 85.12 317 TRP A O 1
ATOM 2601 N N . GLY A 1 318 ? -23.648 8.659 25.155 1.00 81.06 318 GLY A N 1
ATOM 2602 C CA . GLY A 1 318 ? -23.079 7.601 24.333 1.00 81.06 318 GLY A CA 1
ATOM 2603 C C . GLY A 1 318 ? -21.676 7.201 24.795 1.00 81.06 318 GLY A C 1
ATOM 2604 O O . GLY A 1 318 ? -21.013 7.911 25.555 1.00 81.06 318 GLY A O 1
ATOM 2605 N N . SER A 1 319 ? -21.186 6.072 24.277 1.00 79.00 319 SER A N 1
ATOM 2606 C CA . SER A 1 319 ? -19.853 5.529 24.590 1.00 79.00 319 SER A CA 1
ATOM 2607 C C . SER A 1 319 ? -18.725 6.557 24.436 1.00 79.00 319 SER A C 1
ATOM 2609 O O . SER A 1 319 ? -17.803 6.589 25.242 1.00 79.00 319 SER A O 1
ATOM 2611 N N . ASN A 1 320 ? -18.810 7.447 23.444 1.00 80.50 320 ASN A N 1
ATOM 2612 C CA . ASN A 1 320 ? -17.753 8.425 23.171 1.00 80.50 320 ASN A CA 1
ATOM 2613 C C . ASN A 1 320 ? -17.639 9.523 24.231 1.00 80.50 320 ASN A C 1
ATOM 2615 O O . ASN A 1 320 ? -16.534 9.970 24.523 1.00 80.50 320 ASN A O 1
ATOM 2619 N N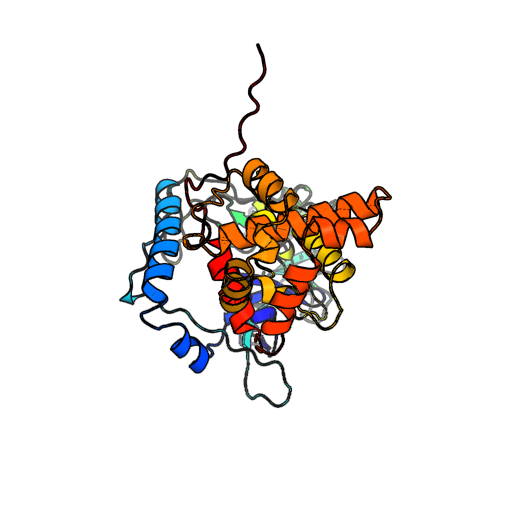 . GLU A 1 321 ? -18.756 9.968 24.808 1.00 87.19 321 GLU A N 1
ATOM 2620 C CA . GLU A 1 321 ? -18.752 11.007 25.846 1.00 87.19 321 GLU A CA 1
ATOM 2621 C C . GLU A 1 321 ? -18.137 10.460 27.135 1.00 87.19 321 GLU A C 1
ATOM 2623 O O . GLU A 1 321 ? -17.259 11.097 27.720 1.00 87.19 321 GLU A O 1
ATOM 2628 N N . VAL A 1 322 ? -18.515 9.230 27.504 1.00 88.94 322 VAL A N 1
ATOM 2629 C CA . VAL A 1 322 ? -17.918 8.506 28.634 1.00 88.94 322 VAL A CA 1
ATOM 2630 C C . VAL A 1 322 ? -16.423 8.297 28.398 1.00 88.94 322 VAL A C 1
ATOM 2632 O O . VAL A 1 322 ? -15.613 8.700 29.229 1.00 88.94 322 VAL A O 1
ATOM 2635 N N . GLN A 1 323 ? -16.026 7.758 27.242 1.00 87.06 323 GLN A N 1
ATOM 2636 C CA . GLN A 1 323 ? -14.613 7.539 26.920 1.00 87.06 323 GLN A CA 1
ATOM 2637 C C . GLN A 1 323 ? -13.797 8.825 26.951 1.00 87.06 323 GLN A C 1
ATOM 2639 O O . GLN A 1 323 ? -12.668 8.829 27.435 1.00 87.06 323 GLN A O 1
ATOM 2644 N N . ARG A 1 324 ? -14.348 9.928 26.448 1.00 88.19 324 ARG A N 1
ATOM 2645 C CA . ARG A 1 324 ? -13.654 11.213 26.436 1.00 88.19 324 ARG A CA 1
ATOM 2646 C C . ARG A 1 324 ? -13.389 11.718 27.853 1.00 88.19 324 ARG A C 1
ATOM 2648 O O . ARG A 1 324 ? -12.264 12.126 28.127 1.00 88.19 324 ARG A O 1
ATOM 2655 N N . LEU A 1 325 ? -14.371 11.615 28.751 1.00 93.56 325 LEU A N 1
ATOM 2656 C CA . LEU A 1 325 ? -14.190 11.938 30.167 1.00 93.56 325 LEU A CA 1
ATOM 2657 C C . LEU A 1 325 ? -13.134 11.032 30.820 1.00 93.56 325 LEU A C 1
ATOM 2659 O O . LEU A 1 325 ? -12.176 11.533 31.407 1.00 93.56 325 LEU A O 1
ATOM 2663 N N . ILE A 1 326 ? -13.267 9.709 30.675 1.00 94.81 326 ILE A N 1
ATOM 2664 C CA . ILE A 1 326 ? -12.360 8.737 31.304 1.00 94.81 326 ILE A CA 1
ATOM 2665 C C . ILE A 1 326 ? -10.917 8.909 30.815 1.00 94.81 326 ILE A C 1
ATOM 2667 O O . ILE A 1 326 ? -9.987 8.944 31.621 1.00 94.81 326 ILE A O 1
ATOM 2671 N N . ARG A 1 327 ? -10.709 9.107 29.510 1.00 90.88 327 ARG A N 1
ATOM 2672 C CA . ARG A 1 327 ? -9.377 9.375 28.947 1.00 90.88 327 ARG A CA 1
ATOM 2673 C C . ARG A 1 327 ? -8.778 10.667 29.492 1.00 90.88 327 ARG A C 1
ATOM 2675 O O . ARG A 1 327 ? -7.599 10.673 29.839 1.00 90.88 327 ARG A O 1
ATOM 2682 N N . SER A 1 328 ? -9.560 11.745 29.573 1.00 92.00 328 SER A N 1
ATOM 2683 C CA . SER A 1 328 ? -9.094 13.013 30.144 1.00 92.00 328 SER A CA 1
ATOM 2684 C C . SER A 1 328 ? -8.673 12.852 31.601 1.00 92.00 328 SER A C 1
ATOM 2686 O O . SER A 1 328 ? -7.597 13.312 31.962 1.00 92.00 328 SER A O 1
ATOM 2688 N N . ILE A 1 329 ? -9.448 12.124 32.409 1.00 95.75 329 ILE A N 1
ATOM 2689 C CA . ILE A 1 329 ? -9.106 11.819 33.806 1.00 95.75 329 ILE A CA 1
ATOM 2690 C C . ILE A 1 329 ? -7.752 11.105 33.908 1.00 95.75 329 ILE A C 1
ATOM 2692 O O . ILE A 1 329 ? -6.872 11.546 34.646 1.00 95.75 329 ILE A O 1
ATOM 2696 N N . ILE A 1 330 ? -7.573 10.018 33.152 1.00 95.50 330 ILE A N 1
ATOM 2697 C CA . ILE A 1 330 ? -6.355 9.194 33.175 1.00 95.50 330 ILE A CA 1
ATOM 2698 C C . ILE A 1 330 ? -5.129 10.035 32.792 1.00 95.50 330 ILE A C 1
ATOM 2700 O O . ILE A 1 330 ? -4.105 10.013 33.479 1.00 95.50 330 ILE A O 1
ATOM 2704 N N . LYS A 1 331 ? -5.252 10.830 31.724 1.00 92.19 331 LYS A N 1
ATOM 2705 C CA . LYS A 1 331 ? -4.180 11.701 31.229 1.00 92.19 331 LYS A CA 1
ATOM 2706 C C . LYS A 1 331 ? -3.833 12.819 32.212 1.00 92.19 331 LYS A C 1
ATOM 2708 O O . LYS A 1 331 ? -2.652 13.028 32.491 1.00 92.19 331 LYS A O 1
ATOM 2713 N N . ASP A 1 332 ? -4.838 13.495 32.765 1.00 92.69 332 ASP A N 1
ATOM 2714 C CA . ASP A 1 332 ? -4.659 14.580 33.735 1.00 92.69 332 ASP A CA 1
ATOM 2715 C C . ASP A 1 332 ? -3.940 14.100 34.995 1.00 92.69 332 ASP A C 1
ATOM 2717 O O . ASP A 1 332 ? -3.020 14.763 35.479 1.00 92.69 332 ASP A O 1
ATOM 2721 N N . VAL A 1 333 ? -4.341 12.943 35.532 1.00 94.50 333 VAL A N 1
ATOM 2722 C CA . VAL A 1 333 ? -3.712 12.382 36.732 1.00 94.50 333 VAL A CA 1
ATOM 2723 C C . VAL A 1 333 ? -2.256 12.035 36.449 1.00 94.50 333 VAL A C 1
ATOM 2725 O O . VAL A 1 333 ? -1.385 12.426 37.225 1.00 94.50 333 VAL A O 1
ATOM 2728 N N . LYS A 1 334 ? -1.964 11.372 35.323 1.00 92.25 334 LYS A N 1
ATOM 2729 C CA . LYS A 1 334 ? -0.585 11.045 34.932 1.00 92.25 334 LYS A CA 1
ATOM 2730 C C . LYS A 1 334 ? 0.282 12.298 34.792 1.00 92.25 334 LYS A C 1
ATOM 2732 O O . LYS A 1 334 ? 1.411 12.318 35.290 1.00 92.25 334 LYS A O 1
ATOM 2737 N N . LEU A 1 335 ? -0.234 13.345 34.150 1.00 91.88 335 LEU A N 1
ATOM 2738 C CA . LEU A 1 335 ? 0.487 14.605 33.980 1.00 91.88 335 LEU A CA 1
ATOM 2739 C C . LEU A 1 335 ? 0.800 15.246 35.340 1.00 91.88 335 LEU A C 1
ATOM 2741 O O . LEU A 1 335 ? 1.961 15.512 35.636 1.00 91.88 335 LEU A O 1
ATOM 2745 N N . LYS A 1 336 ? -0.200 15.371 36.219 1.00 91.06 336 LYS A N 1
ATOM 2746 C CA . LYS A 1 336 ? -0.044 16.003 37.542 1.00 91.06 336 LYS A CA 1
ATOM 2747 C C . LYS A 1 336 ? 0.836 15.204 38.502 1.00 91.06 336 LYS A C 1
ATOM 2749 O O . LYS A 1 336 ? 1.548 15.795 39.309 1.00 91.06 336 LYS A O 1
ATOM 2754 N N . VAL A 1 337 ? 0.825 13.873 38.412 1.00 90.38 337 VAL A N 1
ATOM 2755 C CA . VAL A 1 337 ? 1.780 13.019 39.140 1.00 90.38 337 VAL A CA 1
ATOM 2756 C C . VAL A 1 337 ? 3.201 13.252 38.628 1.00 90.38 337 VAL A C 1
ATOM 2758 O O . VAL A 1 337 ? 4.123 13.413 39.424 1.00 90.38 337 VAL A O 1
ATOM 2761 N N . SER A 1 338 ? 3.379 13.332 37.308 1.00 88.31 338 SER A N 1
ATOM 2762 C CA . SER A 1 338 ? 4.693 13.571 36.692 1.00 88.31 338 SER A CA 1
ATOM 2763 C C . SER A 1 338 ? 5.249 14.968 37.014 1.00 88.31 338 SER A C 1
ATOM 2765 O O . SER A 1 338 ? 6.461 15.146 37.079 1.00 88.31 338 SER A O 1
ATOM 2767 N N . GLU A 1 339 ? 4.377 15.941 37.283 1.00 91.62 339 GLU A N 1
ATOM 2768 C CA . GLU A 1 339 ? 4.720 17.289 37.764 1.00 91.62 339 GLU A CA 1
ATOM 2769 C C . GLU A 1 339 ? 5.043 17.348 39.274 1.00 91.62 339 GLU A C 1
ATOM 2771 O O . GLU A 1 339 ? 5.290 18.426 39.815 1.00 91.62 339 GLU A O 1
ATOM 2776 N N . GLY A 1 340 ? 5.068 16.204 39.969 1.00 88.12 340 GLY A N 1
ATOM 2777 C CA . GLY A 1 340 ? 5.416 16.104 41.392 1.00 88.12 340 GLY A CA 1
ATOM 2778 C C . GLY A 1 340 ? 4.222 16.150 42.350 1.00 88.12 340 GLY A C 1
ATOM 2779 O O . GLY A 1 340 ? 4.408 16.292 43.560 1.00 88.12 340 GLY A O 1
ATOM 2780 N N . GLY A 1 341 ? 2.992 16.034 41.844 1.00 90.38 341 GLY A N 1
ATOM 2781 C CA . GLY A 1 341 ? 1.795 15.911 42.672 1.00 90.38 341 GLY A CA 1
ATOM 2782 C C . GLY A 1 341 ? 1.730 14.578 43.427 1.00 90.38 341 GLY A C 1
ATOM 2783 O O . GLY A 1 341 ? 2.220 13.554 42.955 1.00 90.38 341 GLY A O 1
ATOM 2784 N N . ASN A 1 342 ? 1.094 14.574 44.605 1.00 92.44 342 ASN A N 1
ATOM 2785 C CA . ASN A 1 342 ? 0.925 13.360 45.411 1.00 92.44 342 ASN A CA 1
ATOM 2786 C C . ASN A 1 342 ? 0.002 12.347 44.686 1.00 92.44 342 ASN A C 1
ATOM 2788 O O . ASN A 1 342 ? -1.176 12.669 44.482 1.00 92.44 342 ASN A O 1
ATOM 2792 N N . PRO A 1 343 ? 0.494 11.140 44.333 1.00 88.88 343 PRO A N 1
ATOM 2793 C CA . PRO A 1 343 ? -0.271 10.165 43.558 1.00 88.88 343 PRO A CA 1
ATOM 2794 C C . PRO A 1 343 ? -1.572 9.715 44.217 1.00 88.88 343 PRO A C 1
ATOM 2796 O O . PRO A 1 343 ? -2.602 9.705 43.551 1.00 88.88 343 PRO A O 1
ATOM 2799 N N . ASP A 1 344 ? -1.559 9.395 45.509 1.00 90.94 344 ASP A N 1
ATOM 2800 C CA . ASP A 1 344 ? -2.729 8.844 46.205 1.00 90.94 344 ASP A CA 1
ATOM 2801 C C . ASP A 1 344 ? -3.844 9.889 46.311 1.00 90.94 344 ASP A C 1
ATOM 2803 O O . ASP A 1 344 ? -5.014 9.626 46.024 1.00 90.94 344 ASP A O 1
ATOM 2807 N N . LEU A 1 345 ? -3.463 11.132 46.623 1.00 91.75 345 LEU A N 1
ATOM 2808 C CA . LEU A 1 345 ? -4.394 12.256 46.674 1.00 91.75 345 LEU A CA 1
ATOM 2809 C C . LEU A 1 345 ? -5.022 12.530 45.299 1.00 91.75 345 LEU A C 1
ATOM 2811 O O . LEU A 1 345 ? -6.218 12.813 45.208 1.00 91.75 345 LEU A O 1
ATOM 2815 N N . LEU A 1 346 ? -4.221 12.475 44.230 1.00 91.31 346 LEU A N 1
ATOM 2816 C CA . LEU A 1 346 ? -4.697 12.693 42.866 1.00 91.31 346 LEU A CA 1
ATOM 2817 C C . LEU A 1 346 ? -5.601 11.546 42.402 1.00 91.31 346 LEU A C 1
ATOM 2819 O O . LEU A 1 346 ? -6.676 11.815 41.870 1.00 91.31 346 LEU A O 1
ATOM 2823 N N . LYS A 1 347 ? -5.232 10.288 42.665 1.00 91.06 347 LYS A N 1
ATOM 2824 C CA . LYS A 1 347 ? -6.056 9.115 42.335 1.00 91.06 347 LYS A CA 1
ATOM 2825 C C . LYS A 1 347 ? -7.433 9.186 42.996 1.00 91.06 347 LYS A C 1
ATOM 2827 O O . LYS A 1 347 ? -8.438 8.990 42.313 1.00 91.06 347 LYS A O 1
ATOM 2832 N N . SER A 1 348 ? -7.485 9.546 44.278 1.00 91.06 348 SER A N 1
ATOM 2833 C CA . SER A 1 348 ? -8.741 9.710 45.014 1.00 91.06 348 SER A CA 1
ATOM 2834 C C . SER A 1 348 ? -9.585 10.873 44.469 1.00 91.06 348 SER A C 1
ATOM 2836 O O . SER A 1 348 ? -10.755 10.692 44.134 1.00 91.06 348 SER A O 1
ATOM 2838 N N . ARG A 1 349 ? -8.989 12.062 44.284 1.00 91.25 349 ARG A N 1
ATOM 2839 C CA . ARG A 1 349 ? -9.715 13.266 43.826 1.00 91.25 349 ARG A CA 1
ATOM 2840 C C . ARG A 1 349 ? -10.291 13.150 42.418 1.00 91.25 349 ARG A C 1
ATOM 2842 O O . ARG A 1 349 ? -11.330 13.744 42.150 1.00 91.25 349 ARG A O 1
ATOM 2849 N N . TYR A 1 350 ? -9.598 12.448 41.527 1.00 93.69 350 TYR A N 1
ATOM 2850 C CA . TYR A 1 350 ? -9.990 12.290 40.125 1.00 93.69 350 TYR A CA 1
ATOM 2851 C C . TYR A 1 350 ? -10.788 11.003 39.875 1.00 93.69 350 TYR A C 1
ATOM 2853 O O . TYR A 1 350 ? -11.135 10.716 38.735 1.00 93.69 350 TYR A O 1
ATOM 2861 N N . GLY A 1 351 ? -11.077 10.216 40.916 1.00 93.69 351 GLY A N 1
ATOM 2862 C CA . GLY A 1 351 ? -11.907 9.020 40.794 1.00 93.69 351 GLY A CA 1
ATOM 2863 C C . GLY A 1 351 ? -11.222 7.829 40.119 1.00 93.69 351 GLY A C 1
ATOM 2864 O O . GLY A 1 351 ? -11.917 6.932 39.650 1.00 93.69 351 GLY A O 1
ATOM 2865 N N . ILE A 1 352 ? -9.885 7.766 40.094 1.00 96.19 352 ILE A N 1
ATOM 2866 C CA . ILE A 1 352 ? -9.141 6.624 39.522 1.00 96.19 352 ILE A CA 1
ATOM 2867 C C . ILE A 1 352 ? -9.506 5.317 40.230 1.00 96.19 352 ILE A C 1
ATOM 2869 O O . ILE A 1 352 ? -9.654 4.286 39.582 1.00 96.19 352 ILE A O 1
ATOM 2873 N N . GLU A 1 353 ? -9.722 5.353 41.545 1.00 94.31 353 GLU A N 1
ATOM 2874 C CA . GLU A 1 353 ? -10.162 4.178 42.310 1.00 94.31 353 GLU A CA 1
ATOM 2875 C C . GLU A 1 353 ? -11.548 3.689 41.871 1.00 94.31 353 GLU A C 1
ATOM 2877 O O . GLU A 1 353 ? -11.784 2.488 41.780 1.00 94.31 353 GLU A O 1
ATOM 2882 N N . LYS A 1 354 ? -12.455 4.611 41.534 1.00 95.75 354 LYS A N 1
ATOM 2883 C CA . LYS A 1 354 ? -13.795 4.279 41.032 1.00 95.75 354 LYS A CA 1
ATOM 2884 C C . LYS A 1 354 ? -13.724 3.668 39.634 1.00 95.75 354 LYS A C 1
ATOM 2886 O O . LYS A 1 354 ? -14.368 2.656 39.378 1.00 95.75 354 LYS A O 1
ATOM 2891 N N . ILE A 1 355 ? -12.853 4.206 38.776 1.00 96.50 355 ILE A N 1
ATOM 2892 C CA . ILE A 1 355 ? -12.558 3.632 37.456 1.00 96.50 355 ILE A CA 1
ATOM 2893 C C . ILE A 1 355 ? -11.975 2.224 37.593 1.00 96.50 355 ILE A C 1
ATOM 2895 O O . ILE A 1 355 ? -12.431 1.304 36.921 1.00 96.50 355 ILE A O 1
ATOM 2899 N N . SER A 1 356 ? -11.028 2.034 38.513 1.00 95.94 356 SER A N 1
ATOM 2900 C CA . SER A 1 356 ? -10.444 0.724 38.812 1.00 95.94 356 SER A CA 1
ATOM 2901 C C . SER A 1 356 ? -11.497 -0.274 39.303 1.00 95.94 356 SER A C 1
ATOM 2903 O O . SER A 1 356 ? -11.512 -1.426 38.872 1.00 95.94 356 SER A O 1
ATOM 2905 N N . ASN A 1 357 ? -12.426 0.156 40.161 1.00 95.25 357 ASN A N 1
ATOM 2906 C CA . ASN A 1 357 ? -13.514 -0.699 40.636 1.00 95.25 357 ASN A CA 1
ATOM 2907 C C . ASN A 1 357 ? -14.461 -1.110 39.503 1.00 95.25 357 ASN A C 1
ATOM 2909 O O . ASN A 1 357 ? -14.844 -2.275 39.438 1.00 95.25 357 ASN A O 1
ATOM 2913 N N . ALA A 1 358 ? -14.813 -0.190 38.601 1.00 96.19 358 ALA A N 1
ATOM 2914 C CA . ALA A 1 358 ? -15.636 -0.505 37.435 1.00 96.19 358 ALA A CA 1
ATOM 2915 C C . ALA A 1 358 ? -14.915 -1.455 36.463 1.00 96.19 358 ALA A C 1
ATOM 2917 O O . ALA A 1 358 ? -15.516 -2.414 35.992 1.00 96.19 358 ALA A O 1
ATOM 2918 N N . LEU A 1 359 ? -13.615 -1.253 36.224 1.00 94.88 359 LEU A N 1
ATOM 2919 C CA . LEU A 1 359 ? -12.787 -2.169 35.430 1.00 94.88 359 LEU A CA 1
ATOM 2920 C C . LEU A 1 359 ? -12.745 -3.576 36.044 1.00 94.88 359 LEU A C 1
ATOM 2922 O O . LEU A 1 359 ? -12.893 -4.568 35.338 1.00 94.88 359 LEU A O 1
ATOM 2926 N N . ASN A 1 360 ? -12.624 -3.674 37.368 1.00 94.62 360 ASN A N 1
ATOM 2927 C CA . ASN A 1 360 ? -12.639 -4.957 38.068 1.00 94.62 360 ASN A CA 1
ATOM 2928 C C . ASN A 1 360 ? -13.979 -5.702 37.967 1.00 94.62 360 ASN A C 1
ATOM 2930 O O . ASN A 1 360 ? -13.982 -6.924 38.078 1.00 94.62 360 ASN A O 1
ATOM 2934 N N . GLN A 1 361 ? -15.100 -5.007 37.752 1.00 93.31 361 GLN A N 1
ATOM 2935 C CA . GLN A 1 361 ? -16.406 -5.651 37.545 1.00 93.31 361 GLN A CA 1
ATOM 2936 C C . GLN A 1 361 ? -16.520 -6.324 36.174 1.00 93.31 361 GLN A C 1
ATOM 2938 O O . GLN A 1 361 ? -17.338 -7.225 36.009 1.00 93.31 361 GLN A O 1
ATOM 2943 N N . VAL A 1 362 ? -15.713 -5.892 35.202 1.00 90.50 362 VAL A N 1
ATOM 2944 C CA . VAL A 1 362 ? -15.769 -6.375 33.816 1.00 90.50 362 VAL A CA 1
ATOM 2945 C C . VAL A 1 362 ? -14.529 -7.157 33.390 1.00 90.50 362 VAL A C 1
ATOM 2947 O O . VAL A 1 362 ? -14.478 -7.629 32.262 1.00 90.50 362 VAL A O 1
ATOM 2950 N N . LYS A 1 363 ? -13.534 -7.322 34.269 1.00 89.62 363 LYS A N 1
ATOM 2951 C CA . LYS A 1 363 ? -12.234 -7.924 33.925 1.00 89.62 363 LYS A CA 1
ATOM 2952 C C . LYS A 1 363 ? -12.302 -9.373 33.441 1.00 89.62 363 LYS A C 1
ATOM 2954 O O . LYS A 1 363 ? -11.421 -9.810 32.715 1.00 89.62 363 LYS A O 1
ATOM 2959 N N . ASP A 1 364 ? -13.338 -10.103 33.851 1.00 84.25 364 ASP A N 1
ATOM 2960 C CA . ASP A 1 364 ? -13.533 -11.506 33.477 1.00 84.25 364 ASP A CA 1
ATOM 2961 C C . ASP A 1 364 ? -14.281 -11.655 32.138 1.00 84.25 364 ASP A C 1
ATOM 2963 O O . ASP A 1 364 ? -14.473 -12.771 31.650 1.00 84.25 364 ASP A O 1
ATOM 2967 N N . ILE A 1 365 ? -14.713 -10.543 31.526 1.00 79.50 365 ILE A N 1
ATOM 2968 C CA . ILE A 1 365 ? -15.249 -10.543 30.165 1.00 79.50 365 ILE A CA 1
ATOM 2969 C C . ILE A 1 365 ? -14.067 -10.745 29.219 1.00 79.50 365 ILE A C 1
ATOM 2971 O O . ILE A 1 365 ? -13.280 -9.831 28.985 1.00 79.50 365 ILE A O 1
ATOM 2975 N N . GLY A 1 366 ? -13.938 -11.959 28.685 1.00 69.12 366 GLY A N 1
ATOM 2976 C CA . GLY A 1 366 ? -12.941 -12.256 27.665 1.00 69.12 366 GLY A CA 1
ATOM 2977 C C . GLY A 1 366 ? -13.221 -11.437 26.409 1.00 69.12 366 GLY A C 1
ATOM 2978 O O . GLY A 1 366 ? -14.280 -11.594 25.807 1.00 69.12 366 GLY A O 1
ATOM 2979 N N . ILE A 1 367 ? -12.279 -10.576 26.034 1.00 68.88 367 ILE A N 1
ATOM 2980 C CA . ILE A 1 367 ? -12.315 -9.842 24.772 1.00 68.88 367 ILE A CA 1
ATOM 2981 C C . ILE A 1 367 ? -11.377 -10.563 23.809 1.00 68.88 367 ILE A C 1
ATOM 2983 O O . ILE A 1 367 ? -10.166 -10.603 24.037 1.00 68.88 367 ILE A O 1
ATOM 2987 N N . ASP A 1 368 ? -11.924 -11.155 22.748 1.00 60.53 368 ASP A N 1
ATOM 2988 C CA . ASP A 1 368 ? -11.093 -11.760 21.712 1.00 60.53 368 ASP A CA 1
ATOM 2989 C C . ASP A 1 368 ? -10.590 -10.716 20.693 1.00 60.53 368 ASP A C 1
ATOM 2991 O O . ASP A 1 368 ? -10.950 -9.535 20.712 1.00 60.53 368 ASP A O 1
ATOM 2995 N N . GLU A 1 369 ? -9.703 -11.132 19.790 1.00 53.81 369 GLU A N 1
ATOM 2996 C CA . GLU A 1 369 ? -9.123 -10.224 18.797 1.00 53.81 369 GLU A CA 1
ATOM 2997 C C . GLU A 1 369 ? -10.177 -9.619 17.847 1.00 53.81 369 GLU A C 1
ATOM 2999 O O . GLU A 1 369 ? -10.051 -8.463 17.432 1.00 53.81 369 GLU A O 1
ATOM 3004 N N . ASN A 1 370 ? -11.235 -10.364 17.516 1.00 54.28 370 ASN A N 1
ATOM 3005 C CA . ASN A 1 370 ? -12.313 -9.866 16.663 1.00 54.28 370 ASN A CA 1
ATOM 3006 C C . ASN A 1 370 ? -13.174 -8.845 17.414 1.00 54.28 370 ASN A C 1
ATOM 3008 O O . ASN A 1 370 ? -13.590 -7.848 16.818 1.00 54.28 370 ASN A O 1
ATOM 3012 N N . ASP A 1 371 ? -13.403 -9.061 18.710 1.00 57.62 371 ASP A N 1
ATOM 3013 C CA . ASP A 1 371 ? -14.107 -8.123 19.580 1.00 57.62 371 ASP A CA 1
ATOM 3014 C C . ASP A 1 371 ? -13.338 -6.802 19.696 1.00 57.62 371 ASP A C 1
ATOM 3016 O O . ASP A 1 371 ? -13.926 -5.735 19.512 1.00 57.62 371 ASP A O 1
ATOM 3020 N N . LEU A 1 372 ? -12.012 -6.850 19.882 1.00 58.75 372 LEU A N 1
ATOM 3021 C CA . LEU A 1 372 ? -11.150 -5.659 19.878 1.00 58.75 372 LEU A CA 1
ATOM 3022 C C . LEU A 1 372 ? -11.257 -4.884 18.560 1.00 58.75 372 LEU A C 1
ATOM 3024 O O . LEU A 1 372 ? -11.482 -3.671 18.559 1.00 58.75 372 LEU A O 1
ATOM 3028 N N . GLN A 1 373 ? -11.146 -5.578 17.425 1.00 57.44 373 GLN A N 1
ATOM 3029 C CA . GLN A 1 373 ? -11.275 -4.952 16.106 1.00 57.44 373 GLN A CA 1
ATOM 3030 C C . GLN A 1 373 ? -12.667 -4.338 15.903 1.00 57.44 373 GLN A C 1
ATOM 3032 O O . GLN A 1 373 ? -12.787 -3.223 15.389 1.00 57.44 373 GLN A O 1
ATOM 3037 N N . GLY A 1 374 ? -13.720 -5.030 16.342 1.00 56.94 374 GLY A N 1
ATOM 3038 C CA . GLY A 1 374 ? -15.091 -4.531 16.322 1.00 56.94 374 GLY A CA 1
ATOM 3039 C C . GLY A 1 374 ? -15.270 -3.274 17.174 1.00 56.94 374 GLY A C 1
ATOM 3040 O O . GLY A 1 374 ? -15.845 -2.293 16.700 1.00 56.94 374 GLY A O 1
ATOM 3041 N N . LEU A 1 375 ? -14.731 -3.266 18.395 1.00 63.25 375 LEU A N 1
ATOM 3042 C CA . LEU A 1 375 ? -14.775 -2.124 19.310 1.00 63.25 375 LEU A CA 1
ATOM 3043 C C . LEU A 1 375 ? -14.082 -0.900 18.700 1.00 63.25 375 LEU A C 1
ATOM 3045 O O . LEU A 1 375 ? -14.694 0.166 18.629 1.00 63.25 375 LEU A O 1
ATOM 3049 N N . PHE A 1 376 ? -12.871 -1.064 18.157 1.00 59.03 376 PHE A N 1
ATOM 3050 C CA . PHE A 1 376 ? -12.126 0.025 17.514 1.00 59.03 376 PHE A CA 1
ATOM 3051 C C . PHE A 1 376 ? -12.814 0.580 16.258 1.00 59.03 376 PHE A C 1
ATOM 3053 O O . PHE A 1 376 ? -12.754 1.785 15.980 1.00 59.03 376 PHE A O 1
ATOM 3060 N N . LEU A 1 377 ? -13.489 -0.279 15.489 1.00 56.78 377 LEU A N 1
ATOM 3061 C CA . LEU A 1 377 ? -14.281 0.134 14.330 1.00 56.78 377 LEU A CA 1
ATOM 3062 C C . LEU A 1 377 ? -15.551 0.891 14.726 1.00 56.78 377 LEU A C 1
ATOM 3064 O O . LEU A 1 377 ? -15.991 1.756 13.977 1.00 56.78 377 LEU A O 1
ATOM 3068 N N . LEU A 1 378 ? -16.157 0.586 15.873 1.00 54.38 378 LEU A N 1
ATOM 3069 C CA .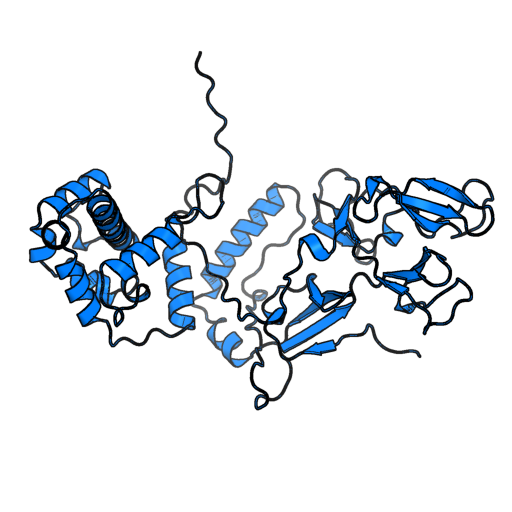 LEU A 1 378 ? -17.374 1.258 16.332 1.00 54.38 378 LEU A CA 1
ATOM 3070 C C . LEU A 1 378 ? -17.080 2.619 16.977 1.00 54.38 378 LEU A C 1
ATOM 3072 O O . LEU A 1 378 ? -17.873 3.550 16.829 1.00 54.38 378 LEU A O 1
ATOM 3076 N N . THR A 1 379 ? -15.933 2.766 17.640 1.00 54.88 379 THR A N 1
ATOM 3077 C CA . THR A 1 379 ? -15.532 4.007 18.326 1.00 54.88 379 THR A CA 1
ATOM 3078 C C . THR A 1 379 ? -14.902 5.050 17.405 1.00 54.88 379 THR A C 1
ATOM 3080 O O . THR A 1 379 ? -14.868 6.229 17.741 1.00 54.88 379 THR A O 1
ATOM 3083 N N . SER A 1 380 ? -14.465 4.661 16.205 1.00 51.12 380 SER A N 1
ATOM 3084 C CA . SER A 1 380 ? -13.865 5.566 15.210 1.00 51.12 380 SER A CA 1
ATOM 3085 C C . SER A 1 380 ? -14.878 6.327 14.332 1.00 51.12 380 SER A C 1
ATOM 3087 O O . SER A 1 380 ? -14.481 7.143 13.499 1.00 51.12 380 SER A O 1
ATOM 3089 N N . VAL A 1 381 ? -16.190 6.093 14.483 1.00 46.72 381 VAL A N 1
ATOM 3090 C CA . VAL A 1 381 ? -17.213 6.516 13.495 1.00 46.72 381 VAL A CA 1
ATOM 3091 C C . VAL A 1 381 ? -17.976 7.799 13.882 1.00 46.72 381 VAL A C 1
ATOM 3093 O O . VAL A 1 381 ? -18.782 8.298 13.096 1.00 46.72 381 VAL A O 1
ATOM 3096 N N . SER A 1 382 ? -17.724 8.405 15.044 1.00 38.19 382 SER A N 1
ATOM 3097 C CA . SER A 1 382 ? -18.579 9.491 15.562 1.00 38.19 382 SER A CA 1
ATOM 3098 C C . SER A 1 382 ? -18.401 10.896 14.984 1.00 38.19 382 SER A C 1
ATOM 3100 O O . SER A 1 382 ? -19.202 11.762 15.325 1.00 38.19 382 SER A O 1
ATOM 3102 N N . SER A 1 383 ? -17.443 11.159 14.095 1.00 36.84 383 SER A N 1
ATOM 3103 C CA . SER A 1 383 ? -17.205 12.527 13.597 1.00 36.84 383 SER A CA 1
ATOM 3104 C C . SER A 1 383 ? -16.951 12.625 12.093 1.00 36.84 383 SER A C 1
ATOM 3106 O O . SER A 1 383 ? -16.186 13.459 11.609 1.00 36.84 383 SER A O 1
ATOM 3108 N N . ILE A 1 384 ? -17.691 11.862 11.286 1.00 36.38 384 ILE A N 1
ATOM 3109 C CA . ILE A 1 384 ? -17.800 12.167 9.848 1.00 36.38 384 ILE A CA 1
ATOM 3110 C C . ILE A 1 384 ? -18.817 13.307 9.625 1.00 36.38 384 ILE A C 1
ATOM 3112 O O . ILE A 1 384 ? -19.642 13.258 8.714 1.00 36.38 384 ILE A O 1
ATOM 3116 N N . GLU A 1 385 ? -18.753 14.371 10.429 1.00 32.62 385 GLU A N 1
ATOM 3117 C CA . GLU A 1 385 ? -19.283 15.674 10.036 1.00 32.62 385 GLU A CA 1
ATOM 3118 C C . GLU A 1 385 ? -18.165 16.451 9.340 1.00 32.62 385 GLU A C 1
ATOM 3120 O O . GLU A 1 385 ? -17.153 16.828 9.920 1.00 32.62 385 GLU A O 1
ATOM 3125 N N . SER A 1 386 ? -18.362 16.687 8.042 1.00 29.67 386 SER A N 1
ATOM 3126 C CA . SER A 1 386 ? -17.470 17.429 7.143 1.00 29.67 386 SER A CA 1
ATOM 3127 C C . SER A 1 386 ? -16.124 16.750 6.837 1.00 29.67 386 SER A C 1
ATOM 3129 O O . SER A 1 386 ? -15.051 17.156 7.266 1.00 29.67 386 SER A O 1
ATOM 3131 N N . GLY A 1 387 ? -16.168 15.744 5.957 1.00 30.91 387 GLY A N 1
ATOM 3132 C CA . GLY A 1 387 ? -14.979 15.123 5.373 1.00 30.91 387 GLY A CA 1
ATOM 3133 C C . GLY A 1 387 ? -14.111 16.092 4.559 1.00 30.91 387 GLY A C 1
ATOM 3134 O O . GLY A 1 387 ? -14.193 16.134 3.330 1.00 30.91 387 GLY A O 1
ATOM 3135 N N . LYS A 1 388 ? -13.243 16.820 5.258 1.00 24.77 388 LYS A N 1
ATOM 3136 C CA . LYS A 1 388 ? -12.154 17.634 4.730 1.00 24.77 388 LYS A CA 1
ATOM 3137 C C . LYS A 1 388 ? -10.923 17.440 5.618 1.00 24.77 388 LYS A C 1
ATOM 3139 O O . LYS A 1 388 ? -10.735 18.171 6.582 1.00 24.77 388 LYS A O 1
ATOM 3144 N N . LEU A 1 389 ? -10.013 16.558 5.204 1.00 25.05 389 LEU A N 1
ATOM 3145 C CA . LEU A 1 389 ? -8.584 16.802 5.427 1.00 25.05 389 LEU A CA 1
ATOM 3146 C C . LEU A 1 389 ? -8.189 17.968 4.510 1.00 25.05 389 LEU A C 1
ATOM 3148 O O . LEU A 1 389 ? -7.661 17.785 3.417 1.00 25.05 389 LEU A O 1
ATOM 3152 N N . VAL A 1 390 ? -8.554 19.185 4.910 1.00 24.92 390 VAL A N 1
ATOM 3153 C CA . VAL A 1 390 ? -8.070 20.418 4.291 1.00 24.92 390 VAL A CA 1
ATOM 3154 C C . VAL A 1 390 ? -7.194 21.101 5.332 1.00 24.92 390 VAL A C 1
ATOM 3156 O O . VAL A 1 390 ? -7.708 21.447 6.397 1.00 24.92 390 VAL A O 1
ATOM 3159 N N . PRO A 1 391 ? -5.903 21.350 5.048 1.00 26.53 391 PRO A N 1
ATOM 3160 C CA . PRO A 1 391 ? -5.096 22.214 5.893 1.00 26.53 391 PRO A CA 1
ATOM 3161 C C . PRO A 1 391 ? -5.807 23.567 6.014 1.00 26.53 391 PRO A C 1
ATOM 3163 O O . PRO A 1 391 ? -6.018 24.250 5.006 1.00 26.53 391 PRO A O 1
ATOM 3166 N N . LYS A 1 392 ? -6.206 23.968 7.230 1.00 25.95 392 LYS A N 1
ATOM 3167 C CA . LYS A 1 392 ? -6.660 25.343 7.482 1.00 25.95 392 LYS A CA 1
ATOM 3168 C C . LYS A 1 392 ? -5.529 26.273 7.037 1.00 25.95 392 LYS A C 1
ATOM 3170 O O . LYS A 1 392 ? -4.461 26.290 7.646 1.00 25.95 392 LYS A O 1
ATOM 3175 N N . LYS A 1 393 ? -5.752 27.044 5.965 1.00 30.67 393 LYS A N 1
ATOM 3176 C CA . LYS A 1 393 ? -4.880 28.170 5.612 1.00 30.67 393 LYS A CA 1
ATOM 3177 C C . LYS A 1 393 ? -4.745 29.044 6.859 1.00 30.67 393 LYS A C 1
ATOM 3179 O O . LYS A 1 393 ? -5.758 29.479 7.409 1.00 30.67 393 LYS A O 1
ATOM 3184 N N . ARG A 1 394 ? -3.505 29.283 7.300 1.00 27.06 394 ARG A N 1
ATOM 3185 C CA . ARG A 1 394 ? -3.199 30.303 8.309 1.00 27.06 394 ARG A CA 1
ATOM 3186 C C . ARG A 1 394 ? -3.845 31.610 7.851 1.00 27.06 394 ARG A C 1
ATOM 3188 O O . ARG A 1 394 ? -3.521 32.102 6.772 1.00 27.06 394 ARG A O 1
ATOM 3195 N N . LYS A 1 395 ? -4.763 32.152 8.654 1.00 30.59 395 LYS A N 1
ATOM 3196 C CA . LYS A 1 395 ? -5.107 33.570 8.559 1.00 30.59 395 LYS A CA 1
ATOM 3197 C C . LYS A 1 395 ? -3.839 34.330 8.935 1.00 30.59 395 LYS A C 1
ATOM 3199 O O . LYS A 1 395 ? -3.342 34.171 10.047 1.00 30.59 395 LYS A O 1
ATOM 3204 N N . ILE A 1 396 ? -3.288 35.067 7.980 1.00 30.47 396 ILE A N 1
ATOM 3205 C CA . ILE A 1 396 ? -2.285 36.090 8.262 1.00 30.47 396 ILE A CA 1
ATOM 3206 C C . ILE A 1 396 ? -3.052 37.225 8.963 1.00 30.47 396 ILE A C 1
ATOM 3208 O O . ILE A 1 396 ? -4.112 37.600 8.453 1.00 30.47 396 ILE A O 1
ATOM 3212 N N . PRO A 1 397 ? -2.613 37.709 10.136 1.00 35.34 397 PRO A N 1
ATOM 3213 C CA . PRO A 1 397 ? -3.203 38.895 10.743 1.00 35.34 397 PRO A CA 1
ATOM 3214 C C . PRO A 1 397 ? -2.908 40.111 9.857 1.00 35.34 397 PRO A C 1
ATOM 3216 O O . PRO A 1 397 ? -1.792 40.224 9.347 1.00 35.34 397 PRO A O 1
ATOM 3219 N N . ASN A 1 398 ? -3.901 40.984 9.676 1.00 36.34 398 ASN A N 1
ATOM 3220 C CA . ASN A 1 398 ? -3.660 42.352 9.208 1.00 36.34 398 ASN A CA 1
ATOM 3221 C C . ASN A 1 398 ? -2.980 43.168 10.303 1.00 36.34 398 ASN A C 1
ATOM 3223 O O . ASN A 1 398 ? -3.345 42.947 11.483 1.00 36.34 398 ASN A O 1
#

Secondary structure (DSSP, 8-state):
------EEEE-SGGGGSPTT-EEEETTEEEEEEEE-B-HHHHHHHSSTTTHHHHHHHHHHHHHHHHHTTB--PPPPTTT---PPBP---STTS-S-SEEEEESS-EEEE-GGG--BEEETTT---SS--TTS-EEE--EEEE-TTT--EEEGGGSBSTTPPPTTT--TT-EEEEEESSTT-GGGEEEEETTT--EEE--BPEE-SEETTTTEE-B-SPPEE-EEEEGGGGEEE-SS---------GGGB-TTS-B-SHHHHHHHHHHHHS-TTS-GGGGG-HHHHHHHHH-HHHHT-HHHHHHHHHTT--GGGGGG--HHHHHHHHHHHHHHHHHHHHTT--HHHHHHHTTHHHHHHHHHHHTTS---HHHHHHHHHHHT-TT-SS------------